Protein AF-0000000066944979 (afdb_homodimer)

Secondary structure (DSSP, 8-state):
-PPEEEEEEEEE-S---SS--GGGEEEEEEEEE----TTS--EEEEEEEEE--THHHHHTS--SS--SSPPP-TTSB-EEEEEEEEEEE-STT--TT-EEEEEEESBSEEEES--TTTEEE-S-TTS-GGGGGTTTSHHHHHHHIIIIIII---TT-EEEETTTTBHHHHHHHHHHHHHT-EEEEEESSHHHHHHHHHTS--SEEEEGGG-S-HHHHHHHH-TT-EEEEEESS-HHHHHHHGGGEEEEEEEEE---GGGTT-SSPPPB--THHHHHTT-EEEE--GGGGGGGHHHHHHHHHHHHHHTS----EEEEESGGGHHHHHHHHHTT---BEEEEE----/---EEEEEEEEE-S---SS--GGGEEEEEEEEE----TTS--EEEEEEEEE--THHHHHTS--SS--SSPPP-TTSB-EEEEEEEEEEE-STT--TT-EEEEEEESBSEEEES--TTTEEE-S-TTS-GGGGGTTTSHHHHHHHIIIIIII---TT-EEEETTTTBHHHHHHHHHHHHHT-EEEEEESSHHHHHHHHHTS--SEEEEGGG-S-HHHHHHHH-TT-EEEEEESS-HHHHHHHGGGEEEEEEEEE---GGGTT-SSPPPB--THHHHHTT-EEEE--GGGGGGGHHHHHHHHHHHHHHTS----EEEEESGGGHHHHHHHHHHT---BEEEEE----

Nearest PDB structures (foldseek):
  4nh4-assembly1_A  TM=9.876E-01  e=2.433E-60  Zingiber officinale
  6ytz-assembly1_A-2  TM=9.749E-01  e=3.637E-59  Malus domestica
  4hfn-assembly1_A  TM=9.877E-01  e=4.071E-57  Nicotiana tabacum
  2j3j-assembly1_B  TM=9.737E-01  e=8.026E-55  Arabidopsis thaliana
  2j3k-assembly1_A  TM=9.836E-01  e=5.430E-53  Arabidopsis thaliana

Sequence (690 aa):
MAAVVTNRRVILKRYVTGLPSEDDMEVVTAKTTLAVPAGSEAVMVKNLYVSCDPYMRGRMTRHEVPSYVPDYVPGEVITNCGVMKVVSSGHPDFKDGDLVWGVTGWEEYTLVNNPKPYLHKINYPEFPLSYYTGVLGIAGLTAYGGFFEVSKPKKGDYVFVSAASGAVGQIVGQLAKITGCYVVGSAGSDEKVKLLKTKFGFHDAFNYKKELDLEGALKRCFPDGIDIYFDNVGGAMLDAVLPNMRIGGKITICGMISQYNLERPDGVRNLFYLFAKSLRMEGFLVSNYIAIYHRYEKEMAGYLREGKVVYVEDIVEGLEAAPAALIGLFTGRNVGKQLVTIAREMAAVVTNRRVILKRYVTGLPSEDDMEVVTAKTTLAVPAGSEAVMVKNLYVSCDPYMRGRMTRHEVPSYVPDYVPGEVITNCGVMKVVSSGHPDFKDGDLVWGVTGWEEYTLVNNPKPYLHKINYPEFPLSYYTGVLGIAGLTAYGGFFEVSKPKKGDYVFVSAASGAVGQIVGQLAKITGCYVVGSAGSDEKVKLLKTKFGFHDAFNYKKELDLEGALKRCFPDGIDIYFDNVGGAMLDAVLPNMRIGGKITICGMISQYNLERPDGVRNLFYLFAKSLRMEGFLVSNYIAIYHRYEKEMAGYLREGKVVYVEDIVEGLEAAPAALIGLFTGRNVGKQLVTIARE

Radius of gyration: 30.01 Å; Cα contacts (8 Å, |Δi|>4): 1702; chains: 2; bounding box: 52×110×59 Å

pLDDT: mean 97.02, std 3.78, range [51.16, 99.0]

Organism: Oryza sativa subsp. japonica (NCBI:txid39947)

Foldseek 3Di:
DQDKDKKKFKFQAAADAFADDLVRIDIDIDIDGQEDDAQQQKWKWFFFKFFFDLCLLVLSHDDPDADPDHHGDHPDFRKDKGWTATCYGNRPVDDHGFIKIFMATLMRMGIGNNCPPGIGTDDCVVDPSRCCSACLHLLVLLLVCLQCVQQVDAAAFEEEEECLQARNNLNNQLVCVVRNYQYEYEAQDPVSQCCCCPPSNHPGYYHPNPDPQLLVVLCVSQVPAGQEYEDAADAPNVLSRLVRHAQAHEYEDEYHLVQSSHNDGHDRDNCVSCVVRVYYYDYDHSVVRPVCSVVSSVVSVVCVVVVSHDFDEDEAEASSCVSVQNSCVSVRNDGYTGMYGHHDD/DQDKDKKKFKFQAAADAFADDLVRIDIDIDIDGQEDDAQQQKWKWFFFKFFFDLCLLVLSHDDPDADPDHHGDHPDFRKDKGWTATCYGNRPVDDHGFIKIFMATLMRMGIGRNCPPGIGTDDCVVDPSRCCSACLHLLVLLLVCLQCVQQVDAAAFEEEEECLQARNNLNNQLVCVVRNYQYEYEAQDPVSQVCCCPPSNHPGYYHPNPDPQLLVVLCVSQVPAGQEYEDAADAPNVLSRLVRHAQAHEYEDEYHLNQSSHNDGHDRDNCVSCVVRVYYYDYDHSVVRPVCSVVSSVVSVVCVVVVSGDFDEDEAEASSCVSVQNSCVSVRNDGYTGMYGHDDD

InterPro domains:
  IPR011032 GroES-like superfamily [SSF50129] (4-173)
  IPR013149 Alcohol dehydrogenase-like, C-terminal [PF00107] (167-295)
  IPR020843 Enoylreductase domain [SM00829] (21-340)
  IPR036291 NAD(P)-binding domain superfamily [SSF51735] (132-308)
  IPR041694 Oxidoreductase, N-terminal domain [PF16884] (8-114)
  IPR045010 Medium-chain dehydrogenase/reductase [PTHR43205] (5-344)

Structure (mmCIF, N/CA/C/O backbone):
data_AF-0000000066944979-model_v1
#
loop_
_entity.id
_entity.type
_entity.pdbx_description
1 polymer 'NADP-dependent oxidoreductase P1, putative, expressed'
#
loop_
_atom_site.group_PDB
_atom_site.id
_atom_site.type_symbol
_atom_site.label_atom_id
_atom_site.label_alt_id
_atom_site.label_comp_id
_atom_site.label_asym_id
_atom_site.label_entity_id
_atom_site.label_seq_id
_atom_site.pdbx_PDB_ins_code
_atom_site.Cartn_x
_atom_site.Cartn_y
_atom_site.Cartn_z
_atom_site.occupancy
_atom_site.B_iso_or_equiv
_atom_site.auth_seq_id
_atom_site.auth_comp_id
_atom_site.auth_asym_id
_atom_site.auth_atom_id
_atom_site.pdbx_PDB_model_num
ATOM 1 N N . MET A 1 1 ? 9.695 57.156 9.227 1 51.16 1 MET A N 1
ATOM 2 C CA . MET A 1 1 ? 10.531 55.969 9.445 1 51.16 1 MET A CA 1
ATOM 3 C C . MET A 1 1 ? 9.68 54.75 9.766 1 51.16 1 MET A C 1
ATOM 5 O O . MET A 1 1 ? 8.664 54.844 10.453 1 51.16 1 MET A O 1
ATOM 9 N N . ALA A 1 2 ? 9.859 53.625 8.977 1 71.62 2 ALA A N 1
ATOM 10 C CA . ALA A 1 2 ? 8.953 52.5 9.219 1 71.62 2 ALA A CA 1
ATOM 11 C C . ALA A 1 2 ? 9.016 52.062 10.672 1 71.62 2 ALA A C 1
ATOM 13 O O . ALA A 1 2 ? 10.094 52.031 11.273 1 71.62 2 ALA A O 1
ATOM 14 N N . ALA A 1 3 ? 7.922 51.938 11.445 1 86.06 3 ALA A N 1
ATOM 15 C CA . ALA A 1 3 ? 7.801 51.562 12.859 1 86.06 3 ALA A CA 1
ATOM 16 C C . ALA A 1 3 ? 8.492 50.219 13.141 1 86.06 3 ALA A C 1
ATOM 18 O O . ALA A 1 3 ? 8.25 49.25 12.461 1 86.06 3 ALA A O 1
ATOM 19 N N . VAL A 1 4 ? 9.547 50.25 14.016 1 92.31 4 VAL A N 1
ATOM 20 C CA . VAL A 1 4 ? 10.195 49.062 14.523 1 92.31 4 VAL A CA 1
ATOM 21 C C . VAL A 1 4 ? 9.5 48.594 15.805 1 92.31 4 VAL A C 1
ATOM 23 O O . VAL A 1 4 ? 9.32 49.375 16.734 1 92.31 4 VAL A O 1
ATOM 26 N N . VAL A 1 5 ? 9.047 47.344 15.789 1 95.56 5 VAL A N 1
ATOM 27 C CA . VAL A 1 5 ? 8.32 46.844 16.938 1 95.56 5 VAL A CA 1
ATOM 28 C C . VAL A 1 5 ? 8.992 45.562 17.469 1 95.56 5 VAL A C 1
ATOM 30 O O . VAL A 1 5 ? 9.812 44.969 16.781 1 95.56 5 VAL A O 1
ATOM 33 N N . THR A 1 6 ? 8.602 45.312 18.703 1 96.44 6 THR A N 1
ATOM 34 C CA . THR A 1 6 ? 8.992 44 19.266 1 96.44 6 THR A CA 1
ATOM 35 C C . THR A 1 6 ? 8.234 42.875 18.578 1 96.44 6 THR A C 1
ATOM 37 O O . THR A 1 6 ? 7.039 43 18.297 1 96.44 6 THR A O 1
ATOM 40 N N . ASN A 1 7 ? 8.891 41.75 18.359 1 97.88 7 ASN A N 1
ATOM 41 C CA . ASN A 1 7 ? 8.312 40.594 17.703 1 97.88 7 ASN A CA 1
ATOM 42 C C . ASN A 1 7 ? 8.68 39.312 18.422 1 97.88 7 ASN A C 1
ATOM 44 O O . ASN A 1 7 ? 9.766 38.75 18.219 1 97.88 7 ASN A O 1
ATOM 48 N N . ARG A 1 8 ? 7.805 38.781 19.297 1 97.94 8 ARG A N 1
ATOM 49 C CA . ARG A 1 8 ? 8.031 37.5 19.953 1 97.94 8 ARG A CA 1
ATOM 50 C C . ARG A 1 8 ? 7.875 36.344 18.969 1 97.94 8 ARG A C 1
ATOM 52 O O . ARG A 1 8 ? 6.984 36.344 18.109 1 97.94 8 ARG A O 1
ATOM 59 N N . ARG A 1 9 ? 8.75 35.438 19.062 1 98.38 9 ARG A N 1
ATOM 60 C CA . ARG A 1 9 ? 8.703 34.312 18.125 1 98.38 9 ARG A CA 1
ATOM 61 C C . ARG A 1 9 ? 9.125 33 18.812 1 98.38 9 ARG A C 1
ATOM 63 O O . ARG A 1 9 ? 9.852 33.031 19.812 1 98.38 9 ARG A O 1
ATOM 70 N N . VAL A 1 10 ? 8.664 31.891 18.328 1 98.75 10 VAL A N 1
ATOM 71 C CA . VAL A 1 10 ? 9.055 30.578 18.797 1 98.75 10 VAL A CA 1
ATOM 72 C C . VAL A 1 10 ? 10.117 29.984 17.875 1 98.75 10 VAL A C 1
ATOM 74 O O . VAL A 1 10 ? 9.898 29.875 16.656 1 98.75 10 VAL A O 1
ATOM 77 N N . ILE A 1 11 ? 11.219 29.594 18.359 1 98.69 11 ILE A N 1
ATOM 78 C CA . ILE A 1 11 ? 12.281 29.016 17.547 1 98.69 11 ILE A CA 1
ATOM 79 C C . ILE A 1 11 ? 12.539 27.578 17.984 1 98.69 11 ILE A C 1
ATOM 81 O O . ILE A 1 11 ? 12.219 27.203 19.109 1 98.69 11 ILE A O 1
ATOM 85 N N . LEU A 1 12 ? 13.047 26.766 17.141 1 98.69 12 LEU A N 1
ATOM 86 C CA . LEU A 1 12 ? 13.562 25.453 17.516 1 98.69 12 LEU A CA 1
ATOM 87 C C . LEU A 1 12 ? 14.945 25.578 18.156 1 98.69 12 LEU A C 1
ATOM 89 O O . LEU A 1 12 ? 15.844 26.188 17.578 1 98.69 12 LEU A O 1
ATOM 93 N N . LYS A 1 13 ? 15.133 25 19.266 1 98.19 13 LYS A N 1
ATOM 94 C CA . LYS A 1 13 ? 16.422 25.094 19.953 1 98.19 13 LYS A CA 1
ATOM 95 C C . LYS A 1 13 ? 17.391 24.031 19.469 1 98.19 13 LYS A C 1
ATOM 97 O O . LYS A 1 13 ? 18.594 24.281 19.359 1 98.19 13 LYS A O 1
ATOM 102 N N . ARG A 1 14 ? 16.906 22.875 19.234 1 98.19 14 ARG A N 1
ATOM 103 C CA . ARG A 1 14 ? 17.734 21.734 18.828 1 98.19 14 ARG A CA 1
ATOM 104 C C . ARG A 1 14 ? 16.891 20.672 18.125 1 98.19 14 ARG A C 1
ATOM 106 O O . ARG A 1 14 ? 15.68 20.594 18.328 1 98.19 14 ARG A O 1
ATOM 113 N N . TYR A 1 15 ? 17.578 19.922 17.375 1 97.88 15 TYR A N 1
ATOM 114 C CA . TYR A 1 15 ? 16.906 18.812 16.703 1 97.88 15 TYR A CA 1
ATOM 115 C C . TYR A 1 15 ? 16.438 17.766 17.719 1 97.88 15 TYR A C 1
ATOM 117 O O . TYR A 1 15 ? 17.047 17.609 18.781 1 97.88 15 TYR A O 1
ATOM 125 N N . VAL A 1 16 ? 15.367 17.141 17.359 1 96.81 16 VAL A N 1
ATOM 126 C CA . VAL A 1 16 ? 14.688 16.234 18.266 1 96.81 16 VAL A CA 1
ATOM 127 C C . VAL A 1 16 ? 14.797 14.805 17.75 1 96.81 16 VAL A C 1
ATOM 129 O O . VAL A 1 16 ? 14.656 14.555 16.547 1 96.81 16 VAL A O 1
ATOM 132 N N . THR A 1 17 ? 15.109 13.891 18.656 1 93 17 THR A N 1
ATOM 133 C CA . THR A 1 17 ? 14.961 12.453 18.438 1 93 17 THR A CA 1
ATOM 134 C C . THR A 1 17 ? 13.898 11.875 19.359 1 93 17 THR A C 1
ATOM 136 O O . THR A 1 17 ? 13.898 12.148 20.562 1 93 17 THR A O 1
ATOM 139 N N . GLY A 1 18 ? 12.922 11.164 18.828 1 93.56 18 GLY A N 1
ATOM 140 C CA . GLY A 1 18 ? 11.844 10.641 19.641 1 93.56 18 GLY A CA 1
ATOM 141 C C . GLY A 1 18 ? 10.781 11.672 19.953 1 93.56 18 GLY A C 1
ATOM 142 O O . GLY A 1 18 ? 10.43 12.492 19.094 1 93.56 18 GLY A O 1
ATOM 143 N N . LEU A 1 19 ? 10.219 11.594 21.125 1 94.69 19 LEU A N 1
ATOM 144 C CA . LEU A 1 19 ? 9.156 12.5 21.562 1 94.69 19 LEU A CA 1
ATOM 145 C C . LEU A 1 19 ? 9.727 13.867 21.922 1 94.69 19 LEU A C 1
ATOM 147 O O . LEU A 1 19 ? 10.617 13.977 22.766 1 94.69 19 LEU A O 1
ATOM 151 N N . PRO A 1 20 ? 9.242 14.898 21.297 1 96.75 20 PRO A N 1
ATOM 152 C CA . PRO A 1 20 ? 9.719 16.234 21.625 1 96.75 20 PRO A CA 1
ATOM 153 C C . PRO A 1 20 ? 9.211 16.734 22.984 1 96.75 20 PRO A C 1
ATOM 155 O O . PRO A 1 20 ? 8.227 16.219 23.5 1 96.75 20 PRO A O 1
ATOM 158 N N . SER A 1 21 ? 9.945 17.672 23.547 1 97.06 21 SER A N 1
ATOM 159 C CA . SER A 1 21 ? 9.523 18.391 24.75 1 97.06 21 SER A CA 1
ATOM 160 C C . SER A 1 21 ? 9.438 19.891 24.5 1 97.06 21 SER A C 1
ATOM 162 O O . SER A 1 21 ? 9.93 20.375 23.484 1 97.06 21 SER A O 1
ATOM 164 N N . GLU A 1 22 ? 8.789 20.547 25.375 1 96.94 22 GLU A N 1
ATOM 165 C CA . GLU A 1 22 ? 8.688 22 25.25 1 96.94 22 GLU A CA 1
ATOM 166 C C . GLU A 1 22 ? 10.062 22.641 25.234 1 96.94 22 GLU A C 1
ATOM 168 O O . GLU A 1 22 ? 10.258 23.672 24.578 1 96.94 22 GLU A O 1
ATOM 173 N N . ASP A 1 23 ? 11.016 21.969 25.922 1 97.31 23 ASP A N 1
ATOM 174 C CA . ASP A 1 23 ? 12.359 22.516 26.047 1 97.31 23 ASP A CA 1
ATOM 175 C C . ASP A 1 23 ? 13.125 22.453 24.734 1 97.31 23 ASP A C 1
ATOM 177 O O . ASP A 1 23 ? 14.195 23.047 24.594 1 97.31 23 ASP A O 1
ATOM 181 N N . ASP A 1 24 ? 12.609 21.781 23.781 1 98.38 24 ASP A N 1
ATOM 182 C CA . ASP A 1 24 ? 13.219 21.719 22.453 1 98.38 24 ASP A CA 1
ATOM 183 C C . ASP A 1 24 ? 12.922 23 21.672 1 98.38 24 ASP A C 1
ATOM 185 O O . ASP A 1 24 ? 13.531 23.234 20.625 1 98.38 24 ASP A O 1
ATOM 189 N N . MET A 1 25 ? 12.039 23.844 22.172 1 98.56 25 MET A N 1
ATOM 190 C CA . MET A 1 25 ? 11.664 25.125 21.594 1 98.56 25 MET A CA 1
ATOM 191 C C . MET A 1 25 ? 11.836 26.25 22.609 1 98.56 25 MET A C 1
ATOM 193 O O . MET A 1 25 ? 12.078 26 23.781 1 98.56 25 MET A O 1
ATOM 197 N N . GLU A 1 26 ? 11.758 27.422 22.156 1 97.44 26 GLU A N 1
ATOM 198 C CA . GLU A 1 26 ? 11.867 28.578 23.047 1 97.44 26 GLU A CA 1
ATOM 199 C C . GLU A 1 26 ? 11.219 29.812 22.422 1 97.44 26 GLU A C 1
ATOM 201 O O . GLU A 1 26 ? 11.25 30 21.203 1 97.44 26 GLU A O 1
ATOM 206 N N . VAL A 1 27 ? 10.602 30.609 23.281 1 97.56 27 VAL A N 1
ATOM 207 C CA . VAL A 1 27 ? 10.094 31.906 22.875 1 97.56 27 VAL A CA 1
ATOM 208 C C . VAL A 1 27 ? 11.18 32.969 23.047 1 97.56 27 VAL A C 1
ATOM 210 O O . VAL A 1 27 ? 11.734 33.125 24.141 1 97.56 27 VAL A O 1
ATOM 213 N N . VAL A 1 28 ? 11.445 33.625 21.984 1 98.06 28 VAL A N 1
ATOM 214 C CA . VAL A 1 28 ? 12.453 34.688 22.047 1 98.06 28 VAL A CA 1
ATOM 215 C C . VAL A 1 28 ? 11.859 36 21.531 1 98.06 28 VAL A C 1
ATOM 217 O O . VAL A 1 28 ? 10.805 36 20.891 1 98.06 28 VAL A O 1
ATOM 220 N N . THR A 1 29 ? 12.523 37.062 21.859 1 97.06 29 THR A N 1
ATOM 221 C CA . THR A 1 29 ? 12.086 38.375 21.406 1 97.06 29 THR A CA 1
ATOM 222 C C . THR A 1 29 ? 13.062 38.938 20.375 1 97.06 29 THR A C 1
ATOM 224 O O . THR A 1 29 ? 14.273 38.906 20.594 1 97.06 29 THR A O 1
ATOM 227 N N . ALA A 1 30 ? 12.492 39.312 19.312 1 95 30 ALA A N 1
ATOM 228 C CA . ALA A 1 30 ? 13.234 40.031 18.281 1 95 30 ALA A CA 1
ATOM 229 C C . ALA A 1 30 ? 12.562 41.344 17.953 1 95 30 ALA A C 1
ATOM 231 O O . ALA A 1 30 ? 11.688 41.812 18.688 1 95 30 AL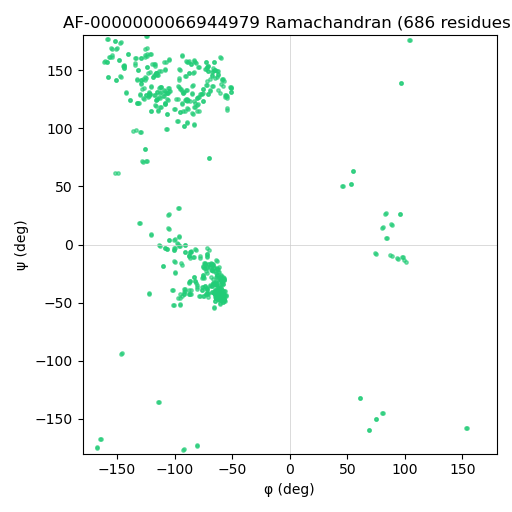A A O 1
ATOM 232 N N . LYS A 1 31 ? 13.203 42.062 17.016 1 96.25 31 LYS A N 1
ATOM 233 C CA . LYS A 1 31 ? 12.594 43.281 16.484 1 96.25 31 LYS A CA 1
ATOM 234 C C . LYS A 1 31 ? 12.281 43.125 15 1 96.25 31 LYS A C 1
ATOM 236 O O . LYS A 1 31 ? 12.93 42.344 14.297 1 96.25 31 LYS A O 1
ATOM 241 N N . THR A 1 32 ? 11.234 43.781 14.617 1 96 32 THR A N 1
ATOM 242 C CA . THR A 1 32 ? 10.922 43.781 13.195 1 96 32 THR A CA 1
ATOM 243 C C . THR A 1 32 ? 10.344 45.125 12.766 1 96 32 THR A C 1
ATOM 245 O O . THR A 1 32 ? 9.852 45.906 13.594 1 96 32 THR A O 1
ATOM 248 N N . THR A 1 33 ? 10.562 45.406 11.453 1 95.69 33 THR A N 1
ATOM 249 C CA . THR A 1 33 ? 9.953 46.594 10.836 1 95.69 33 THR A CA 1
ATOM 250 C C . THR A 1 33 ? 8.625 46.219 10.188 1 95.69 33 THR A C 1
ATOM 252 O O . THR A 1 33 ? 8.539 45.25 9.414 1 95.69 33 THR A O 1
ATOM 255 N N . LEU A 1 34 ? 7.602 46.969 10.43 1 96.25 34 LEU A N 1
ATOM 256 C CA . LEU A 1 34 ? 6.258 46.625 9.977 1 96.25 34 LEU A CA 1
ATOM 257 C C . LEU A 1 34 ? 6.047 47.031 8.523 1 96.25 34 LEU A C 1
ATOM 259 O O . LEU A 1 34 ? 5.336 46.375 7.777 1 96.25 34 LEU A O 1
ATOM 263 N N . ALA A 1 35 ? 6.668 48.062 8.102 1 95.19 35 ALA A N 1
ATOM 264 C CA . ALA A 1 35 ? 6.461 48.562 6.742 1 95.19 35 ALA A CA 1
ATOM 265 C C . ALA A 1 35 ? 7.359 47.812 5.746 1 95.19 35 ALA A C 1
ATOM 267 O O . ALA A 1 35 ? 8.523 47.531 6.047 1 95.19 35 ALA A O 1
ATOM 268 N N . VAL A 1 36 ? 6.77 47.469 4.621 1 95.31 36 VAL A N 1
ATOM 269 C CA . VAL A 1 36 ? 7.559 46.938 3.52 1 95.31 36 VAL A CA 1
ATOM 270 C C . VAL A 1 36 ? 7.656 47.969 2.396 1 95.31 36 VAL A C 1
ATOM 272 O O . VAL A 1 36 ? 6.762 48.781 2.23 1 95.31 36 VAL A O 1
ATOM 275 N N . PRO A 1 37 ? 8.766 47.906 1.636 1 92.19 37 PRO A N 1
ATOM 276 C CA . PRO A 1 37 ? 8.891 48.875 0.544 1 92.19 37 PRO A CA 1
ATOM 277 C C . PRO A 1 37 ? 7.824 48.688 -0.532 1 92.19 37 PRO A C 1
ATOM 279 O O . PRO A 1 37 ? 7.469 47.562 -0.87 1 92.19 37 PRO A O 1
ATOM 282 N N . ALA A 1 38 ? 7.43 49.812 -1.016 1 88.88 38 ALA A N 1
ATOM 283 C CA . ALA A 1 38 ? 6.492 49.781 -2.135 1 88.88 38 ALA A CA 1
ATOM 284 C C . ALA A 1 38 ? 7.109 49.062 -3.334 1 88.88 38 ALA A C 1
ATOM 286 O O . ALA A 1 38 ? 8.281 49.25 -3.656 1 88.88 38 ALA A O 1
ATOM 287 N N . GLY A 1 39 ? 6.43 48.156 -3.898 1 88.44 39 GLY A N 1
ATOM 288 C CA . GLY A 1 39 ? 6.895 47.469 -5.094 1 88.44 39 GLY A CA 1
ATOM 289 C C . GLY A 1 39 ? 7.719 46.25 -4.785 1 88.44 39 GLY A C 1
ATOM 290 O O . GLY A 1 39 ? 8.07 45.469 -5.691 1 88.44 39 GLY A O 1
ATOM 291 N N . SER A 1 40 ? 8.195 45.875 -3.559 1 90.5 40 SER A N 1
ATOM 292 C CA . SER A 1 40 ? 9.047 44.781 -3.176 1 90.5 40 SER A CA 1
ATOM 293 C C . SER A 1 40 ? 8.32 43.438 -3.332 1 90.5 40 SER A C 1
ATOM 295 O O . SER A 1 40 ? 8.945 42.375 -3.287 1 90.5 40 SER A O 1
ATOM 297 N N . GLU A 1 41 ? 7.051 43.219 -3.414 1 93.69 41 GLU A N 1
ATOM 298 C CA . GLU A 1 41 ? 6.172 42.062 -3.436 1 93.69 41 GLU A CA 1
ATOM 299 C C . GLU A 1 41 ? 6.027 41.438 -2.043 1 93.69 41 GLU A C 1
ATOM 301 O O . GLU A 1 41 ? 5.293 40.469 -1.856 1 93.69 41 GLU A O 1
ATOM 306 N N . ALA A 1 42 ? 6.824 41.938 -1.132 1 96.38 42 ALA A N 1
ATOM 307 C CA . ALA A 1 42 ? 6.785 41.406 0.233 1 96.38 42 ALA A CA 1
ATOM 308 C C . ALA A 1 42 ? 5.5 41.844 0.942 1 96.38 42 ALA A C 1
ATOM 310 O O . ALA A 1 42 ? 4.891 42.844 0.593 1 96.38 42 ALA A O 1
ATOM 311 N N . VAL A 1 43 ? 5.113 41.031 1.859 1 98 43 VAL A N 1
ATOM 312 C CA . VAL A 1 43 ? 3.922 41.312 2.656 1 98 43 VAL A CA 1
ATOM 313 C C . VAL A 1 43 ? 4.23 41.094 4.137 1 98 43 VAL A C 1
ATOM 315 O O . VAL A 1 43 ? 4.691 40.031 4.531 1 98 43 VAL A O 1
ATOM 318 N N . MET A 1 44 ? 4.031 42.156 4.906 1 97.94 44 MET A N 1
ATOM 319 C CA . MET A 1 44 ? 4.109 42.031 6.359 1 97.94 44 MET A CA 1
ATOM 320 C C . MET A 1 44 ? 2.746 41.688 6.949 1 97.94 44 MET A C 1
ATOM 322 O O . MET A 1 44 ? 1.764 42.375 6.695 1 97.94 44 MET A O 1
ATOM 326 N N . VAL A 1 45 ? 2.734 40.625 7.699 1 98.19 45 VAL A N 1
ATOM 327 C CA . VAL A 1 45 ? 1.449 40.188 8.242 1 98.19 45 VAL A CA 1
ATOM 328 C C . VAL A 1 45 ? 1.533 40.125 9.766 1 98.19 45 VAL A C 1
ATOM 330 O O . VAL A 1 45 ? 2.598 39.844 10.328 1 98.19 45 VAL A O 1
ATOM 333 N N . LYS A 1 46 ? 0.419 40.406 10.422 1 98.25 46 LYS A N 1
ATOM 334 C CA . LYS A 1 46 ? 0.191 40.125 11.836 1 98.25 46 LYS A CA 1
ATOM 335 C C . LYS A 1 46 ? -0.489 38.781 12.023 1 98.25 46 LYS A C 1
ATOM 337 O O . LYS A 1 46 ? -1.59 38.562 11.516 1 98.25 46 LYS A O 1
ATOM 342 N N . ASN A 1 47 ? 0.171 37.906 12.758 1 98.56 47 ASN A N 1
ATOM 343 C CA . ASN A 1 47 ? -0.398 36.562 12.953 1 98.56 47 ASN A CA 1
ATOM 344 C C . ASN A 1 47 ? -1.551 36.594 13.953 1 98.56 47 ASN A C 1
ATOM 346 O O . ASN A 1 47 ? -1.427 37.156 15.031 1 98.56 47 ASN A O 1
ATOM 350 N N . LEU A 1 48 ? -2.65 36 13.562 1 98.69 48 LEU A N 1
ATOM 351 C CA . LEU A 1 48 ? -3.812 35.875 14.438 1 98.69 48 LEU A CA 1
ATOM 352 C C . LEU A 1 48 ? -3.902 34.5 15.039 1 98.69 48 LEU A C 1
ATOM 354 O O . LEU A 1 48 ? -4.031 34.344 16.266 1 98.69 48 LEU A O 1
ATOM 358 N N . TYR A 1 49 ? -3.848 33.438 14.227 1 98.62 49 TYR A N 1
ATOM 359 C CA . TYR A 1 49 ? -3.852 32.031 14.609 1 98.62 49 TYR A CA 1
ATOM 360 C C . TYR A 1 49 ? -2.711 31.297 13.938 1 98.62 49 TYR A C 1
ATOM 362 O O . TYR A 1 49 ? -2.406 31.531 12.766 1 98.62 49 TYR A O 1
ATOM 370 N N . VAL A 1 50 ? -2.1 30.391 14.664 1 98.5 50 VAL A N 1
ATOM 371 C CA . VAL A 1 50 ? -1.138 29.469 14.047 1 98.5 50 VAL A CA 1
ATOM 372 C C . VAL A 1 50 ? -1.535 28.031 14.336 1 98.5 50 VAL A C 1
ATOM 374 O O . VAL A 1 50 ? -2.037 27.719 15.414 1 98.5 50 VAL A O 1
ATOM 377 N N . SER A 1 51 ? -1.32 27.234 13.398 1 98.31 51 SER A N 1
ATOM 378 C CA . SER A 1 51 ? -1.757 25.844 13.43 1 98.31 51 SER A CA 1
ATOM 379 C C . SER A 1 51 ? -0.713 24.953 14.102 1 98.31 51 SER A C 1
ATOM 381 O O . SER A 1 51 ? 0.483 25.25 14.047 1 98.31 51 SER A O 1
ATOM 383 N N . CYS A 1 52 ? -1.143 23.938 14.766 1 98.19 52 CYS A N 1
ATOM 384 C CA . CYS A 1 52 ? -0.33 22.797 15.195 1 98.19 52 CYS A CA 1
ATOM 385 C C . CYS A 1 52 ? -0.661 21.562 14.391 1 98.19 52 CYS A C 1
ATOM 387 O O . CYS A 1 52 ? -1.803 21.094 14.398 1 98.19 52 CYS A O 1
ATOM 389 N N . ASP A 1 53 ? 0.304 21.031 13.734 1 97.94 53 ASP A N 1
ATOM 390 C CA . ASP A 1 53 ? 0.073 19.875 12.867 1 97.94 53 ASP A CA 1
ATOM 391 C C . ASP A 1 53 ? 1.101 18.781 13.125 1 97.94 53 ASP A C 1
ATOM 393 O O . ASP A 1 53 ? 2.27 19.062 13.391 1 97.94 53 ASP A O 1
ATOM 397 N N . PRO A 1 54 ? 0.714 17.516 12.906 1 97.31 54 PRO A N 1
ATOM 398 C CA . PRO A 1 54 ? 1.585 16.391 13.219 1 97.31 54 PRO A CA 1
ATOM 399 C C . PRO A 1 54 ? 2.869 16.375 12.398 1 97.31 54 PRO A C 1
ATOM 401 O O . PRO A 1 54 ? 3.93 15.992 12.898 1 97.31 54 PRO A O 1
ATOM 404 N N . TYR A 1 55 ? 2.857 16.812 11.18 1 96.69 55 TYR A N 1
ATOM 405 C CA . TYR A 1 55 ? 4.027 16.719 10.312 1 96.69 55 TYR A CA 1
ATOM 406 C C . TYR A 1 55 ? 5.148 17.625 10.812 1 96.69 55 TYR A C 1
ATOM 408 O O . TYR A 1 55 ? 6.305 17.469 10.414 1 96.69 55 TYR A O 1
ATOM 416 N N . MET A 1 56 ? 4.832 18.594 11.672 1 97.88 56 MET A N 1
ATOM 417 C CA . MET A 1 56 ? 5.848 19.469 12.258 1 97.88 56 MET A CA 1
ATOM 418 C C . MET A 1 56 ? 6.879 18.656 13.039 1 97.88 56 MET A C 1
ATOM 420 O O . MET A 1 56 ? 8.047 19.047 13.125 1 97.88 56 MET A O 1
ATOM 424 N N . ARG A 1 57 ? 6.457 17.531 13.586 1 97.56 57 ARG A N 1
ATOM 425 C CA . ARG A 1 57 ? 7.395 16.688 14.328 1 97.56 57 ARG A CA 1
ATOM 426 C C . ARG A 1 57 ? 8.547 16.234 13.43 1 97.56 57 ARG A C 1
ATOM 428 O O . ARG A 1 57 ? 9.711 16.281 13.836 1 97.56 57 ARG A O 1
ATOM 435 N N . GLY A 1 58 ? 8.18 15.766 12.242 1 96.5 58 GLY A N 1
ATOM 436 C CA . GLY A 1 58 ? 9.211 15.344 11.312 1 96.5 58 GLY A CA 1
ATOM 437 C C . GLY A 1 58 ? 10.188 16.453 10.961 1 96.5 58 GLY A C 1
ATOM 438 O O . GLY A 1 58 ? 11.375 16.203 10.758 1 96.5 58 GLY A O 1
ATOM 439 N N . ARG A 1 59 ? 9.727 17.656 10.938 1 97.75 59 ARG A N 1
ATOM 440 C CA . ARG A 1 59 ? 10.555 18.812 10.57 1 97.75 59 ARG A CA 1
ATOM 441 C C . ARG A 1 59 ? 11.539 19.156 11.68 1 97.75 59 ARG A C 1
ATOM 443 O O . ARG A 1 59 ? 12.477 19.922 11.469 1 97.75 59 ARG A O 1
ATOM 450 N N . MET A 1 60 ? 11.32 18.641 12.852 1 98 60 MET A N 1
ATOM 451 C CA . MET A 1 60 ? 12.195 18.906 13.992 1 98 60 MET A CA 1
ATOM 452 C C . MET A 1 60 ? 13.406 17.984 13.992 1 98 60 MET A C 1
ATOM 454 O O . MET A 1 60 ? 14.32 18.156 14.797 1 98 60 MET A O 1
ATOM 458 N N . THR A 1 61 ? 13.375 17.016 13.156 1 96.38 61 THR A N 1
ATOM 459 C CA . THR A 1 61 ? 14.461 16.031 13.055 1 96.38 61 THR A CA 1
ATOM 460 C C . THR A 1 61 ? 15.43 16.422 11.938 1 96.38 61 THR A C 1
ATOM 462 O O . THR A 1 61 ? 15.008 16.891 10.883 1 96.38 61 THR A O 1
ATOM 465 N N . ARG A 1 62 ? 16.719 16.188 12.156 1 95.38 62 ARG A N 1
ATOM 466 C CA . ARG A 1 62 ? 17.703 16.391 11.094 1 95.38 62 ARG A CA 1
ATOM 467 C C . ARG A 1 62 ? 17.719 15.188 10.148 1 95.38 62 ARG A C 1
ATOM 469 O O . ARG A 1 62 ? 18.094 14.078 10.555 1 95.38 62 ARG A O 1
ATOM 476 N N . H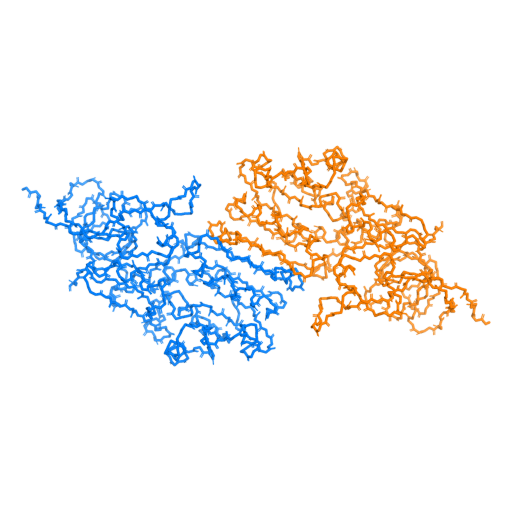IS A 1 63 ? 17.438 15.406 8.938 1 93.62 63 HIS A N 1
ATOM 477 C CA . HIS A 1 63 ? 17.438 14.328 7.957 1 93.62 63 HIS A CA 1
ATOM 478 C C . HIS A 1 63 ? 18.672 14.398 7.066 1 93.62 63 HIS A C 1
ATOM 480 O O . HIS A 1 63 ? 19.016 15.469 6.562 1 93.62 63 HIS A O 1
ATOM 486 N N . GLU A 1 64 ? 19.297 13.273 6.852 1 90.56 64 GLU A N 1
ATOM 487 C CA . GLU A 1 64 ? 20.422 13.203 5.91 1 90.56 64 GLU A CA 1
ATOM 488 C C . GLU A 1 64 ? 19.922 13.344 4.469 1 90.56 64 GLU A C 1
ATOM 490 O O . GLU A 1 64 ? 20.562 14.023 3.658 1 90.56 64 GLU A O 1
ATOM 495 N N . VAL A 1 65 ? 18.859 12.656 4.281 1 87.94 65 VAL A N 1
ATOM 496 C CA . VAL A 1 65 ? 18.188 12.766 2.992 1 87.94 65 VAL A CA 1
ATOM 497 C C . VAL A 1 65 ? 16.922 13.625 3.139 1 87.94 65 VAL A C 1
ATOM 499 O O . VAL A 1 65 ? 16.125 13.406 4.043 1 87.94 65 VAL A O 1
ATOM 502 N N . PRO A 1 66 ? 16.812 14.523 2.26 1 89.19 66 PRO A N 1
ATOM 503 C CA . PRO A 1 66 ? 15.664 15.43 2.383 1 89.19 66 PRO A CA 1
ATOM 504 C C . PRO A 1 66 ? 14.328 14.703 2.389 1 89.19 66 PRO A C 1
ATOM 506 O O . PRO A 1 66 ? 14.148 13.719 1.656 1 89.19 66 PRO A O 1
ATOM 509 N N . SER A 1 67 ? 13.453 15.164 3.188 1 91.38 67 SER A N 1
ATOM 510 C CA . SER A 1 67 ? 12.07 14.695 3.225 1 91.38 67 SER A CA 1
ATOM 511 C C . SER A 1 67 ? 11.18 15.531 2.309 1 91.38 67 SER A C 1
ATOM 513 O O . SER A 1 67 ? 11.672 16.344 1.52 1 91.38 67 SER A O 1
ATOM 515 N N . TYR A 1 68 ? 9.852 15.227 2.334 1 93.12 68 TYR A N 1
ATOM 516 C CA . TYR A 1 68 ? 8.898 15.891 1.452 1 93.12 68 TYR A CA 1
ATOM 517 C C . TYR A 1 68 ? 8.695 17.344 1.871 1 93.12 68 TYR A C 1
ATOM 519 O O . TYR A 1 68 ? 8.164 18.156 1.101 1 93.12 68 TYR A O 1
ATOM 527 N N . VAL A 1 69 ? 9.094 17.688 3.111 1 94.69 69 VAL A N 1
ATOM 528 C CA . VAL A 1 69 ? 9.117 19.047 3.643 1 94.69 69 VAL A CA 1
ATOM 529 C C . VAL A 1 69 ? 10.453 19.312 4.328 1 94.69 69 VAL A C 1
ATOM 531 O O . VAL A 1 69 ? 10.992 18.438 5.016 1 94.69 69 VAL A O 1
ATOM 534 N N . PRO A 1 70 ? 10.984 20.5 4.184 1 96 70 PRO A N 1
ATOM 535 C CA . PRO A 1 70 ? 12.297 20.781 4.762 1 96 70 PRO A CA 1
ATOM 536 C C . PRO A 1 70 ? 12.297 20.734 6.289 1 96 70 PRO A C 1
ATOM 538 O O . PRO A 1 70 ? 11.297 21.094 6.918 1 96 70 PRO A O 1
ATOM 541 N N . ASP A 1 71 ? 13.422 20.375 6.836 1 97.81 71 ASP A N 1
ATOM 542 C CA . ASP A 1 71 ? 13.625 20.406 8.281 1 97.81 71 ASP A CA 1
ATOM 543 C C . ASP A 1 71 ? 13.562 21.828 8.82 1 97.81 71 ASP A C 1
ATOM 545 O O . ASP A 1 71 ? 13.859 22.781 8.094 1 97.81 71 ASP A O 1
ATOM 549 N N . TYR A 1 72 ? 13.133 21.922 10.031 1 98.19 72 TYR A N 1
ATOM 550 C CA . TYR A 1 72 ? 13.383 23.172 10.727 1 98.19 72 TYR A CA 1
ATOM 551 C C . TYR A 1 72 ? 14.875 23.391 10.953 1 98.19 72 TYR A C 1
ATOM 553 O O .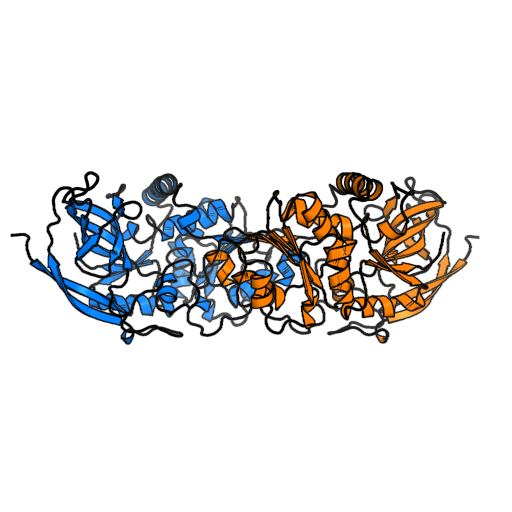 TYR A 1 72 ? 15.656 22.438 10.938 1 98.19 72 TYR A O 1
ATOM 561 N N . VAL A 1 73 ? 15.289 24.656 11.133 1 97.94 73 VAL A N 1
ATOM 562 C CA . VAL A 1 73 ? 16.672 25.016 11.438 1 97.94 73 VAL A CA 1
ATOM 563 C C . VAL A 1 73 ? 16.75 25.562 12.859 1 97.94 73 VAL A C 1
ATOM 565 O O . VAL A 1 73 ? 16.125 26.578 13.18 1 97.94 73 VAL A O 1
ATOM 568 N N . PRO A 1 74 ? 17.516 24.875 13.734 1 98.25 74 PRO A N 1
ATOM 569 C CA . PRO A 1 74 ? 17.672 25.438 15.078 1 98.25 74 PRO A CA 1
ATOM 570 C C . PRO A 1 74 ? 18.094 26.906 15.062 1 98.25 74 PRO A C 1
ATOM 572 O O . PRO A 1 74 ? 18.969 27.297 14.281 1 98.25 74 PRO A O 1
ATOM 575 N N . GLY A 1 75 ? 17.406 27.672 15.922 1 98 75 GLY A N 1
ATOM 576 C CA . GLY A 1 75 ? 17.672 29.094 15.977 1 98 75 GLY A CA 1
ATOM 577 C C . GLY A 1 75 ? 16.75 29.906 15.086 1 98 75 GLY A C 1
ATOM 578 O O . GLY A 1 75 ? 16.672 31.125 15.211 1 98 75 GLY A O 1
ATOM 579 N N . GLU A 1 76 ? 16.031 29.266 14.25 1 97.88 76 GLU A N 1
ATOM 580 C CA . GLU A 1 76 ? 15.102 29.953 13.359 1 97.88 76 GLU A CA 1
ATOM 581 C C . GLU A 1 76 ? 13.664 29.766 13.82 1 97.88 76 GLU A C 1
ATOM 583 O O . GLU A 1 76 ? 13.352 28.828 14.562 1 97.88 76 GLU A O 1
ATOM 588 N N . VAL A 1 77 ? 12.805 30.656 13.383 1 98.38 77 VAL A N 1
ATOM 589 C CA . VAL A 1 77 ? 11.391 30.625 13.75 1 98.38 77 VAL A CA 1
ATOM 590 C C . VAL A 1 77 ? 10.727 29.391 13.156 1 98.38 77 VAL A C 1
ATOM 592 O O . VAL A 1 77 ? 10.992 29.031 12.008 1 98.38 77 VAL A O 1
ATOM 595 N N . ILE A 1 78 ? 9.93 28.766 13.953 1 98.44 78 ILE A N 1
ATOM 596 C CA . ILE A 1 78 ? 9.125 27.641 13.484 1 98.44 78 ILE A CA 1
ATOM 597 C C . ILE A 1 78 ? 8.039 28.141 12.531 1 98.44 78 ILE A C 1
ATOM 599 O O . ILE A 1 78 ? 7.391 29.156 12.805 1 98.44 78 ILE A O 1
ATOM 603 N N . THR A 1 79 ? 7.914 27.469 11.422 1 97.88 79 THR A N 1
ATOM 604 C CA . THR A 1 79 ? 6.938 27.906 10.43 1 97.88 79 THR A CA 1
ATOM 605 C C . THR A 1 79 ? 5.844 26.859 10.25 1 97.88 79 THR A C 1
ATOM 607 O O . THR A 1 79 ? 6.102 25.656 10.391 1 97.88 79 THR A O 1
ATOM 610 N N . ASN A 1 80 ? 4.688 27.25 10.008 1 97.56 80 ASN A N 1
ATOM 611 C CA . ASN A 1 80 ? 3.521 26.438 9.68 1 97.56 80 ASN A CA 1
ATOM 612 C C . ASN A 1 80 ? 2.4 27.281 9.078 1 97.56 80 ASN A C 1
ATOM 614 O O . ASN A 1 80 ? 2.629 28.422 8.664 1 97.56 80 ASN A O 1
ATOM 618 N N . CYS A 1 81 ? 1.203 26.734 8.969 1 97.62 81 CYS A N 1
ATOM 619 C CA . CYS A 1 81 ? 0.064 27.469 8.438 1 97.62 81 CYS A CA 1
ATOM 620 C C . CYS A 1 81 ? -0.59 28.312 9.523 1 97.62 81 CYS A C 1
ATOM 622 O O . CYS A 1 81 ? -0.539 27.969 10.703 1 97.62 81 CYS A O 1
ATOM 624 N N . GLY A 1 82 ? -1.112 29.438 9.094 1 98.31 82 GLY A N 1
ATOM 625 C CA . GLY A 1 82 ? -1.832 30.312 10.008 1 98.31 82 GLY A CA 1
ATOM 626 C C . GLY A 1 82 ? -2.791 31.25 9.297 1 98.31 82 GLY A C 1
ATOM 627 O O . GLY A 1 82 ? -2.988 31.141 8.086 1 98.31 82 GLY A O 1
ATOM 628 N N . VAL A 1 83 ? -3.492 32 10.109 1 98.62 83 VAL A N 1
ATOM 629 C CA . VAL A 1 83 ? -4.363 33.094 9.664 1 98.62 83 VAL A CA 1
ATOM 630 C C . VAL A 1 83 ? -3.783 34.438 10.102 1 98.62 83 VAL A C 1
ATOM 632 O O . VAL A 1 83 ? -3.35 34.594 11.25 1 98.62 83 VAL A O 1
ATOM 635 N N . MET A 1 84 ? -3.811 35.375 9.164 1 98.56 84 MET A N 1
ATOM 636 C CA . MET A 1 84 ? -3.094 36.625 9.406 1 98.56 84 MET A CA 1
ATOM 637 C C . MET A 1 84 ? -3.889 37.812 8.883 1 98.56 84 MET A C 1
ATOM 639 O O . MET A 1 84 ? -4.832 37.656 8.109 1 98.56 84 MET A O 1
ATOM 643 N N . LYS A 1 85 ? -3.471 38.938 9.359 1 98.44 85 LYS A N 1
ATOM 644 C CA . LYS A 1 85 ? -3.906 40.219 8.82 1 98.44 85 LYS A CA 1
ATOM 645 C C . LYS A 1 85 ? -2.74 40.969 8.195 1 98.44 85 LYS A C 1
ATOM 647 O O . LYS A 1 85 ? -1.688 41.125 8.82 1 98.44 85 LYS A O 1
ATOM 652 N N . VAL A 1 86 ? -2.934 41.438 7.012 1 98.06 86 VAL A N 1
ATOM 653 C CA . VAL A 1 86 ? -1.883 42.188 6.336 1 98.06 86 VAL A CA 1
ATOM 654 C C . VAL A 1 86 ? -1.702 43.562 7.008 1 98.06 86 VAL A C 1
ATOM 656 O O . VAL A 1 86 ? -2.672 44.281 7.199 1 98.06 86 VAL A O 1
ATOM 659 N N . VAL A 1 87 ? -0.49 43.844 7.316 1 97.38 87 VAL A N 1
ATOM 660 C CA . VAL A 1 87 ? -0.16 45.125 7.965 1 97.38 87 VAL A CA 1
ATOM 661 C C . VAL A 1 87 ? 0.421 46.094 6.941 1 97.38 87 VAL A C 1
ATOM 663 O O . VAL A 1 87 ? 0.192 47.312 7.02 1 97.38 87 VAL A O 1
ATOM 666 N N . SER A 1 88 ? 1.212 45.562 6.094 1 97.25 88 SER A N 1
ATOM 667 C CA . SER A 1 88 ? 1.853 46.312 5.008 1 97.25 88 SER A CA 1
ATOM 668 C C . SER A 1 88 ? 2.127 45.406 3.811 1 97.25 88 SER A C 1
ATOM 670 O O . SER A 1 88 ? 2.523 44.25 3.977 1 97.25 88 SER A O 1
ATOM 672 N N . SER A 1 89 ? 1.925 46 2.594 1 96.94 89 SER A N 1
ATOM 673 C CA . SER A 1 89 ? 2.113 45.125 1.424 1 96.94 89 SER A CA 1
ATOM 674 C C . SER A 1 89 ? 2.773 45.906 0.282 1 96.94 89 SER A C 1
ATOM 676 O O . SER A 1 89 ? 2.418 47.062 0.012 1 96.94 89 SER A O 1
ATOM 678 N N . GLY A 1 90 ? 3.773 45.281 -0.224 1 95.44 90 GLY A N 1
ATOM 679 C CA . GLY A 1 90 ? 4.312 45.719 -1.494 1 95.44 90 GLY A CA 1
ATOM 680 C C . GLY A 1 90 ? 3.799 44.938 -2.684 1 95.44 90 GLY A C 1
ATOM 681 O O . GLY A 1 90 ? 4.184 45.219 -3.824 1 95.44 90 GLY A O 1
ATOM 682 N N . HIS A 1 91 ? 2.975 44.031 -2.438 1 95.62 91 HIS A N 1
ATOM 683 C CA . HIS A 1 91 ? 2.422 43.156 -3.465 1 95.62 91 HIS A CA 1
ATOM 684 C C . HIS A 1 91 ? 1.061 43.656 -3.939 1 95.62 91 HIS A C 1
ATOM 686 O O . HIS A 1 91 ? 0.194 43.969 -3.123 1 95.62 91 HIS A O 1
ATOM 692 N N . PRO A 1 92 ? 0.812 43.656 -5.238 1 94.56 92 PRO A N 1
ATOM 693 C CA . PRO A 1 92 ? -0.424 44.219 -5.77 1 94.56 92 PRO A CA 1
ATOM 694 C C . PRO A 1 92 ? -1.667 43.438 -5.371 1 94.56 92 PRO A C 1
ATOM 696 O O . PRO A 1 92 ? -2.766 44 -5.309 1 94.56 92 PRO A O 1
ATOM 699 N N . ASP A 1 93 ? -1.529 42.188 -5.035 1 95.5 93 ASP A N 1
ATOM 700 C CA . ASP A 1 93 ? -2.689 41.344 -4.781 1 95.5 93 ASP A CA 1
ATOM 701 C C . ASP A 1 93 ? -3.145 41.438 -3.328 1 95.5 93 ASP A C 1
ATOM 703 O O . ASP A 1 93 ? -4.207 40.938 -2.965 1 95.5 93 ASP A O 1
ATOM 707 N N . PHE A 1 94 ? -2.346 42.094 -2.51 1 97.19 94 PHE A N 1
ATOM 708 C CA . PHE A 1 94 ? -2.652 42.188 -1.088 1 97.19 94 PHE A CA 1
ATOM 709 C C . PHE A 1 94 ? -2.635 43.656 -0.637 1 97.19 94 PHE A C 1
ATOM 711 O O . PHE A 1 94 ? -1.795 44.438 -1.085 1 97.19 94 PHE A O 1
ATOM 718 N N . LYS A 1 95 ? -3.549 44 0.258 1 95.94 95 LYS A N 1
ATOM 719 C CA . LYS A 1 95 ? -3.621 45.344 0.796 1 95.94 95 LYS A CA 1
ATOM 720 C C . LYS A 1 95 ? -3.67 45.312 2.322 1 95.94 95 LYS A C 1
ATOM 722 O O . LYS A 1 95 ? -4.039 44.312 2.926 1 95.94 95 LYS A O 1
ATOM 727 N N . ASP A 1 96 ? -3.33 46.438 2.828 1 96.31 96 ASP A N 1
ATOM 728 C CA . ASP A 1 96 ? -3.412 46.594 4.277 1 96.31 96 ASP A CA 1
ATOM 729 C C . ASP A 1 96 ? -4.812 46.25 4.785 1 96.31 96 ASP A C 1
ATOM 731 O O . ASP A 1 96 ? -5.809 46.719 4.219 1 96.31 96 ASP A O 1
ATOM 735 N N . GLY A 1 97 ? -4.844 45.375 5.758 1 97.06 97 GLY A N 1
ATOM 736 C CA . GLY A 1 97 ? -6.125 45.031 6.363 1 97.06 97 GLY A CA 1
ATOM 737 C C . GLY A 1 97 ? -6.707 43.75 5.836 1 97.06 97 GLY A C 1
ATOM 738 O O . GLY A 1 97 ? -7.621 43.188 6.441 1 97.06 97 GLY A O 1
ATOM 739 N N . ASP A 1 98 ? -6.156 43.25 4.734 1 97.75 98 ASP A N 1
ATOM 740 C CA . ASP A 1 98 ? -6.637 41.969 4.195 1 97.75 98 ASP A CA 1
ATOM 741 C C . ASP A 1 98 ? -6.461 40.844 5.211 1 97.75 98 ASP A C 1
ATOM 743 O O . ASP A 1 98 ? -5.438 40.781 5.895 1 97.75 98 ASP A O 1
ATOM 747 N N . LEU A 1 99 ? -7.484 39.969 5.332 1 98.12 99 LEU A N 1
ATOM 748 C CA . LEU A 1 99 ? -7.355 38.719 6.059 1 98.12 99 LEU A CA 1
ATOM 749 C C . LEU A 1 99 ? -6.895 37.594 5.133 1 98.12 99 LEU A C 1
ATOM 751 O O . LEU A 1 99 ? -7.496 37.375 4.078 1 98.12 99 LEU A O 1
ATOM 755 N N . VAL A 1 100 ? -5.789 36.969 5.516 1 98.31 100 VAL A N 1
ATOM 756 C CA . VAL A 1 100 ? -5.176 35.938 4.652 1 98.31 100 VAL A CA 1
ATOM 757 C C . VAL A 1 100 ? -4.824 34.719 5.477 1 98.31 100 VAL A C 1
ATOM 759 O O . VAL A 1 100 ? -4.805 34.75 6.707 1 98.31 100 VAL A O 1
ATOM 762 N N . TRP A 1 101 ? -4.645 33.625 4.848 1 98.31 101 TRP A N 1
ATOM 763 C CA . TRP A 1 101 ? -4.125 32.406 5.473 1 98.31 101 TRP A CA 1
ATOM 764 C C . TRP A 1 101 ? -3.051 31.766 4.605 1 98.31 101 TRP A C 1
ATOM 766 O O . TRP A 1 101 ? -2.994 32 3.398 1 98.31 101 TRP A O 1
ATOM 776 N N . GLY A 1 102 ? -2.193 31.047 5.137 1 97.56 102 GLY A N 1
ATOM 777 C CA . GLY A 1 102 ? -1.08 30.391 4.469 1 97.56 102 GLY A CA 1
ATOM 778 C C . GLY A 1 102 ? 0.093 30.125 5.391 1 97.56 102 GLY A C 1
ATOM 779 O O . GLY A 1 102 ? -0.084 29.984 6.605 1 97.56 102 GLY A O 1
ATOM 780 N N . VAL A 1 103 ? 1.246 29.969 4.809 1 97.12 103 VAL A 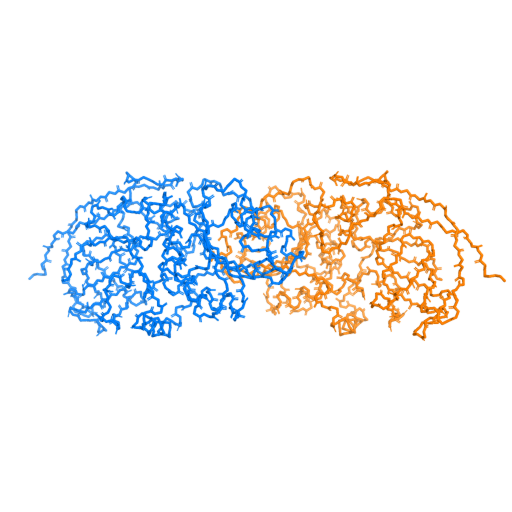N 1
ATOM 781 C CA . VAL A 1 103 ? 2.443 29.656 5.582 1 97.12 103 VAL A CA 1
ATOM 782 C C . VAL A 1 103 ? 2.924 30.906 6.316 1 97.12 103 VAL A C 1
ATOM 784 O O . VAL A 1 103 ? 2.979 32 5.734 1 97.12 103 VAL A O 1
ATOM 787 N N . THR A 1 104 ? 3.234 30.812 7.52 1 97.75 104 THR A N 1
ATOM 788 C CA . THR A 1 104 ? 3.711 31.906 8.359 1 97.75 104 THR A CA 1
ATOM 789 C C . THR A 1 104 ? 4.613 31.375 9.477 1 97.75 104 THR A C 1
ATOM 791 O O . THR A 1 104 ? 4.824 30.156 9.586 1 97.75 104 THR A O 1
ATOM 794 N N . GLY A 1 105 ? 5.18 32.25 10.234 1 98.19 105 GLY A N 1
ATOM 795 C CA . GLY A 1 105 ? 5.98 31.875 11.391 1 98.19 105 GLY A CA 1
ATOM 796 C C . GLY A 1 105 ? 5.199 31.891 12.688 1 98.19 105 GLY A C 1
ATOM 797 O O . GLY A 1 105 ? 4.207 32.594 12.812 1 98.19 105 GLY A O 1
ATOM 798 N N . TRP A 1 106 ? 5.625 31.047 13.562 1 98.62 106 TRP A N 1
ATOM 799 C CA . TRP A 1 106 ? 5.145 31.156 14.938 1 98.62 106 TRP A CA 1
ATOM 800 C C . TRP A 1 106 ? 5.727 32.406 15.625 1 98.62 106 TRP A C 1
ATOM 802 O O . TRP A 1 106 ? 6.578 32.281 16.516 1 98.62 106 TRP A O 1
ATOM 812 N N . GLU A 1 107 ? 5.23 33.531 15.273 1 98.69 107 GLU A N 1
ATOM 813 C CA . GLU A 1 107 ? 5.648 34.844 15.75 1 98.69 107 GLU A CA 1
ATOM 814 C C . GLU A 1 107 ? 4.512 35.844 15.633 1 98.69 107 GLU A C 1
ATOM 816 O O . GLU A 1 107 ? 3.469 35.562 15.047 1 98.69 107 GLU A O 1
ATOM 821 N N . GLU A 1 108 ? 4.66 36.969 16.219 1 98.31 108 GLU A N 1
ATOM 822 C CA . GLU A 1 108 ? 3.596 37.969 16.203 1 98.31 108 GLU A CA 1
ATOM 823 C C . GLU A 1 108 ? 3.434 38.594 14.82 1 98.31 108 GLU A C 1
ATOM 825 O O . GLU A 1 108 ? 2.312 38.844 14.375 1 98.31 108 GLU A O 1
ATOM 830 N N . TYR A 1 109 ? 4.582 38.875 14.195 1 98.12 109 TYR A N 1
ATOM 831 C CA . TYR A 1 109 ? 4.613 39.438 12.844 1 98.12 109 TYR A CA 1
ATOM 832 C C . TYR A 1 109 ? 5.523 38.625 11.938 1 98.12 109 TYR A C 1
ATOM 834 O O . TYR A 1 109 ? 6.613 38.219 12.352 1 98.12 109 TYR A O 1
ATOM 842 N N . THR A 1 110 ? 5.094 38.312 10.758 1 98.25 110 THR A N 1
ATOM 843 C CA . THR A 1 110 ? 5.883 37.531 9.797 1 98.25 110 THR A CA 1
ATOM 844 C C . THR A 1 110 ? 6.051 38.312 8.492 1 98.25 110 THR A C 1
ATOM 846 O O . THR A 1 110 ? 5.078 38.844 7.953 1 98.25 110 THR A O 1
ATOM 849 N N . LEU A 1 111 ? 7.246 38.469 8.062 1 97.44 111 LEU A N 1
ATOM 850 C CA . LEU A 1 111 ? 7.527 39 6.73 1 97.44 111 LEU A CA 1
ATOM 851 C C . LEU A 1 111 ? 7.477 37.906 5.68 1 97.44 111 LEU A C 1
ATOM 853 O O . LEU A 1 111 ? 8.297 37 5.707 1 97.44 111 LEU A O 1
ATOM 857 N N . VAL A 1 112 ? 6.488 37.969 4.797 1 97.31 112 VAL A N 1
ATOM 858 C CA . VAL A 1 112 ? 6.352 37 3.709 1 97.31 112 VAL A CA 1
ATOM 859 C C . VAL A 1 112 ? 6.965 37.594 2.434 1 97.31 112 VAL A C 1
ATOM 861 O O . VAL A 1 112 ? 6.355 38.438 1.77 1 97.31 112 VAL A O 1
ATOM 864 N N . ASN A 1 113 ? 8.094 37.094 2.072 1 94.38 113 ASN A N 1
ATOM 865 C CA . ASN A 1 113 ? 8.82 37.625 0.934 1 94.38 113 ASN A CA 1
ATOM 866 C C . ASN A 1 113 ? 8.211 37.188 -0.392 1 94.38 113 ASN A C 1
ATOM 868 O O . ASN A 1 113 ? 8.188 37.969 -1.357 1 94.38 113 ASN A O 1
ATOM 872 N N . ASN A 1 114 ? 7.793 36 -0.433 1 91.44 114 ASN A N 1
ATOM 873 C CA . ASN A 1 114 ? 7.188 35.406 -1.627 1 91.44 114 ASN A CA 1
ATOM 874 C C . ASN A 1 114 ? 5.812 34.812 -1.327 1 91.44 114 ASN A C 1
ATOM 876 O O . ASN A 1 114 ? 5.664 33.594 -1.216 1 91.44 114 ASN A O 1
ATOM 880 N N . PRO A 1 115 ? 4.844 35.688 -1.331 1 91.94 115 PRO A N 1
ATOM 881 C CA . PRO A 1 115 ? 3.518 35.281 -0.87 1 91.94 115 PRO A CA 1
ATOM 882 C C . PRO A 1 115 ? 2.893 34.219 -1.76 1 91.94 115 PRO A C 1
ATOM 884 O O . PRO A 1 115 ? 2.191 33.312 -1.265 1 91.94 115 PRO A O 1
ATOM 887 N N . LYS A 1 116 ? 3.191 34.281 -3.09 1 87 116 LYS A N 1
ATOM 888 C CA . LYS A 1 116 ? 2.615 33.281 -3.992 1 87 116 LYS A CA 1
ATOM 889 C C . LYS A 1 116 ? 3.555 32.094 -4.172 1 87 116 LYS A C 1
ATOM 891 O O . LYS A 1 116 ? 4.762 32.25 -4.359 1 87 116 LYS A O 1
ATOM 896 N N . PRO A 1 117 ? 2.955 30.875 -3.998 1 88.25 117 PRO A N 1
ATOM 897 C CA . PRO A 1 117 ? 1.546 30.484 -3.938 1 88.25 117 PRO A CA 1
ATOM 898 C C . PRO A 1 117 ? 1.083 30.156 -2.518 1 88.25 117 PRO A C 1
ATOM 900 O O . PRO A 1 117 ? 0.072 29.484 -2.334 1 88.25 117 PRO A O 1
ATOM 903 N N . TYR A 1 118 ? 1.675 30.672 -1.515 1 89.69 118 TYR A N 1
ATOM 904 C CA . TYR A 1 118 ? 1.489 30.125 -0.173 1 89.69 118 TYR A CA 1
ATOM 905 C C . TYR A 1 118 ? 0.609 31.047 0.668 1 89.69 118 TYR A C 1
ATOM 907 O O . TYR A 1 118 ? 0.288 30.719 1.815 1 89.69 118 TYR A O 1
ATOM 915 N N . LEU A 1 119 ? 0.229 32.156 0.147 1 96 119 LEU A N 1
ATOM 916 C CA . LEU A 1 119 ? -0.638 33.094 0.843 1 96 119 LEU A CA 1
ATOM 917 C C . LEU A 1 119 ? -1.951 33.281 0.091 1 96 119 LEU A C 1
ATOM 919 O O . LEU A 1 119 ? -1.95 33.562 -1.11 1 96 119 LEU A O 1
ATOM 923 N N . HIS A 1 120 ? -3.033 33.125 0.831 1 96.94 120 HIS A N 1
ATOM 924 C CA . HIS A 1 120 ? -4.355 33.156 0.216 1 96.94 120 HIS A CA 1
ATOM 925 C C . HIS A 1 120 ? -5.285 34.125 0.952 1 96.94 120 HIS A C 1
ATOM 927 O O . HIS A 1 120 ? -5.27 34.188 2.184 1 96.94 120 HIS A O 1
ATOM 933 N N . LYS A 1 121 ? -6.066 34.875 0.214 1 97.19 121 LYS A N 1
ATOM 934 C CA . LYS A 1 121 ? -7.102 35.688 0.837 1 97.19 121 LYS A CA 1
ATOM 935 C C . LYS A 1 121 ? -8.234 34.812 1.382 1 97.19 121 LYS A C 1
ATOM 937 O O . LYS A 1 121 ? -8.523 33.75 0.841 1 97.19 121 LYS A O 1
ATOM 942 N N . ILE A 1 122 ? -8.844 35.219 2.379 1 97.81 122 ILE A N 1
ATOM 943 C CA . ILE A 1 122 ? -9.984 34.531 2.973 1 97.81 122 ILE A CA 1
ATOM 944 C C . ILE A 1 122 ? -11.25 34.844 2.182 1 97.81 122 ILE A C 1
ATOM 946 O O . ILE A 1 122 ? -11.641 36.031 2.057 1 97.81 122 ILE A O 1
ATOM 950 N N . ASN A 1 123 ? -11.984 33.812 1.733 1 97.12 123 ASN A N 1
ATOM 951 C CA . ASN A 1 123 ? -13.133 33.969 0.854 1 97.12 123 ASN A CA 1
ATOM 952 C C . ASN A 1 123 ? -14.445 33.906 1.633 1 97.12 123 ASN A C 1
ATOM 954 O O . ASN A 1 123 ? -15.469 34.406 1.178 1 97.12 123 ASN A O 1
ATOM 958 N N . TYR A 1 124 ? -14.461 33.281 2.773 1 97.44 124 TYR A N 1
ATOM 959 C CA . TYR A 1 124 ? -15.68 33.094 3.557 1 97.44 124 TYR A CA 1
ATOM 960 C C . TYR A 1 124 ? -15.508 33.656 4.969 1 97.44 124 TYR A C 1
ATOM 962 O O . TYR A 1 124 ? -15.5 32.906 5.941 1 97.44 124 TYR A O 1
ATOM 970 N N . PRO A 1 125 ? -15.477 34.969 5.07 1 95.19 125 PRO A N 1
ATOM 971 C CA . PRO A 1 125 ? -15.234 35.594 6.363 1 95.19 125 PRO A CA 1
ATOM 972 C C . PRO A 1 125 ? -16.406 35.469 7.324 1 95.19 125 PRO A C 1
ATOM 974 O O . PRO A 1 125 ? -16.312 35.875 8.484 1 95.19 125 PRO A O 1
ATOM 977 N N . GLU A 1 126 ? -17.5 34.875 6.859 1 96 126 GLU A N 1
ATOM 978 C CA . GLU A 1 126 ? -18.656 34.656 7.738 1 96 126 GLU A CA 1
ATOM 979 C C . GLU A 1 126 ? -18.375 33.531 8.75 1 96 126 GLU A C 1
ATOM 981 O O . GLU A 1 126 ? -19.062 33.438 9.766 1 96 126 GLU A O 1
ATOM 986 N N . PHE A 1 127 ? -17.453 32.656 8.43 1 97.88 127 PHE A N 1
ATOM 987 C CA . PHE A 1 127 ? -17.047 31.609 9.367 1 97.88 127 PHE A CA 1
ATOM 988 C C . PHE A 1 127 ? -15.922 32.094 10.273 1 97.88 127 PHE A C 1
ATOM 990 O O . PHE A 1 127 ? -15.211 33.031 9.93 1 97.88 127 PHE A O 1
ATOM 997 N N . PRO A 1 128 ? -15.789 31.453 11.43 1 97.69 128 PRO A N 1
ATOM 998 C CA . PRO A 1 128 ? -14.633 31.812 12.25 1 97.69 128 PRO A CA 1
ATOM 999 C C . PRO A 1 128 ? -13.32 31.766 11.469 1 97.69 128 PRO A C 1
ATOM 1001 O O . PRO A 1 128 ? -13.055 30.797 10.75 1 97.69 128 PRO A O 1
ATOM 1004 N N . LEU A 1 129 ? -12.461 32.781 11.625 1 98.06 129 LEU A N 1
ATOM 1005 C CA . LEU A 1 129 ? -11.203 32.875 10.883 1 98.06 129 LEU A CA 1
ATOM 1006 C C . LEU A 1 129 ? -10.312 31.672 11.164 1 98.06 129 LEU A C 1
ATOM 1008 O O . LEU A 1 129 ? -9.562 31.234 10.297 1 98.06 129 LEU A O 1
ATOM 1012 N N . SER A 1 130 ? -10.43 31.109 12.398 1 98.06 130 SER A N 1
ATOM 1013 C CA . SER A 1 130 ? -9.594 29.984 12.805 1 98.06 130 SER A CA 1
ATOM 1014 C C . SER A 1 130 ? -9.852 28.75 11.945 1 98.06 130 SER A C 1
ATOM 1016 O O . SER A 1 130 ? -9.008 27.859 11.852 1 98.06 130 SER A O 1
ATOM 1018 N N . TYR A 1 131 ? -11.016 28.688 11.266 1 98.69 131 TYR A N 1
ATOM 1019 C CA . TYR A 1 131 ? -11.367 27.547 10.422 1 98.69 131 TYR A CA 1
ATOM 1020 C C . TYR A 1 131 ? -10.375 27.391 9.273 1 98.69 131 TYR A C 1
ATOM 1022 O O . TYR A 1 131 ? -10.211 26.297 8.727 1 98.69 131 TYR A O 1
ATOM 1030 N N . TYR A 1 132 ? -9.656 28.484 8.953 1 98.5 132 TYR A N 1
ATOM 1031 C CA . TYR A 1 132 ? -8.695 28.453 7.852 1 98.5 132 TYR A CA 1
ATOM 1032 C C . TYR A 1 132 ? -7.375 27.828 8.297 1 98.5 132 TYR A C 1
ATOM 1034 O O . TYR A 1 132 ? -6.504 27.562 7.469 1 98.5 132 TYR A O 1
ATOM 1042 N N . THR A 1 133 ? -7.234 27.5 9.602 1 98 133 THR A N 1
ATOM 1043 C CA . THR A 1 133 ? -6.121 26.688 10.07 1 98 133 THR A CA 1
ATOM 1044 C C . THR A 1 133 ? -6.457 25.203 9.953 1 98 133 THR A C 1
ATOM 1046 O O . THR A 1 133 ? -5.594 24.344 10.156 1 98 133 THR A O 1
ATOM 1049 N N . GLY A 1 134 ? -7.73 24.922 9.586 1 97.88 134 GLY A N 1
ATOM 1050 C CA . GLY A 1 134 ? -8.18 23.547 9.602 1 97.88 134 GLY A CA 1
ATOM 1051 C C . GLY A 1 134 ? -9.18 23.234 8.508 1 97.88 134 GLY A C 1
ATOM 1052 O O . GLY A 1 134 ? -8.797 23 7.359 1 97.88 134 GLY A O 1
ATOM 1053 N N . VAL A 1 135 ? -10.516 23.312 8.781 1 98.75 135 VAL A N 1
ATOM 1054 C CA . VAL A 1 135 ? -11.602 22.766 7.98 1 98.75 135 VAL A CA 1
ATOM 1055 C C . VAL A 1 135 ? -11.695 23.5 6.648 1 98.75 135 VAL A C 1
ATOM 1057 O O . VAL A 1 135 ? -12.07 22.922 5.633 1 98.75 135 VAL A O 1
ATOM 1060 N N . LEU A 1 136 ? -11.312 24.75 6.625 1 98.75 136 LEU A N 1
ATOM 1061 C CA . LEU A 1 136 ? -11.336 25.5 5.375 1 98.75 136 LEU A CA 1
ATOM 1062 C C . LEU A 1 136 ? -9.922 25.672 4.82 1 98.75 136 LEU A C 1
ATOM 1064 O O . LEU A 1 136 ? -9.734 26.297 3.773 1 98.75 136 LEU A O 1
ATOM 1068 N N . GLY A 1 137 ? -8.898 25.062 5.5 1 97.75 137 GLY A N 1
ATOM 1069 C CA . GLY A 1 137 ? -7.504 25.141 5.105 1 97.75 137 GLY A CA 1
ATOM 1070 C C . GLY A 1 137 ? -6.93 23.812 4.664 1 97.75 137 GLY A C 1
ATOM 1071 O O . GLY A 1 137 ? -7.562 23.078 3.898 1 97.75 137 GLY A O 1
ATOM 1072 N N . ILE A 1 138 ? -5.758 23.5 5.105 1 96.94 138 ILE A N 1
ATOM 1073 C CA . ILE A 1 138 ? -4.973 22.375 4.633 1 96.94 138 ILE A CA 1
ATOM 1074 C C . ILE A 1 138 ? -5.574 21.078 5.156 1 96.94 138 ILE A C 1
ATOM 1076 O O . ILE A 1 138 ? -5.691 20.094 4.418 1 96.94 138 ILE A O 1
ATOM 1080 N N . ALA A 1 139 ? -5.969 21.047 6.398 1 98.06 139 ALA A N 1
ATOM 1081 C CA . ALA A 1 139 ? -6.531 19.828 6.98 1 98.06 139 ALA A CA 1
ATOM 1082 C C . ALA A 1 139 ? -7.801 19.406 6.246 1 98.06 139 ALA A C 1
ATOM 1084 O O . ALA A 1 139 ? -8.008 18.219 5.988 1 98.06 139 ALA A O 1
ATOM 1085 N N . GLY A 1 140 ? -8.633 20.438 5.945 1 98.69 140 GLY A N 1
ATOM 1086 C CA . GLY A 1 140 ? -9.844 20.141 5.191 1 98.69 140 GLY A CA 1
ATOM 1087 C C . GLY A 1 140 ? -9.562 19.609 3.795 1 98.69 140 GLY A C 1
ATOM 1088 O O . GLY A 1 140 ? -10.164 18.625 3.361 1 98.69 140 GLY A O 1
ATOM 1089 N N . LEU A 1 141 ? -8.656 20.266 3.117 1 98.69 141 LEU A N 1
ATOM 1090 C CA . LEU A 1 141 ? -8.289 19.828 1.773 1 98.69 141 LEU A CA 1
ATOM 1091 C C . LEU A 1 141 ? -7.695 18.422 1.802 1 98.69 141 LEU A C 1
ATOM 1093 O O . LEU A 1 141 ? -7.945 17.625 0.903 1 98.69 141 LEU A O 1
ATOM 1097 N N . THR A 1 142 ? -6.914 18.141 2.818 1 98.81 142 THR A N 1
ATOM 1098 C CA . THR A 1 142 ? -6.34 16.812 3.006 1 98.81 142 THR A CA 1
ATOM 1099 C C . THR A 1 142 ? -7.441 15.766 3.133 1 98.81 142 THR A C 1
ATOM 1101 O O . THR A 1 142 ? -7.402 14.734 2.461 1 98.81 142 THR A O 1
ATOM 1104 N N . ALA A 1 143 ? -8.414 16.031 3.949 1 98.94 143 ALA A N 1
ATOM 1105 C CA . ALA A 1 143 ? -9.531 15.109 4.145 1 98.94 143 ALA A CA 1
ATOM 1106 C C . ALA A 1 143 ? -10.312 14.906 2.848 1 98.94 143 ALA A C 1
ATOM 1108 O O . ALA A 1 143 ? -10.594 13.773 2.455 1 98.94 143 ALA A O 1
ATOM 1109 N N . TYR A 1 144 ? -10.586 16.016 2.205 1 98.81 144 TYR A N 1
ATOM 1110 C CA . TYR A 1 144 ? -11.398 16.016 0.993 1 98.81 144 TYR A CA 1
ATOM 1111 C C . TYR A 1 144 ? -10.68 15.281 -0.139 1 98.81 144 TYR A C 1
ATOM 1113 O O . TYR A 1 144 ? -11.234 14.375 -0.754 1 98.81 144 TYR A O 1
ATOM 1121 N N . GLY A 1 145 ? -9.477 15.711 -0.418 1 98.75 145 GLY A N 1
ATOM 1122 C CA . GLY A 1 145 ? -8.695 15.062 -1.454 1 98.75 145 GLY A CA 1
ATOM 1123 C C . GLY A 1 145 ? -8.445 13.594 -1.182 1 98.75 145 GLY A C 1
ATOM 1124 O O . GLY A 1 145 ? -8.625 12.75 -2.066 1 98.75 145 GLY A O 1
ATOM 1125 N N . GLY A 1 146 ? -8.055 13.25 0.038 1 98.88 146 GLY A N 1
ATOM 1126 C CA . GLY A 1 146 ? -7.82 11.859 0.394 1 98.88 146 GLY A CA 1
ATOM 1127 C C . GLY A 1 146 ? -9.062 10.992 0.269 1 98.88 146 GLY A C 1
ATOM 1128 O O . GLY A 1 146 ? -9 9.883 -0.255 1 98.88 146 GLY A O 1
ATOM 1129 N N . PHE A 1 147 ? -10.188 11.531 0.719 1 98.88 147 PHE A N 1
ATOM 1130 C CA . PHE A 1 147 ? -11.391 10.719 0.797 1 98.88 147 PHE A CA 1
ATOM 1131 C C . PHE A 1 147 ? -12.039 10.57 -0.576 1 98.88 147 PHE A C 1
ATOM 1133 O O . PHE A 1 147 ? -12.422 9.469 -0.973 1 98.88 147 PHE A O 1
ATOM 1140 N N . PHE A 1 148 ? -12.141 11.633 -1.322 1 98.75 148 PHE A N 1
ATOM 1141 C CA . PHE A 1 148 ? -12.891 11.562 -2.568 1 98.75 148 PHE A CA 1
ATOM 1142 C C . PHE A 1 148 ? -11.984 11.195 -3.732 1 98.75 148 PHE A C 1
ATOM 1144 O O . PHE A 1 148 ? -12.383 10.438 -4.621 1 98.75 148 PHE A O 1
ATOM 1151 N N . GLU A 1 149 ? -10.781 11.742 -3.748 1 98.5 149 GLU A N 1
ATOM 1152 C CA . GLU A 1 149 ? -9.938 11.539 -4.922 1 98.5 149 GLU A CA 1
ATOM 1153 C C . GLU A 1 149 ? -9.117 10.258 -4.797 1 98.5 149 GLU A C 1
ATOM 1155 O O . GLU A 1 149 ? -8.852 9.586 -5.797 1 98.5 149 GLU A O 1
ATOM 1160 N N . VAL A 1 150 ? -8.711 9.867 -3.594 1 98.75 150 VAL A N 1
ATOM 1161 C CA . VAL A 1 150 ? -7.875 8.688 -3.4 1 98.75 150 VAL A CA 1
ATOM 1162 C C . VAL A 1 150 ? -8.742 7.48 -3.062 1 98.75 150 VAL A C 1
ATOM 1164 O O . VAL A 1 150 ? -8.68 6.453 -3.74 1 98.75 150 VAL A O 1
ATOM 1167 N N . SER A 1 151 ? -9.617 7.645 -2.059 1 98.69 151 SER A N 1
ATOM 1168 C CA . SER A 1 151 ? -10.43 6.516 -1.607 1 98.69 151 SER A CA 1
ATOM 1169 C C . SER A 1 151 ? -11.562 6.219 -2.582 1 98.69 151 SER A C 1
ATOM 1171 O O . SER A 1 151 ? -12.008 5.078 -2.695 1 98.69 151 SER A O 1
ATOM 1173 N N . LYS A 1 152 ? -12.18 7.273 -3.209 1 98.62 152 LYS A N 1
ATOM 1174 C CA . LYS A 1 152 ? -13.289 7.168 -4.152 1 98.62 152 LYS A CA 1
ATOM 1175 C C . LYS A 1 152 ? -14.453 6.391 -3.551 1 98.62 152 LYS A C 1
ATOM 1177 O O . LYS A 1 152 ? -14.883 5.375 -4.102 1 98.62 152 LYS A O 1
ATOM 1182 N N . PRO A 1 153 ? -15.047 6.906 -2.492 1 98.81 153 PRO A N 1
ATOM 1183 C CA . PRO A 1 153 ? -16.094 6.199 -1.764 1 98.81 153 PRO A CA 1
ATOM 1184 C C . PRO A 1 153 ? -17.406 6.109 -2.553 1 98.81 153 PRO A C 1
ATOM 1186 O O . PRO A 1 153 ? -17.656 6.938 -3.436 1 98.81 153 PRO A O 1
ATOM 1189 N N . LYS A 1 154 ? -18.156 5.105 -2.262 1 98.62 154 LYS A N 1
ATOM 1190 C CA . LYS A 1 154 ? -19.531 4.93 -2.746 1 98.62 154 LYS A CA 1
ATOM 1191 C C . LYS A 1 154 ? -20.5 4.762 -1.585 1 98.62 154 LYS A C 1
ATOM 1193 O O . LYS A 1 154 ? -20.109 4.344 -0.493 1 98.62 154 LYS A O 1
ATOM 1198 N N . LYS A 1 155 ? -21.75 5.168 -1.872 1 98.75 155 LYS A N 1
ATOM 1199 C CA . LYS A 1 155 ? -22.797 4.906 -0.891 1 98.75 155 LYS A CA 1
ATOM 1200 C C . LYS A 1 155 ? -22.797 3.439 -0.465 1 98.75 155 LYS A C 1
ATOM 1202 O O . LYS A 1 155 ? -22.688 2.543 -1.304 1 98.75 155 LYS A O 1
ATOM 1207 N N . GLY A 1 156 ? -22.828 3.209 0.834 1 98.69 156 GLY A N 1
ATOM 1208 C CA . GLY A 1 156 ? -22.906 1.849 1.341 1 98.69 156 GLY A CA 1
ATOM 1209 C C . GLY A 1 156 ? -21.562 1.289 1.75 1 98.69 156 GLY A C 1
ATOM 1210 O O . GLY A 1 156 ? -21.484 0.246 2.402 1 98.69 156 GLY A O 1
ATOM 1211 N N . ASP A 1 157 ? -20.453 1.948 1.421 1 98.88 157 ASP A N 1
ATOM 1212 C CA . ASP A 1 157 ? -19.141 1.488 1.826 1 98.88 157 ASP A CA 1
ATOM 1213 C C . ASP A 1 157 ? -19 1.479 3.348 1 98.88 157 ASP A C 1
ATOM 1215 O O . ASP A 1 157 ? -19.578 2.324 4.031 1 98.88 157 ASP A O 1
ATOM 1219 N N . TYR A 1 158 ? -18.25 0.556 3.871 1 98.94 158 TYR A N 1
ATOM 1220 C CA . TYR A 1 158 ? -17.828 0.525 5.266 1 98.94 158 TYR A CA 1
ATOM 1221 C C . TYR A 1 158 ? -16.484 1.212 5.441 1 98.94 158 TYR A C 1
ATOM 1223 O O . TYR A 1 158 ? -15.461 0.723 4.953 1 98.94 158 TYR A O 1
ATOM 1231 N N . VAL A 1 159 ? -16.5 2.338 6.18 1 98.94 159 VAL A N 1
ATOM 1232 C CA . VAL A 1 159 ? -15.328 3.205 6.254 1 98.94 159 VAL A CA 1
ATOM 1233 C C . VAL A 1 159 ? -14.789 3.225 7.684 1 98.94 159 VAL A C 1
ATOM 1235 O O . VAL A 1 159 ? -15.539 3.445 8.633 1 98.94 159 VAL A O 1
ATOM 1238 N N . PHE A 1 160 ? -13.531 2.924 7.898 1 99 160 PHE A N 1
ATOM 1239 C CA . PHE A 1 160 ? -12.844 3.078 9.172 1 99 160 PHE A CA 1
ATOM 1240 C C . PHE A 1 160 ? -11.883 4.266 9.133 1 99 160 PHE A C 1
ATOM 1242 O O . PHE A 1 160 ? -11.109 4.406 8.188 1 99 160 PHE A O 1
ATOM 1249 N N . VAL A 1 161 ? -11.938 5.121 10.094 1 99 161 VAL A N 1
ATOM 1250 C CA . VAL A 1 161 ? -11.07 6.285 10.203 1 99 161 VAL A CA 1
ATOM 1251 C C . VAL A 1 161 ? -10.273 6.215 11.508 1 99 161 VAL A C 1
ATOM 1253 O O . VAL A 1 161 ? -10.852 6.242 12.602 1 99 161 VAL A O 1
ATOM 1256 N N . SER A 1 162 ? -8.984 6.086 11.438 1 98.88 162 SER A N 1
ATOM 1257 C CA . SER A 1 162 ? -8.156 6.176 12.633 1 98.88 162 SER A CA 1
ATOM 1258 C C . SER A 1 162 ? -7.84 7.625 12.984 1 98.88 162 SER A C 1
ATOM 1260 O O . SER A 1 162 ? -7.922 8.508 12.125 1 98.88 162 SER A O 1
ATOM 1262 N N . ALA A 1 163 ? -7.465 7.852 14.312 1 98.38 163 ALA A N 1
ATOM 1263 C CA . ALA A 1 163 ? -7.312 9.219 14.797 1 98.38 163 ALA A CA 1
ATOM 1264 C C . ALA A 1 163 ? -8.484 10.094 14.352 1 98.38 163 ALA A C 1
ATOM 1266 O O . ALA A 1 163 ? -8.281 11.195 13.828 1 98.38 163 ALA A O 1
ATOM 1267 N N . ALA A 1 164 ? -9.703 9.586 14.609 1 98.75 164 ALA A N 1
ATOM 1268 C CA . ALA A 1 164 ? -10.922 10.133 14.016 1 98.75 164 ALA A CA 1
ATOM 1269 C C . ALA A 1 164 ? -11.297 11.461 14.664 1 98.75 164 ALA A C 1
ATOM 1271 O O . ALA A 1 164 ? -12.062 12.242 14.094 1 98.75 164 ALA A O 1
ATOM 1272 N N . SER A 1 165 ? -10.797 11.695 15.836 1 98.31 165 SER A N 1
ATOM 1273 C CA . SER A 1 165 ? -11.164 12.914 16.547 1 98.31 165 SER A CA 1
ATOM 1274 C C . SER A 1 165 ? -10.195 14.047 16.234 1 98.31 165 SER A C 1
ATOM 1276 O O . SER A 1 165 ? -10.336 15.156 16.766 1 98.31 165 SER A O 1
ATOM 1278 N N . GLY A 1 166 ? -9.203 13.781 15.406 1 97.88 166 GLY A N 1
ATOM 1279 C CA . GLY A 1 166 ? -8.219 14.797 15.055 1 97.88 166 GLY A CA 1
ATOM 1280 C C . GLY A 1 166 ? -8.711 15.742 13.977 1 97.88 166 GLY A C 1
ATOM 1281 O O . GLY A 1 166 ? -9.875 15.695 13.578 1 97.88 166 GLY A O 1
ATOM 1282 N N . ALA A 1 167 ? -7.777 16.594 13.508 1 98.06 167 ALA A N 1
ATOM 1283 C CA . ALA A 1 167 ? -8.102 17.672 12.562 1 98.06 167 ALA A CA 1
ATOM 1284 C C . ALA A 1 167 ? -8.617 17.094 11.25 1 98.06 167 ALA A C 1
ATOM 1286 O O . ALA A 1 167 ? -9.641 17.547 10.727 1 98.06 167 ALA A O 1
ATOM 1287 N N . VAL A 1 168 ? -7.984 16.078 10.719 1 98.75 168 VAL A N 1
ATOM 1288 C CA . VAL A 1 168 ? -8.344 15.5 9.43 1 98.75 168 VAL A CA 1
ATOM 1289 C C . VAL A 1 168 ? -9.438 14.453 9.625 1 98.75 168 VAL A C 1
ATOM 1291 O O . VAL A 1 168 ? -10.43 14.445 8.891 1 98.75 168 VAL A O 1
ATOM 1294 N N . GLY A 1 169 ? -9.336 13.625 10.648 1 98.81 169 GLY A N 1
ATOM 1295 C CA . GLY A 1 169 ? -10.234 12.5 10.867 1 98.81 169 GLY A CA 1
ATOM 1296 C C . GLY A 1 169 ? -11.68 12.914 11.07 1 98.81 169 GLY A C 1
ATOM 1297 O O . GLY A 1 169 ? -12.594 12.281 10.539 1 98.81 169 GLY A O 1
ATOM 1298 N N . GLN A 1 170 ? -11.867 13.992 11.828 1 98.81 170 GLN A N 1
ATOM 1299 C CA . GLN A 1 170 ? -13.234 14.406 12.109 1 98.81 170 GLN A CA 1
ATOM 1300 C C . GLN A 1 170 ? -13.961 14.82 10.828 1 98.81 170 GLN A C 1
ATOM 1302 O O . GLN A 1 170 ? -15.164 14.586 10.68 1 98.81 170 GLN A O 1
ATOM 1307 N N . ILE A 1 171 ? -13.18 15.383 9.898 1 98.88 171 ILE A N 1
ATOM 1308 C CA . ILE A 1 171 ? -13.766 15.812 8.625 1 98.88 171 ILE A CA 1
ATOM 1309 C C . ILE A 1 171 ? -14.055 14.602 7.754 1 98.88 171 ILE A C 1
ATOM 1311 O O . ILE A 1 171 ? -15.141 14.477 7.188 1 98.88 171 ILE A O 1
ATOM 1315 N N . VAL A 1 172 ? -13.133 13.625 7.656 1 98.94 172 VAL A N 1
ATOM 1316 C CA . VAL A 1 172 ? -13.273 12.422 6.832 1 98.94 172 VAL A CA 1
ATOM 1317 C C . VAL A 1 172 ? -14.531 11.664 7.238 1 98.94 172 VAL A C 1
ATOM 1319 O O . VAL A 1 172 ? -15.32 11.242 6.387 1 98.94 172 VAL A O 1
ATOM 1322 N N . GLY A 1 173 ? -14.734 11.477 8.547 1 98.88 173 GLY A N 1
ATOM 1323 C CA . GLY A 1 173 ? -15.906 10.758 9.016 1 98.88 173 GLY A CA 1
ATOM 1324 C C . GLY A 1 173 ? -17.203 11.414 8.609 1 98.88 173 GLY A C 1
ATOM 1325 O O . GLY A 1 173 ? -18.156 10.734 8.203 1 98.88 173 GLY A O 1
ATOM 1326 N N . GLN A 1 174 ? -17.234 12.695 8.703 1 98.88 174 GLN A N 1
ATOM 1327 C CA . GLN A 1 174 ? -18.453 13.422 8.367 1 98.88 174 GLN A CA 1
ATOM 1328 C C . GLN A 1 174 ? -18.703 13.414 6.863 1 98.88 174 GLN A C 1
ATOM 1330 O O . GLN A 1 174 ? -19.844 13.328 6.418 1 98.88 174 GLN A O 1
ATOM 1335 N N . LEU A 1 175 ? -17.625 13.516 6.047 1 98.88 175 LEU A N 1
ATOM 1336 C CA . LEU A 1 175 ? -17.781 13.367 4.605 1 98.88 175 LEU A CA 1
ATOM 1337 C C . LEU A 1 175 ? -18.297 11.977 4.25 1 98.88 175 LEU A C 1
ATOM 1339 O O . LEU A 1 175 ? -19.109 11.828 3.336 1 98.88 175 LEU A O 1
ATOM 1343 N N . ALA A 1 176 ? -17.781 10.953 4.949 1 98.94 176 ALA A N 1
ATOM 1344 C CA . ALA A 1 176 ? -18.266 9.594 4.738 1 98.94 176 ALA A CA 1
ATOM 1345 C C . ALA A 1 176 ? -19.75 9.484 5.035 1 98.94 176 ALA A C 1
ATOM 1347 O O . ALA A 1 176 ? -20.5 8.859 4.277 1 98.94 176 ALA A O 1
ATOM 1348 N N . LYS A 1 177 ? -20.188 10.133 6.109 1 98.62 177 LYS A N 1
ATOM 1349 C CA . LYS A 1 177 ? -21.609 10.148 6.469 1 98.62 177 LYS A CA 1
ATOM 1350 C C . LYS A 1 177 ? -22.438 10.797 5.375 1 98.62 177 LYS A C 1
ATOM 1352 O O . LYS A 1 177 ? -23.484 10.266 4.973 1 98.62 177 LYS A O 1
ATOM 1357 N N . ILE A 1 178 ? -21.984 11.93 4.93 1 98.31 178 ILE A N 1
ATOM 1358 C CA . ILE A 1 178 ? -22.688 12.672 3.893 1 98.31 178 ILE A CA 1
ATOM 1359 C C . ILE A 1 178 ? -22.797 11.82 2.633 1 98.31 178 ILE A C 1
ATOM 1361 O O . ILE A 1 178 ? -23.812 11.867 1.936 1 98.31 178 ILE A O 1
ATOM 1365 N N . THR A 1 179 ? -21.797 10.992 2.361 1 98.5 179 THR A N 1
ATOM 1366 C CA . THR A 1 179 ? -21.75 10.141 1.177 1 98.5 179 THR A CA 1
ATOM 1367 C C . THR A 1 179 ? -22.688 8.945 1.33 1 98.5 179 THR A C 1
ATOM 1369 O O . THR A 1 179 ? -23.062 8.305 0.341 1 98.5 179 THR A O 1
ATOM 1372 N N . GLY A 1 180 ? -23.094 8.609 2.51 1 98.69 180 GLY A N 1
ATOM 1373 C CA . GLY A 1 180 ? -23.969 7.484 2.76 1 98.69 180 GLY A CA 1
ATOM 1374 C C . GLY A 1 180 ? -23.234 6.223 3.152 1 98.69 180 GLY A C 1
ATOM 1375 O O . GLY A 1 180 ? -23.734 5.113 2.971 1 98.69 180 GLY A O 1
ATOM 1376 N N . CYS A 1 181 ? -22.062 6.355 3.727 1 98.81 181 CYS A N 1
ATOM 1377 C CA . CYS A 1 181 ? -21.266 5.227 4.176 1 98.81 181 CYS A CA 1
ATOM 1378 C C . CYS A 1 181 ? -21.594 4.855 5.617 1 98.81 181 CYS A C 1
ATOM 1380 O O . CYS A 1 181 ? -22.172 5.656 6.348 1 98.81 181 CYS A O 1
ATOM 1382 N N . TYR A 1 182 ? -21.297 3.609 5.992 1 98.81 182 TYR A N 1
ATOM 1383 C CA . TYR A 1 182 ? -21.172 3.227 7.395 1 98.81 182 TYR A CA 1
ATOM 1384 C C . TYR A 1 182 ? -19.781 3.572 7.93 1 98.81 182 TYR A C 1
ATOM 1386 O O . TYR A 1 182 ? -18.766 3.061 7.434 1 98.81 182 TYR A O 1
ATOM 1394 N N . VAL A 1 183 ? -19.734 4.434 8.914 1 98.88 183 VAL A N 1
ATOM 1395 C CA . VAL A 1 183 ? -18.438 4.965 9.312 1 98.88 183 VAL A CA 1
ATOM 1396 C C . VAL A 1 183 ? -18.172 4.652 10.781 1 98.88 183 VAL A C 1
ATOM 1398 O O . VAL A 1 183 ? -19.047 4.871 11.633 1 98.88 183 VAL A O 1
ATOM 1401 N N . VAL A 1 184 ? -17 4.082 11.117 1 98.94 184 VAL A N 1
ATOM 1402 C CA . VAL A 1 184 ? -16.484 3.818 12.461 1 98.94 184 VAL A CA 1
ATOM 1403 C C . VAL A 1 184 ? -15.164 4.551 12.672 1 98.94 184 VAL A C 1
ATOM 1405 O O . VAL A 1 184 ? -14.336 4.617 11.758 1 98.94 184 VAL A O 1
ATOM 1408 N N . GLY A 1 185 ? -15.008 5.184 13.812 1 98.94 185 GLY A N 1
ATOM 1409 C CA . GLY A 1 185 ? -13.766 5.863 14.141 1 98.94 185 GLY A CA 1
ATOM 1410 C C . GLY A 1 185 ? -13.078 5.301 15.367 1 98.94 185 GLY A C 1
ATOM 1411 O O . GLY A 1 185 ? -13.703 4.617 16.172 1 98.94 185 GLY A O 1
ATOM 1412 N N . SER A 1 186 ? -11.789 5.477 15.461 1 98.88 186 SER A N 1
ATOM 1413 C CA . SER A 1 186 ? -11.07 5.219 16.703 1 98.88 186 SER A CA 1
ATOM 1414 C C . SER A 1 186 ? -10.43 6.496 17.234 1 98.88 186 SER A C 1
ATOM 1416 O O . SER A 1 186 ? -10.055 7.383 16.469 1 98.88 186 SER A O 1
ATOM 1418 N N . ALA A 1 187 ? -10.391 6.602 18.531 1 98.38 187 ALA A N 1
ATOM 1419 C CA . ALA A 1 187 ? -9.766 7.715 19.234 1 98.38 187 ALA A CA 1
ATOM 1420 C C . ALA A 1 187 ? -9.148 7.25 20.547 1 98.38 187 ALA A C 1
ATOM 1422 O O . ALA A 1 187 ? -9.305 6.09 20.938 1 98.38 187 ALA A O 1
ATOM 1423 N N . GLY A 1 188 ? -8.445 8.133 21.25 1 97.44 188 GLY A N 1
ATOM 1424 C CA . GLY A 1 188 ? -7.594 7.723 22.359 1 97.44 188 GLY A CA 1
ATOM 1425 C C . GLY A 1 188 ? -8.227 7.953 23.719 1 97.44 188 GLY A C 1
ATOM 1426 O O . GLY A 1 188 ? -7.574 7.789 24.75 1 97.44 188 GLY A O 1
ATOM 1427 N N . SER A 1 189 ? -9.484 8.406 23.781 1 97.81 189 SER A N 1
ATOM 1428 C CA . SER A 1 189 ? -10.188 8.578 25.047 1 97.81 189 SER A CA 1
ATOM 1429 C C . SER A 1 189 ? -11.688 8.328 24.891 1 97.81 189 SER A C 1
ATOM 1431 O O . SER A 1 189 ? -12.219 8.414 23.781 1 97.81 189 SER A O 1
ATOM 1433 N N . ASP A 1 190 ? -12.359 8.023 26 1 98.19 190 ASP A N 1
ATOM 1434 C CA . ASP A 1 190 ? -13.797 7.777 25.969 1 98.19 190 ASP A CA 1
ATOM 1435 C C . ASP A 1 190 ? -14.562 9.039 25.594 1 98.19 190 ASP A C 1
ATOM 1437 O O . ASP A 1 190 ? -15.594 8.977 24.906 1 98.19 190 ASP A O 1
ATOM 1441 N N . GLU A 1 191 ? -14.031 10.133 26.031 1 97.88 191 GLU A N 1
ATOM 1442 C CA . GLU A 1 191 ? -14.656 11.414 25.703 1 97.88 191 GLU A CA 1
ATOM 1443 C C . GLU A 1 191 ? -14.625 11.664 24.188 1 97.88 191 GLU A C 1
ATOM 1445 O O . GLU A 1 191 ? -15.625 12.102 23.609 1 97.88 191 GLU A O 1
ATOM 1450 N N . LYS A 1 192 ? -13.57 11.383 23.609 1 98.25 192 LYS A N 1
ATOM 1451 C CA . LYS A 1 192 ? -13.438 11.547 22.172 1 98.25 192 LYS A CA 1
ATOM 1452 C C . LYS A 1 192 ? -14.328 10.562 21.422 1 98.25 192 LYS A C 1
ATOM 1454 O O . LYS A 1 192 ? -14.93 10.906 20.406 1 98.25 192 LYS A O 1
ATOM 1459 N N . VAL A 1 193 ? -14.367 9.352 21.906 1 98.62 193 VAL A N 1
ATOM 1460 C CA . VAL A 1 193 ? -15.227 8.336 21.297 1 98.62 193 VAL A CA 1
ATOM 1461 C C . VAL A 1 193 ? -16.688 8.789 21.344 1 98.62 193 VAL A C 1
ATOM 1463 O O . VAL A 1 193 ? -17.406 8.664 20.359 1 98.62 193 VAL A O 1
ATOM 1466 N N . LYS A 1 194 ? -17.062 9.312 22.484 1 98.38 194 LYS A N 1
ATOM 1467 C CA . LYS A 1 194 ? -18.422 9.852 22.625 1 98.38 194 LYS A CA 1
ATOM 1468 C C . LYS A 1 194 ? -18.656 10.984 21.625 1 98.38 194 LYS A C 1
ATOM 1470 O O . LYS A 1 194 ? -19.719 11.047 20.984 1 98.38 194 LYS A O 1
ATOM 1475 N N . LEU A 1 195 ? -17.688 11.852 21.484 1 98.12 195 LEU A N 1
ATOM 1476 C CA . LEU A 1 195 ? -17.766 12.977 20.547 1 98.12 195 LEU A CA 1
ATOM 1477 C C . LEU A 1 195 ? -17.969 12.484 19.125 1 98.12 195 LEU A C 1
ATOM 1479 O O . LEU A 1 195 ? -18.766 13.047 18.375 1 98.12 195 LEU A O 1
ATOM 1483 N N . LEU A 1 196 ? -17.25 11.438 18.719 1 98.69 196 LEU A N 1
ATOM 1484 C CA . LEU A 1 196 ? -17.359 10.875 17.375 1 98.69 196 LEU A CA 1
ATOM 1485 C C . LEU A 1 196 ? -18.797 10.453 17.078 1 98.69 196 LEU A C 1
ATOM 1487 O O . LEU A 1 196 ? -19.328 10.758 16.016 1 98.69 196 LEU A O 1
ATOM 1491 N N . LYS A 1 197 ? -19.422 9.844 18.031 1 98.44 197 LYS A N 1
ATOM 1492 C CA . LYS A 1 197 ? -20.75 9.281 17.828 1 98.44 197 LYS A CA 1
ATOM 1493 C C . LYS A 1 197 ? -21.828 10.352 17.922 1 98.44 197 LYS A C 1
ATOM 1495 O O . LYS A 1 197 ? -22.75 10.391 17.125 1 98.44 197 LYS A O 1
ATOM 1500 N N . THR A 1 198 ? -21.672 11.281 18.828 1 97.94 198 THR A N 1
ATOM 1501 C CA . THR A 1 198 ? -22.75 12.203 19.156 1 97.94 198 THR A CA 1
ATOM 1502 C C . THR A 1 198 ? -22.656 13.469 18.297 1 97.94 198 THR A C 1
ATOM 1504 O O . THR A 1 198 ? -23.656 13.969 17.797 1 97.94 198 THR A O 1
ATOM 1507 N N . LYS A 1 199 ? -21.469 13.961 18.141 1 97.56 199 LYS A N 1
ATOM 1508 C CA . LYS A 1 199 ? -21.297 15.25 17.484 1 97.56 199 LYS A CA 1
ATOM 1509 C C . LYS A 1 199 ? -21 15.078 15.992 1 97.56 199 LYS A C 1
ATOM 1511 O O . LYS A 1 199 ? -21.562 15.789 15.156 1 97.56 199 LYS A O 1
ATOM 1516 N N . PHE A 1 200 ? -20.141 14.125 15.672 1 98.06 200 PHE A N 1
ATOM 1517 C CA . PHE A 1 200 ? -19.703 13.992 14.289 1 98.06 200 PHE A CA 1
ATOM 1518 C C . PHE A 1 200 ? -20.562 12.977 13.547 1 98.06 200 PHE A C 1
ATOM 1520 O O . PHE A 1 200 ? -20.516 12.891 12.32 1 98.06 200 PHE A O 1
ATOM 1527 N N . GLY A 1 201 ? -21.328 12.125 14.273 1 97.69 201 GLY A N 1
ATOM 1528 C CA . GLY A 1 201 ? -22.328 11.266 13.648 1 97.69 201 GLY A CA 1
ATOM 1529 C C . GLY A 1 201 ? -21.766 9.922 13.211 1 97.69 201 GLY A C 1
ATOM 1530 O O . GLY A 1 201 ? -22.375 9.219 12.406 1 97.69 201 GLY A O 1
ATOM 1531 N N . PHE A 1 202 ? -20.641 9.531 13.695 1 98.75 202 PHE A N 1
ATOM 1532 C CA . PHE A 1 202 ? -20.125 8.203 13.406 1 98.75 202 PHE A CA 1
ATOM 1533 C C . PHE A 1 202 ? -21.109 7.129 13.859 1 98.75 202 PHE A C 1
ATOM 1535 O O . PHE A 1 202 ? -21.75 7.277 14.898 1 98.75 202 PHE A O 1
ATOM 1542 N N . HIS A 1 203 ? -21.219 6.062 13.086 1 98.75 203 HIS A N 1
ATOM 1543 C CA . HIS A 1 203 ? -22.109 4.973 13.445 1 98.75 203 HIS A CA 1
ATOM 1544 C C . HIS A 1 203 ? -21.594 4.215 14.664 1 98.75 203 HIS A C 1
ATOM 1546 O O . HIS A 1 203 ? -22.391 3.701 15.461 1 98.75 203 HIS A O 1
ATOM 1552 N N . ASP A 1 204 ? -20.266 4.125 14.711 1 98.69 204 ASP A N 1
ATOM 1553 C CA . ASP A 1 204 ? -19.594 3.486 15.836 1 98.69 204 ASP A CA 1
ATOM 1554 C C . ASP A 1 204 ? -18.172 4.023 16.016 1 98.69 204 ASP A C 1
ATOM 1556 O O . ASP A 1 204 ? -17.672 4.758 15.164 1 98.69 204 ASP A O 1
ATOM 1560 N N . ALA A 1 205 ? -17.656 3.799 17.172 1 98.81 205 ALA A N 1
ATOM 1561 C CA . ALA A 1 205 ? -16.281 4.211 17.484 1 98.81 205 ALA A CA 1
ATOM 1562 C C . ALA A 1 205 ? -15.75 3.441 18.688 1 98.81 205 ALA A C 1
ATOM 1564 O O . ALA A 1 205 ? -16.516 2.9 19.484 1 98.81 205 ALA A O 1
ATOM 1565 N N . PHE A 1 206 ? -14.445 3.365 18.812 1 98.81 206 PHE A N 1
ATOM 1566 C CA . PHE A 1 206 ? -13.883 2.691 19.969 1 98.81 206 PHE A CA 1
ATOM 1567 C C . PHE A 1 206 ? -12.602 3.377 20.422 1 98.81 206 PHE A C 1
ATOM 1569 O O . PHE A 1 206 ? -11.961 4.086 19.641 1 98.81 206 PHE A O 1
ATOM 1576 N N . ASN A 1 207 ? -12.297 3.229 21.719 1 98.69 207 ASN A N 1
ATOM 1577 C CA . ASN A 1 207 ? -11.062 3.705 22.312 1 98.69 207 ASN A CA 1
ATOM 1578 C C . ASN A 1 207 ? -9.922 2.715 22.109 1 98.69 207 ASN A C 1
ATOM 1580 O O . ASN A 1 207 ? -9.836 1.701 22.812 1 98.69 207 ASN A O 1
ATOM 1584 N N . TYR A 1 208 ? -9.039 3.023 21.172 1 98 208 TYR A N 1
ATOM 1585 C CA . TYR A 1 208 ? -8.023 2.055 20.781 1 98 208 TYR A CA 1
ATOM 1586 C C . TYR A 1 208 ? -7.082 1.753 21.938 1 98 208 TYR A C 1
ATOM 1588 O O . TYR A 1 208 ? -6.465 0.686 21.984 1 98 208 TYR A O 1
ATOM 1596 N N . LYS A 1 209 ? -6.945 2.684 22.922 1 97.19 209 LYS A N 1
ATOM 1597 C CA . LYS A 1 209 ? -6.047 2.494 24.062 1 97.19 209 LYS A CA 1
ATOM 1598 C C . LYS A 1 209 ? -6.598 1.444 25.031 1 97.19 209 LYS A C 1
ATOM 1600 O O . LYS A 1 209 ? -5.852 0.883 25.828 1 97.19 209 LYS A O 1
ATOM 1605 N N . LYS A 1 210 ? -7.848 1.207 24.922 1 97.62 210 LYS A N 1
ATOM 1606 C CA . LYS A 1 210 ? -8.484 0.27 25.844 1 97.62 210 LYS A CA 1
ATOM 1607 C C . LYS A 1 210 ? -8.68 -1.097 25.188 1 97.62 210 LYS A C 1
ATOM 1609 O O . LYS A 1 210 ? -9.156 -2.033 25.828 1 97.62 210 LYS A O 1
ATOM 1614 N N . GLU A 1 211 ? -8.352 -1.179 23.938 1 97.38 211 GLU A N 1
ATOM 1615 C CA . GLU A 1 211 ? -8.492 -2.445 23.219 1 97.38 211 GLU A CA 1
ATOM 1616 C C . GLU A 1 211 ? -7.227 -3.287 23.328 1 97.38 211 GLU A C 1
ATOM 1618 O O . GLU A 1 211 ? -6.16 -2.869 22.875 1 97.38 211 GLU A O 1
ATOM 1623 N N . LEU A 1 212 ? -7.246 -4.426 23.906 1 95.12 212 LEU A N 1
ATOM 1624 C CA . LEU A 1 212 ? -6.121 -5.348 24 1 95.12 212 LEU A CA 1
ATOM 1625 C C . LEU A 1 212 ? -5.887 -6.059 22.672 1 95.12 212 LEU A C 1
ATOM 1627 O O . LEU A 1 212 ? -4.773 -6.52 22.406 1 95.12 212 LEU A O 1
ATOM 1631 N N . ASP A 1 213 ? -6.934 -6.16 21.922 1 97.75 213 ASP A N 1
ATOM 1632 C CA . ASP A 1 213 ? -6.949 -6.812 20.609 1 97.75 213 ASP A CA 1
ATOM 1633 C C . ASP A 1 213 ? -7.59 -5.914 19.562 1 97.75 213 ASP A C 1
ATOM 1635 O O . ASP A 1 213 ? -8.812 -5.938 19.375 1 97.75 213 ASP A O 1
ATOM 1639 N N . LEU A 1 214 ? -6.75 -5.215 18.844 1 98.44 214 LEU A N 1
ATOM 1640 C CA . LEU A 1 214 ? -7.242 -4.281 17.828 1 98.44 214 LEU A CA 1
ATOM 1641 C C . LEU A 1 214 ? -7.98 -5.02 16.719 1 98.44 214 LEU A C 1
ATOM 1643 O O . LEU A 1 214 ? -9.008 -4.547 16.234 1 98.44 214 LEU A O 1
ATOM 1647 N N . GLU A 1 215 ? -7.43 -6.152 16.281 1 97.88 215 GLU A N 1
ATOM 1648 C CA . GLU A 1 215 ? -8.078 -6.934 15.227 1 97.88 215 GLU A CA 1
ATOM 1649 C C . GLU A 1 215 ? -9.492 -7.34 15.633 1 97.88 215 GLU A C 1
ATOM 1651 O O . GLU A 1 215 ? -10.43 -7.227 14.844 1 97.88 215 GLU A O 1
ATOM 1656 N N . GLY A 1 216 ? -9.641 -7.828 16.875 1 98.12 216 GLY A N 1
ATOM 1657 C CA . GLY A 1 216 ? -10.945 -8.195 17.391 1 98.12 216 GLY A CA 1
ATOM 1658 C C . GLY A 1 216 ? -11.906 -7.016 17.469 1 98.12 216 GLY A C 1
ATOM 1659 O O . GLY A 1 216 ? -13.094 -7.156 17.188 1 98.12 216 GLY A O 1
ATOM 1660 N N . ALA A 1 217 ? -11.414 -5.836 17.922 1 98.62 217 ALA A N 1
ATOM 1661 C CA . ALA A 1 217 ? -12.234 -4.629 17.984 1 98.62 217 ALA A CA 1
ATOM 1662 C C . ALA A 1 217 ? -12.773 -4.258 16.609 1 98.62 217 ALA A C 1
ATOM 1664 O O . ALA A 1 217 ? -13.961 -3.934 16.469 1 98.62 217 ALA A O 1
ATOM 1665 N N . LEU A 1 218 ? -11.914 -4.344 15.633 1 98.88 218 LEU A N 1
ATOM 1666 C CA . LEU A 1 218 ? -12.328 -4.027 14.273 1 98.88 218 LEU A CA 1
ATOM 1667 C C . LEU A 1 218 ? -13.359 -5.035 13.766 1 98.88 218 LEU A C 1
ATOM 1669 O O . LEU A 1 218 ? -14.328 -4.656 13.109 1 98.88 218 LEU A O 1
ATOM 1673 N N . LYS A 1 219 ? -13.156 -6.285 14.055 1 98.25 219 LYS A N 1
ATOM 1674 C CA . LYS A 1 219 ? -14.109 -7.32 13.648 1 98.25 219 LYS A CA 1
ATOM 1675 C C . LYS A 1 219 ? -15.477 -7.086 14.273 1 98.25 219 LYS A C 1
ATOM 1677 O O . LYS A 1 219 ? -16.5 -7.309 13.633 1 98.25 219 LYS A O 1
ATOM 1682 N N . ARG A 1 220 ? -15.492 -6.648 15.539 1 98.38 220 ARG A N 1
ATOM 1683 C CA . ARG A 1 220 ? -16.734 -6.348 16.234 1 98.38 220 ARG A CA 1
ATOM 1684 C C . ARG A 1 220 ? -17.469 -5.195 15.555 1 98.38 220 ARG A C 1
ATOM 1686 O O . ARG A 1 220 ? -18.688 -5.246 15.383 1 98.38 220 ARG A O 1
ATOM 1693 N N . CYS A 1 221 ? -16.734 -4.188 15.109 1 98.56 221 CYS A N 1
ATOM 1694 C CA . CYS A 1 221 ? -17.328 -2.99 14.531 1 98.56 221 CYS A CA 1
ATOM 1695 C C . CYS A 1 221 ? -17.656 -3.209 13.062 1 98.56 221 CYS A C 1
ATOM 1697 O O . CYS A 1 221 ? -18.531 -2.539 12.516 1 98.56 221 CYS A O 1
ATOM 1699 N N . PHE A 1 222 ? -16.875 -4.098 12.438 1 98.62 222 PHE A N 1
ATOM 1700 C CA . PHE A 1 222 ? -17.031 -4.41 11.023 1 98.62 222 PHE A CA 1
ATOM 1701 C C . PHE A 1 222 ? -17.156 -5.914 10.812 1 98.62 222 PHE A C 1
ATOM 1703 O O . PHE A 1 222 ? -16.281 -6.531 10.195 1 98.62 222 PHE A O 1
ATOM 1710 N N . PRO A 1 223 ? -18.234 -6.5 11.18 1 97.69 223 PRO A N 1
ATOM 1711 C CA . PRO A 1 223 ? -18.359 -7.953 11.047 1 97.69 223 PRO A CA 1
ATOM 1712 C C . PRO A 1 223 ? -18.219 -8.422 9.594 1 97.69 223 PRO A C 1
ATOM 1714 O O . PRO A 1 223 ? -17.797 -9.547 9.344 1 97.69 223 PRO A O 1
ATOM 1717 N N . ASP A 1 224 ? -18.562 -7.516 8.625 1 96.81 224 ASP A N 1
ATOM 1718 C CA . ASP A 1 224 ? -18.516 -7.906 7.223 1 96.81 224 ASP A CA 1
ATOM 1719 C C . ASP A 1 224 ? -17.234 -7.391 6.559 1 96.81 224 ASP A C 1
ATOM 1721 O O . ASP A 1 224 ? -17.047 -7.551 5.352 1 96.81 224 ASP A O 1
ATOM 1725 N N . GLY A 1 225 ? -16.406 -6.645 7.285 1 98.62 225 GLY A N 1
ATOM 1726 C CA . GLY A 1 225 ? -15.141 -6.156 6.773 1 98.62 225 GLY A CA 1
ATOM 1727 C C . GLY A 1 225 ? -15.172 -4.684 6.406 1 98.62 225 GLY A C 1
ATOM 1728 O O . GLY A 1 225 ? -16.203 -4.027 6.539 1 98.62 225 GLY A O 1
ATOM 1729 N N . ILE A 1 226 ? -14.055 -4.172 6.016 1 98.94 226 ILE A N 1
ATOM 1730 C CA . ILE A 1 226 ? -13.844 -2.754 5.754 1 98.94 226 ILE A CA 1
ATOM 1731 C C . ILE A 1 226 ? -13.602 -2.533 4.262 1 98.94 226 ILE A C 1
ATOM 1733 O O . ILE A 1 226 ? -12.766 -3.205 3.658 1 98.94 226 ILE A O 1
ATOM 1737 N N . ASP A 1 227 ? -14.305 -1.589 3.643 1 98.94 227 ASP A N 1
ATOM 1738 C CA . ASP A 1 227 ? -14.086 -1.229 2.246 1 98.94 227 ASP A CA 1
ATOM 1739 C C . ASP A 1 227 ? -13 -0.167 2.117 1 98.94 227 ASP A C 1
ATOM 1741 O O . ASP A 1 227 ? -12.172 -0.223 1.201 1 98.94 227 ASP A O 1
ATOM 1745 N N . ILE A 1 228 ? -13.047 0.824 3.02 1 99 228 ILE A N 1
ATOM 1746 C CA . ILE A 1 228 ? -12.102 1.936 2.975 1 99 228 ILE A CA 1
ATOM 1747 C C . ILE A 1 228 ? -11.508 2.164 4.359 1 99 228 ILE A C 1
ATOM 1749 O O . ILE A 1 228 ? -12.234 2.305 5.344 1 99 228 ILE A O 1
ATOM 1753 N N . TYR A 1 229 ? -10.297 2.104 4.508 1 99 229 TYR A N 1
ATOM 1754 C CA . TYR A 1 229 ? -9.578 2.553 5.699 1 99 229 TYR A CA 1
ATOM 1755 C C . TYR A 1 229 ? -8.828 3.852 5.426 1 99 229 TYR A C 1
ATOM 1757 O O . TYR A 1 229 ? -7.941 3.896 4.57 1 99 229 TYR A O 1
ATOM 1765 N N . PHE A 1 230 ? -9.219 4.93 6.023 1 99 230 PHE A N 1
ATOM 1766 C CA . PHE A 1 230 ? -8.492 6.191 6 1 99 230 PHE A CA 1
ATOM 1767 C C . PHE A 1 230 ? -7.496 6.262 7.152 1 99 230 PHE A C 1
ATOM 1769 O O . PHE A 1 230 ? -7.875 6.555 8.289 1 99 230 PHE A O 1
ATOM 1776 N N . ASP A 1 231 ? -6.277 6.102 6.867 1 98.94 231 ASP A N 1
ATOM 1777 C CA . ASP A 1 231 ? -5.258 5.824 7.875 1 98.94 231 ASP A CA 1
ATOM 1778 C C . ASP A 1 231 ? -4.488 7.094 8.234 1 98.94 231 ASP A C 1
ATOM 1780 O O . ASP A 1 231 ? -3.768 7.645 7.402 1 98.94 231 ASP A O 1
ATOM 1784 N N . ASN A 1 232 ? -4.605 7.488 9.422 1 98.69 232 ASN A N 1
ATOM 1785 C CA . ASN A 1 232 ? -3.84 8.602 9.969 1 98.69 232 ASN A CA 1
ATOM 1786 C C . ASN A 1 232 ? -2.771 8.125 10.945 1 98.69 232 ASN A C 1
ATOM 1788 O O . ASN A 1 232 ? -1.968 8.922 11.43 1 98.69 232 ASN A O 1
ATOM 1792 N N . VAL A 1 233 ? -2.707 6.816 11.219 1 98.31 233 VAL A N 1
ATOM 1793 C CA . VAL A 1 233 ? -2.004 6.375 12.414 1 98.31 233 VAL A CA 1
ATOM 1794 C C . VAL A 1 233 ? -0.89 5.402 12.031 1 98.31 233 VAL A C 1
ATOM 1796 O O . VAL A 1 233 ? 0.221 5.48 12.562 1 98.31 233 VAL A O 1
ATOM 1799 N N . GLY A 1 234 ? -1.128 4.516 11.148 1 98.31 234 GLY A N 1
ATOM 1800 C CA . GLY A 1 234 ? -0.162 3.498 10.766 1 98.31 234 GLY A CA 1
ATOM 1801 C C . GLY A 1 234 ? 0.102 2.484 11.859 1 98.31 234 GLY A C 1
ATOM 1802 O O . GLY A 1 234 ? -0.789 2.176 12.656 1 98.31 234 GLY A O 1
ATOM 1803 N N . GLY A 1 235 ? 1.235 1.778 11.781 1 97.94 235 GLY A N 1
ATOM 1804 C CA . GLY A 1 235 ? 1.738 0.884 12.812 1 97.94 235 GLY A CA 1
ATOM 1805 C C . GLY A 1 235 ? 0.792 -0.26 13.117 1 97.94 235 GLY A C 1
ATOM 1806 O O . GLY A 1 235 ? 0.296 -0.927 12.211 1 97.94 235 GLY A O 1
ATOM 1807 N N . ALA A 1 236 ? 0.568 -0.452 14.43 1 98 236 ALA A N 1
ATOM 1808 C CA . ALA A 1 236 ? -0.209 -1.581 14.93 1 98 236 ALA A CA 1
ATOM 1809 C C . ALA A 1 236 ? -1.643 -1.538 14.406 1 98 236 ALA A C 1
ATOM 1811 O O . ALA A 1 236 ? -2.24 -2.58 14.133 1 98 236 ALA A O 1
ATOM 1812 N N . MET A 1 237 ? -2.17 -0.344 14.305 1 98.75 237 MET A N 1
ATOM 1813 C CA . MET A 1 237 ? -3.537 -0.222 13.805 1 98.75 237 MET A CA 1
ATOM 1814 C C . MET A 1 237 ? -3.633 -0.68 12.359 1 98.75 237 MET A C 1
ATOM 1816 O O . MET A 1 237 ? -4.523 -1.456 12 1 98.75 237 MET A O 1
ATOM 1820 N N . LEU A 1 238 ? -2.721 -0.191 11.523 1 98.81 238 LEU A N 1
ATOM 1821 C CA . LEU A 1 238 ? -2.697 -0.639 10.133 1 98.81 238 LEU A CA 1
ATOM 1822 C C . LEU A 1 238 ? -2.547 -2.154 10.055 1 98.81 238 LEU A C 1
ATOM 1824 O O . LEU A 1 238 ? -3.238 -2.811 9.266 1 98.81 238 LEU A O 1
ATOM 1828 N N . ASP A 1 239 ? -1.671 -2.678 10.852 1 98.56 239 ASP A N 1
ATOM 1829 C CA . ASP A 1 239 ? -1.434 -4.117 10.883 1 98.56 239 ASP A CA 1
ATOM 1830 C C . ASP A 1 239 ? -2.717 -4.879 11.211 1 98.56 239 ASP A C 1
ATOM 1832 O O . ASP A 1 239 ? -2.99 -5.926 10.617 1 98.56 239 ASP A O 1
ATOM 1836 N N . ALA A 1 240 ? -3.486 -4.367 12.109 1 98.69 240 ALA A N 1
ATOM 1837 C CA . ALA A 1 240 ? -4.723 -5.004 12.555 1 98.69 240 ALA A CA 1
ATOM 1838 C C . ALA A 1 240 ? -5.828 -4.84 11.516 1 98.69 240 ALA A C 1
ATOM 1840 O O . ALA A 1 240 ? -6.723 -5.684 11.406 1 98.69 240 ALA A O 1
ATOM 1841 N N . VAL A 1 241 ? -5.793 -3.787 10.734 1 98.88 241 VAL A N 1
ATOM 1842 C CA . VAL A 1 241 ? -6.848 -3.482 9.773 1 98.88 241 VAL A CA 1
ATOM 1843 C C . VAL A 1 241 ? -6.758 -4.441 8.586 1 98.88 241 VAL A C 1
ATOM 1845 O O . VAL A 1 241 ? -7.781 -4.871 8.047 1 98.88 241 VAL A O 1
ATOM 1848 N N . LEU A 1 242 ? -5.609 -4.82 8.18 1 98.75 242 LEU A N 1
ATOM 1849 C CA . LEU A 1 242 ? -5.355 -5.543 6.938 1 98.75 242 LEU A CA 1
ATOM 1850 C C . LEU A 1 242 ? -6.152 -6.84 6.891 1 98.75 242 LEU A C 1
ATOM 1852 O O . LEU A 1 242 ? -6.875 -7.094 5.926 1 98.75 242 LEU A O 1
ATOM 1856 N N . PRO A 1 243 ? -6.148 -7.668 7.957 1 98.12 243 PRO A N 1
ATOM 1857 C CA . PRO A 1 243 ? -6.953 -8.891 7.895 1 98.12 243 PRO A CA 1
ATOM 1858 C C . PRO A 1 243 ? -8.453 -8.609 7.902 1 98.12 243 PRO A C 1
ATOM 1860 O O . PRO A 1 243 ? -9.25 -9.484 7.547 1 98.12 243 PRO A O 1
ATOM 1863 N N . ASN A 1 244 ? -8.875 -7.402 8.281 1 98.75 244 ASN A N 1
ATOM 1864 C CA . ASN A 1 244 ? -10.289 -7.066 8.406 1 98.75 244 ASN A CA 1
ATOM 1865 C C . ASN A 1 244 ? -10.82 -6.383 7.145 1 98.75 244 ASN A C 1
ATOM 1867 O O . ASN A 1 244 ? -11.992 -6.035 7.07 1 98.75 244 ASN A O 1
ATOM 1871 N N . MET A 1 245 ? -9.961 -6.164 6.164 1 98.88 245 MET A N 1
ATOM 1872 C CA . MET A 1 245 ? -10.391 -5.52 4.926 1 98.88 245 MET A CA 1
ATOM 1873 C C . MET A 1 245 ? -11.234 -6.469 4.082 1 98.88 245 MET A C 1
ATOM 1875 O O . MET A 1 245 ? -11.031 -7.684 4.117 1 98.88 245 MET A O 1
ATOM 1879 N N . ARG A 1 246 ? -12.109 -5.91 3.334 1 98.62 246 ARG A N 1
ATOM 1880 C CA . ARG A 1 246 ? -12.836 -6.656 2.311 1 98.62 246 ARG A CA 1
ATOM 1881 C C . ARG A 1 246 ? -12 -6.789 1.04 1 98.62 246 ARG A C 1
ATOM 1883 O O . ARG A 1 246 ? -11.086 -6 0.806 1 98.62 246 ARG A O 1
ATOM 1890 N N . ILE A 1 247 ? -12.32 -7.824 0.253 1 98.44 247 ILE A N 1
ATOM 1891 C CA . ILE A 1 247 ? -11.648 -8.008 -1.031 1 98.44 247 ILE A CA 1
ATOM 1892 C C . ILE A 1 247 ? -11.805 -6.738 -1.873 1 98.44 247 ILE A C 1
ATOM 1894 O O . ILE A 1 247 ? -12.898 -6.191 -1.989 1 98.44 247 ILE A O 1
ATOM 1898 N N . GLY A 1 248 ? -10.734 -6.238 -2.348 1 98.5 248 GLY A N 1
ATOM 1899 C CA . GLY A 1 248 ? -10.766 -5.047 -3.182 1 98.5 248 GLY A CA 1
ATOM 1900 C C . GLY A 1 248 ? -10.773 -3.76 -2.379 1 98.5 248 GLY A C 1
ATOM 1901 O O . GLY A 1 248 ? -10.961 -2.676 -2.938 1 98.5 248 GLY A O 1
ATOM 1902 N N . GLY A 1 249 ? -10.633 -3.863 -1.054 1 98.81 249 GLY A N 1
ATOM 1903 C CA . GLY A 1 249 ? -10.656 -2.695 -0.186 1 98.81 249 GLY A CA 1
ATOM 1904 C C . GLY A 1 249 ? -9.562 -1.693 -0.498 1 98.81 249 GLY A C 1
ATOM 1905 O O . GLY A 1 249 ? -8.57 -2.031 -1.146 1 98.81 249 GLY A O 1
ATOM 1906 N N . LYS A 1 250 ? -9.75 -0.47 -0.042 1 98.94 250 LYS A N 1
ATOM 1907 C CA . LYS A 1 250 ? -8.82 0.631 -0.278 1 98.94 250 LYS A CA 1
ATOM 1908 C C . LYS A 1 250 ? -8.336 1.23 1.037 1 98.94 250 LYS A C 1
ATOM 1910 O O . LYS A 1 250 ? -9.125 1.474 1.948 1 98.94 250 LYS A O 1
ATOM 1915 N N . ILE A 1 251 ? -7.078 1.365 1.117 1 98.94 251 ILE A N 1
ATOM 1916 C CA . ILE A 1 251 ? -6.465 2.006 2.273 1 98.94 251 ILE A CA 1
ATOM 1917 C C . ILE A 1 251 ? -5.801 3.314 1.85 1 98.94 251 ILE A C 1
ATOM 1919 O O . ILE A 1 251 ? -4.871 3.312 1.038 1 98.94 251 ILE A O 1
ATOM 1923 N N . THR A 1 252 ? -6.27 4.391 2.318 1 98.94 252 THR A N 1
ATOM 1924 C CA . THR A 1 252 ? -5.723 5.719 2.051 1 98.94 252 THR A CA 1
ATOM 1925 C C . THR A 1 252 ? -4.762 6.141 3.16 1 98.94 252 THR A C 1
ATOM 1927 O O . THR A 1 252 ? -5.18 6.363 4.297 1 98.94 252 THR A O 1
ATOM 1930 N N . ILE A 1 253 ? -3.504 6.266 2.812 1 98.94 253 ILE A N 1
ATOM 1931 C CA . ILE A 1 253 ? -2.473 6.602 3.787 1 98.94 253 ILE A CA 1
ATOM 1932 C C . ILE A 1 253 ? -2.287 8.117 3.838 1 98.94 253 ILE A C 1
ATOM 1934 O O . ILE A 1 253 ? -1.604 8.695 2.99 1 98.94 253 ILE A O 1
ATOM 1938 N N . CYS A 1 254 ? -2.824 8.68 4.82 1 98.75 254 CYS A N 1
ATOM 1939 C CA . CYS A 1 254 ? -2.75 10.117 5.023 1 98.75 254 CYS A CA 1
ATOM 1940 C C . CYS A 1 254 ? -1.545 10.484 5.883 1 98.75 254 CYS A C 1
ATOM 1942 O O . CYS A 1 254 ? -0.931 11.539 5.68 1 98.75 254 CYS A O 1
ATOM 1944 N N . GLY A 1 255 ? -1.288 9.68 6.832 1 97.94 255 GLY A N 1
ATOM 1945 C CA . GLY A 1 255 ? -0.192 9.844 7.773 1 97.94 255 GLY A CA 1
ATOM 1946 C C . GLY A 1 255 ? 0.07 8.609 8.609 1 97.94 255 GLY A C 1
ATOM 1947 O O . GLY A 1 255 ? -0.551 7.562 8.391 1 97.94 255 GLY A O 1
ATOM 1948 N N . MET A 1 256 ? 1.017 8.75 9.562 1 97.88 256 MET A N 1
ATOM 1949 C CA . MET A 1 256 ? 1.41 7.676 10.469 1 97.88 256 MET A CA 1
ATOM 1950 C C . MET A 1 256 ? 1.865 8.242 11.812 1 97.88 256 MET A C 1
ATOM 1952 O O . MET A 1 256 ? 2.969 7.945 12.273 1 97.88 256 MET A O 1
ATOM 1956 N N . ILE A 1 257 ? 0.961 8.883 12.422 1 97.12 257 ILE A N 1
ATOM 1957 C CA . ILE A 1 257 ? 1.325 9.68 13.586 1 97.12 257 ILE A CA 1
ATOM 1958 C C . ILE A 1 257 ? 1.861 8.773 14.688 1 97.12 257 ILE A C 1
ATOM 1960 O O . ILE A 1 257 ? 2.67 9.203 15.516 1 97.12 257 ILE A O 1
ATOM 1964 N N . SER A 1 258 ? 1.493 7.508 14.75 1 97.12 258 SER A N 1
ATOM 1965 C CA . SER A 1 258 ? 1.967 6.59 15.781 1 97.12 258 SER A CA 1
ATOM 1966 C C . SER A 1 258 ? 3.461 6.32 15.641 1 97.12 258 SER A C 1
ATOM 1968 O O . SER A 1 258 ? 4.098 5.816 16.562 1 97.12 258 SER A O 1
ATOM 1970 N N . GLN A 1 259 ? 3.982 6.668 14.445 1 97.06 259 GLN A N 1
ATOM 1971 C CA . GLN A 1 259 ? 5.371 6.32 14.148 1 97.06 259 GLN A CA 1
ATOM 1972 C C . GLN A 1 259 ? 6.293 7.52 14.352 1 97.06 259 GLN A C 1
ATOM 1974 O O . GLN A 1 259 ? 7.512 7.367 14.43 1 97.06 259 GLN A O 1
ATOM 1979 N N . TYR A 1 260 ? 5.777 8.695 14.453 1 96.06 260 TYR A N 1
ATOM 1980 C CA . TYR A 1 260 ? 6.551 9.93 14.32 1 96.06 260 TYR A CA 1
ATOM 1981 C C . TYR A 1 260 ? 7.543 10.078 15.461 1 96.06 260 TYR A C 1
ATOM 1983 O O . TYR A 1 260 ? 8.625 10.641 15.289 1 96.06 260 TYR A O 1
ATOM 1991 N N . ASN A 1 261 ? 7.172 9.602 16.625 1 96.12 261 ASN A N 1
ATOM 1992 C CA . ASN A 1 261 ? 8 9.836 17.797 1 96.12 261 ASN A CA 1
ATOM 1993 C C . ASN A 1 261 ? 8.93 8.656 18.078 1 96.12 261 ASN A C 1
ATOM 1995 O O . ASN A 1 261 ? 9.617 8.625 19.094 1 96.12 261 ASN A O 1
ATOM 1999 N N . LEU A 1 262 ? 8.945 7.707 17.172 1 95.12 262 LEU A N 1
ATOM 2000 C CA . LEU A 1 262 ? 9.789 6.527 17.344 1 95.12 262 LEU A CA 1
ATOM 2001 C C . LEU A 1 262 ? 11.164 6.742 16.734 1 95.12 262 LEU A C 1
ATOM 2003 O O . LEU A 1 262 ? 11.289 7.363 15.672 1 95.12 262 LEU A O 1
ATOM 2007 N N . GLU A 1 263 ? 12.117 6.195 17.344 1 91.19 263 GLU A N 1
ATOM 2008 C CA . GLU A 1 263 ? 13.445 6.199 16.75 1 91.19 263 GLU A CA 1
ATOM 2009 C C . GLU A 1 263 ? 13.516 5.246 15.555 1 91.19 263 GLU A C 1
ATOM 2011 O O . GLU A 1 263 ? 14.141 5.559 14.539 1 91.19 263 GLU A O 1
ATOM 2016 N N . ARG A 1 264 ? 12.836 4.133 15.727 1 90.75 264 ARG A N 1
ATOM 2017 C CA . ARG A 1 264 ? 12.68 3.16 14.656 1 90.75 264 ARG A CA 1
ATOM 2018 C C . ARG A 1 264 ? 11.203 2.816 14.445 1 90.75 264 ARG A C 1
ATOM 2020 O O . ARG A 1 264 ? 10.523 2.377 15.375 1 90.75 264 ARG A O 1
ATOM 2027 N N . PRO A 1 265 ? 10.758 2.949 13.305 1 94.44 265 PRO A N 1
ATOM 2028 C CA . PRO A 1 265 ? 9.344 2.652 13.07 1 94.44 265 PRO A CA 1
ATOM 2029 C C . PRO A 1 265 ? 9 1.188 13.328 1 94.44 265 PRO A C 1
ATOM 2031 O O . PRO A 1 265 ? 9.844 0.308 13.141 1 94.44 265 PRO A O 1
ATOM 2034 N N . ASP A 1 266 ? 7.789 0.999 13.75 1 94.19 266 ASP A N 1
ATOM 2035 C CA . ASP A 1 266 ? 7.266 -0.359 13.859 1 94.19 266 ASP A CA 1
ATOM 2036 C C . ASP A 1 266 ? 7.094 -0.999 12.484 1 94.19 266 ASP A C 1
ATOM 2038 O O . ASP A 1 266 ? 6.801 -0.308 11.508 1 94.19 266 ASP A O 1
ATOM 2042 N N . GLY A 1 267 ? 7.316 -2.297 12.453 1 95.31 267 GLY A N 1
ATOM 2043 C CA . GLY A 1 267 ? 7.094 -3.004 11.203 1 95.31 267 GLY A CA 1
ATOM 2044 C C . GLY A 1 267 ? 5.676 -3.52 11.062 1 95.31 267 GLY A C 1
ATOM 2045 O O . GLY A 1 267 ? 5.086 -4.02 12.023 1 95.31 267 GLY A O 1
ATOM 2046 N N . VAL A 1 268 ? 5.059 -3.309 9.945 1 98.25 268 VAL A N 1
ATOM 2047 C CA . VAL A 1 268 ? 3.768 -3.904 9.617 1 98.25 268 VAL A CA 1
ATOM 2048 C C . VAL A 1 268 ? 3.975 -5.305 9.039 1 98.25 268 VAL A C 1
ATOM 2050 O O . VAL A 1 268 ? 4.715 -5.477 8.07 1 98.25 268 VAL A O 1
ATOM 2053 N N . ARG A 1 269 ? 3.254 -6.289 9.57 1 97.88 269 ARG A N 1
ATOM 2054 C CA . ARG A 1 269 ? 3.582 -7.684 9.289 1 97.88 269 ARG A CA 1
ATOM 2055 C C . ARG A 1 269 ? 2.523 -8.32 8.398 1 97.88 269 ARG A C 1
ATOM 2057 O O . ARG A 1 269 ? 2.779 -9.344 7.754 1 97.88 269 ARG A O 1
ATOM 2064 N N . ASN A 1 270 ? 1.366 -7.746 8.305 1 97.81 270 ASN A N 1
ATOM 2065 C CA . ASN A 1 270 ? 0.228 -8.391 7.656 1 97.81 270 ASN A CA 1
ATOM 2066 C C . ASN A 1 270 ? 0.074 -7.941 6.207 1 97.81 270 ASN A C 1
ATOM 2068 O O . ASN A 1 270 ? -1.029 -7.965 5.66 1 97.81 270 ASN A O 1
ATOM 2072 N N . LEU A 1 271 ? 1.198 -7.613 5.531 1 98.5 271 LEU A N 1
ATOM 2073 C CA . LEU A 1 271 ? 1.126 -7.094 4.172 1 98.5 271 LEU A CA 1
ATOM 2074 C C . LEU A 1 271 ? 0.735 -8.195 3.189 1 98.5 271 LEU A C 1
ATOM 2076 O O . LEU A 1 271 ? 0.381 -7.91 2.041 1 98.5 271 LEU A O 1
ATOM 2080 N N . PHE A 1 272 ? 0.681 -9.453 3.648 1 97.19 272 PHE A N 1
ATOM 2081 C CA . PHE A 1 272 ? 0.217 -10.594 2.869 1 97.19 272 PHE A CA 1
ATOM 2082 C C . PHE A 1 272 ? -1.198 -10.359 2.355 1 97.19 272 PHE A C 1
ATOM 2084 O O . PHE A 1 272 ? -1.543 -10.789 1.251 1 97.19 272 PHE A O 1
ATOM 2091 N N . TYR A 1 273 ? -1.972 -9.641 3.041 1 98.25 273 TYR A N 1
ATOM 2092 C CA . TYR A 1 273 ? -3.381 -9.453 2.709 1 98.25 273 TYR A CA 1
ATOM 2093 C C . TYR A 1 273 ? -3.541 -8.531 1.505 1 98.25 273 TYR A C 1
ATOM 2095 O O . TYR A 1 273 ? -4.617 -8.469 0.906 1 98.25 273 TYR A O 1
ATOM 2103 N N . LEU A 1 274 ? -2.461 -7.754 1.132 1 98.75 274 LEU A N 1
ATOM 2104 C CA . LEU A 1 274 ? -2.549 -6.906 -0.051 1 98.75 274 LEU A CA 1
ATOM 2105 C C . LEU A 1 274 ? -2.869 -7.73 -1.292 1 98.75 274 LEU A C 1
ATOM 2107 O O . LEU A 1 274 ? -3.807 -7.418 -2.027 1 98.75 274 LEU A O 1
ATOM 2111 N N . PHE A 1 275 ? -2.131 -8.797 -1.489 1 98.25 275 PHE A N 1
ATOM 2112 C CA . PHE A 1 275 ? -2.443 -9.57 -2.688 1 98.25 275 PHE A CA 1
ATOM 2113 C C . PHE A 1 275 ? -3.545 -10.586 -2.404 1 98.25 275 PHE A C 1
ATOM 2115 O O . PHE A 1 275 ? -4.402 -10.828 -3.254 1 98.25 275 PHE A O 1
ATOM 2122 N N . ALA A 1 276 ? -3.668 -11.141 -1.152 1 98.06 276 ALA A N 1
ATOM 2123 C CA . ALA A 1 276 ? -4.664 -12.156 -0.823 1 98.06 276 ALA A CA 1
ATOM 2124 C C . ALA A 1 276 ? -6.078 -11.609 -0.956 1 98.06 276 ALA A C 1
ATOM 2126 O O . ALA A 1 276 ? -7.016 -12.352 -1.263 1 98.06 276 ALA A O 1
ATOM 2127 N N . LYS A 1 277 ? -6.195 -10.281 -0.764 1 98.44 277 LYS A N 1
ATOM 2128 C CA . LYS A 1 277 ? -7.512 -9.656 -0.836 1 98.44 277 LYS A CA 1
ATOM 2129 C C . LYS A 1 277 ? -7.551 -8.586 -1.926 1 98.44 277 LYS A C 1
ATOM 2131 O O . LYS A 1 277 ? -8.492 -7.793 -1.991 1 98.44 277 LYS A O 1
ATOM 2136 N N . SER A 1 278 ? -6.508 -8.516 -2.715 1 98.75 278 SER A N 1
ATOM 2137 C CA . SER A 1 278 ? -6.426 -7.559 -3.812 1 98.75 278 SER A CA 1
ATOM 2138 C C . SER A 1 278 ? -6.68 -6.137 -3.324 1 98.75 278 SER A C 1
ATOM 2140 O O . SER A 1 278 ? -7.508 -5.422 -3.889 1 98.75 278 SER A O 1
ATOM 2142 N N . LEU A 1 279 ? -5.941 -5.73 -2.275 1 98.94 279 LEU A N 1
ATOM 2143 C CA . LEU A 1 279 ? -6.113 -4.41 -1.68 1 98.94 279 LEU A CA 1
ATOM 2144 C C . LEU A 1 279 ? -5.277 -3.367 -2.416 1 98.94 279 LEU A C 1
ATOM 2146 O O . LEU A 1 279 ? -4.285 -3.707 -3.064 1 98.94 279 LEU A O 1
ATOM 2150 N N . ARG A 1 280 ? -5.699 -2.135 -2.324 1 98.88 280 ARG A N 1
ATOM 2151 C CA . ARG A 1 280 ? -4.914 -0.987 -2.77 1 98.88 280 ARG A CA 1
ATOM 2152 C C . ARG A 1 280 ? -4.574 -0.071 -1.598 1 98.88 280 ARG A C 1
ATOM 2154 O O . ARG A 1 280 ? -5.461 0.346 -0.851 1 98.88 280 ARG A O 1
ATOM 2161 N N . MET A 1 281 ? -3.389 0.099 -1.377 1 98.94 281 MET A N 1
ATOM 2162 C CA . MET A 1 281 ? -2.861 1.056 -0.408 1 98.94 281 MET A CA 1
ATOM 2163 C C . MET A 1 281 ? -2.195 2.232 -1.112 1 98.94 281 MET A C 1
ATOM 2165 O O . MET A 1 281 ? -1.285 2.043 -1.921 1 98.94 281 MET A O 1
ATOM 2169 N N . GLU A 1 282 ? -2.664 3.447 -0.855 1 98.94 282 GLU A N 1
ATOM 2170 C CA . GLU A 1 282 ? -2.184 4.602 -1.606 1 98.94 282 GLU A CA 1
ATOM 2171 C C . GLU A 1 282 ? -1.968 5.805 -0.691 1 98.94 282 GLU A C 1
ATOM 2173 O O . GLU A 1 282 ? -2.855 6.172 0.082 1 98.94 282 GLU A O 1
ATOM 2178 N N . GLY A 1 283 ? -0.748 6.312 -0.736 1 98.88 283 GLY A N 1
ATOM 2179 C CA . GLY A 1 283 ? -0.436 7.531 -0.009 1 98.88 283 GLY A CA 1
ATOM 2180 C C . GLY A 1 283 ? -0.588 8.781 -0.851 1 98.88 283 GLY A C 1
ATOM 2181 O O . GLY A 1 283 ? -0.646 8.711 -2.08 1 98.88 283 GLY A O 1
ATOM 2182 N N . PHE A 1 284 ? -0.67 9.898 -0.178 1 98.81 284 PHE A N 1
ATOM 2183 C CA . PHE A 1 284 ? -0.804 11.172 -0.879 1 98.81 284 PHE A CA 1
ATOM 2184 C C . PHE A 1 284 ? -0.312 12.32 -0.01 1 98.81 284 PHE A C 1
ATOM 2186 O O . PHE A 1 284 ? -0.162 12.172 1.204 1 98.81 284 PHE A O 1
ATOM 2193 N N . LEU A 1 285 ? -0.038 13.391 -0.636 1 98.38 285 LEU A N 1
ATOM 2194 C CA . LEU A 1 285 ? 0.197 14.672 0.019 1 98.38 285 LEU A CA 1
ATOM 2195 C C . LEU A 1 285 ? -0.866 15.688 -0.382 1 98.38 285 LEU A C 1
ATOM 2197 O O . LEU A 1 285 ? -1.386 15.641 -1.499 1 98.38 285 LEU A O 1
ATOM 2201 N N . VAL A 1 286 ? -1.192 16.547 0.494 1 97.44 286 VAL A N 1
ATOM 2202 C CA . VAL A 1 286 ? -2.207 17.562 0.22 1 97.44 286 VAL A CA 1
ATOM 2203 C C . VAL A 1 286 ? -1.803 18.375 -1.002 1 97.44 286 VAL A C 1
ATOM 2205 O O . VAL A 1 286 ? -2.66 18.844 -1.755 1 97.44 286 VAL A O 1
ATOM 2208 N N . SER A 1 287 ? -0.512 18.5 -1.241 1 96.31 287 SER A N 1
ATOM 2209 C CA . SER A 1 287 ? -0.017 19.281 -2.369 1 96.31 287 SER A CA 1
ATOM 2210 C C . SER A 1 287 ? -0.496 18.703 -3.695 1 96.31 287 SER A C 1
ATOM 2212 O O . SER A 1 287 ? -0.575 19.406 -4.699 1 96.31 287 SER A O 1
ATOM 2214 N N . ASN A 1 288 ? -0.83 17.391 -3.703 1 97.56 288 ASN A N 1
ATOM 2215 C CA . ASN A 1 288 ? -1.355 16.75 -4.906 1 97.56 288 ASN A CA 1
ATOM 2216 C C . ASN A 1 288 ? -2.697 17.344 -5.316 1 97.56 288 ASN A C 1
ATOM 2218 O O . ASN A 1 288 ? -3.123 17.188 -6.465 1 97.56 288 ASN A O 1
ATOM 2222 N N . TYR A 1 289 ? -3.307 18.141 -4.379 1 97.5 289 TYR A N 1
ATOM 2223 C CA . TYR A 1 289 ? -4.699 18.484 -4.625 1 97.5 289 TYR A CA 1
ATOM 2224 C C . TYR A 1 289 ? -4.918 19.984 -4.469 1 97.5 289 TYR A C 1
ATOM 2226 O O . TYR A 1 289 ? -6.047 20.438 -4.281 1 97.5 289 TYR A O 1
ATOM 2234 N N . ILE A 1 290 ? -3.887 20.734 -4.527 1 95.88 290 ILE A N 1
ATOM 2235 C CA . ILE A 1 290 ? -3.971 22.188 -4.375 1 95.88 290 ILE A CA 1
ATOM 2236 C C . ILE A 1 290 ? -4.844 22.766 -5.48 1 95.88 290 ILE A C 1
ATOM 2238 O O . ILE A 1 290 ? -5.566 23.75 -5.258 1 95.88 290 ILE A O 1
ATOM 2242 N N . ALA A 1 291 ? -4.879 22.109 -6.645 1 96.56 291 ALA A N 1
ATOM 2243 C CA . ALA A 1 291 ? -5.594 22.609 -7.812 1 96.56 291 ALA A CA 1
ATOM 2244 C C . ALA A 1 291 ? -7.102 22.609 -7.578 1 96.56 291 ALA A C 1
ATOM 2246 O O . ALA A 1 291 ? -7.832 23.391 -8.195 1 96.56 291 ALA A O 1
ATOM 2247 N N . ILE A 1 292 ? -7.531 21.797 -6.637 1 97.69 292 ILE A N 1
ATOM 2248 C CA . ILE A 1 292 ? -8.977 21.688 -6.469 1 97.69 292 ILE A CA 1
ATOM 2249 C C . ILE A 1 292 ? -9.398 22.453 -5.207 1 97.69 292 ILE A C 1
ATOM 2251 O O . ILE A 1 292 ? -10.539 22.312 -4.75 1 97.69 292 ILE A O 1
ATOM 2255 N N . TYR A 1 293 ? -8.578 23.234 -4.664 1 97.62 293 TYR A N 1
ATOM 2256 C CA . TYR A 1 293 ? -8.828 23.906 -3.389 1 97.62 293 TYR A CA 1
ATOM 2257 C C . TYR A 1 293 ? -10.102 24.719 -3.447 1 97.62 293 TYR A C 1
ATOM 2259 O O . TYR A 1 293 ? -10.945 24.641 -2.549 1 97.62 293 TYR A O 1
ATOM 2267 N N . HIS A 1 294 ? -10.32 25.531 -4.461 1 97.25 294 HIS A N 1
ATOM 2268 C CA . HIS A 1 294 ? -11.461 26.438 -4.504 1 97.25 294 HIS A CA 1
ATOM 2269 C C . HIS A 1 294 ? -12.773 25.672 -4.621 1 97.25 294 HIS A C 1
ATOM 2271 O O . HIS A 1 294 ? -13.789 26.062 -4.039 1 97.25 294 HIS A O 1
ATOM 2277 N N . ARG A 1 295 ? -12.719 24.562 -5.371 1 97.88 295 ARG A N 1
ATOM 2278 C CA . ARG A 1 295 ? -13.883 23.688 -5.426 1 97.88 295 ARG A CA 1
ATOM 2279 C C . ARG A 1 295 ? -14.203 23.109 -4.055 1 97.88 295 ARG A C 1
ATOM 2281 O O . ARG A 1 295 ? -15.352 23.141 -3.609 1 97.88 295 ARG A O 1
ATOM 2288 N N . TYR A 1 296 ? -13.18 22.672 -3.471 1 98.38 296 TYR A N 1
ATOM 2289 C CA . TYR A 1 296 ? -13.312 22.125 -2.125 1 98.38 296 TYR A CA 1
ATOM 2290 C C . TYR A 1 296 ? -13.844 23.172 -1.159 1 98.38 296 TYR A C 1
ATOM 2292 O O . TYR A 1 296 ? -14.797 22.922 -0.418 1 98.38 296 TYR A O 1
ATOM 2300 N N . GLU A 1 297 ? -13.211 24.328 -1.152 1 98.5 297 GLU A N 1
ATOM 2301 C CA . GLU A 1 297 ? -13.57 25.406 -0.23 1 98.5 297 GLU A CA 1
ATOM 2302 C C . GLU A 1 297 ? -15.055 25.766 -0.359 1 98.5 297 GLU A C 1
ATOM 2304 O O . GLU A 1 297 ? -15.75 25.891 0.646 1 98.5 297 GLU A O 1
ATOM 2309 N N . LYS A 1 298 ? -15.523 25.859 -1.554 1 98.56 298 LYS A N 1
ATOM 2310 C CA . LYS A 1 298 ? -16.922 26.203 -1.812 1 98.56 298 LYS A CA 1
ATOM 2311 C C . LYS A 1 298 ? -17.859 25.125 -1.275 1 98.56 298 LYS A C 1
ATOM 2313 O O . LYS A 1 298 ? -18.844 25.422 -0.605 1 98.56 298 LYS A O 1
ATOM 2318 N N . GLU A 1 299 ? -17.531 23.906 -1.54 1 98.62 299 GLU A N 1
ATOM 2319 C CA . GLU A 1 299 ? -18.375 22.797 -1.091 1 98.62 299 GLU A CA 1
ATOM 2320 C C . GLU A 1 299 ? -18.406 22.719 0.432 1 98.62 299 GLU A C 1
ATOM 2322 O O . GLU A 1 299 ? -19.469 22.562 1.028 1 98.62 299 GLU A O 1
ATOM 2327 N N . MET A 1 300 ? -17.266 22.844 1.021 1 98.81 300 MET A N 1
ATOM 2328 C CA . MET A 1 300 ? -17.172 22.75 2.477 1 98.81 300 MET A CA 1
ATOM 2329 C C . MET A 1 300 ? -17.922 23.906 3.139 1 98.81 300 MET A C 1
ATOM 2331 O O . MET A 1 300 ? -18.594 23.719 4.152 1 98.81 300 MET A O 1
ATOM 2335 N N . ALA A 1 301 ? -17.766 25.094 2.561 1 98.69 301 ALA A N 1
ATOM 2336 C CA . ALA A 1 301 ? -18.5 26.234 3.074 1 98.69 301 ALA A CA 1
ATOM 2337 C C . ALA A 1 301 ? -20.016 25.953 3.059 1 98.69 301 ALA A C 1
ATOM 2339 O O . ALA A 1 301 ? -20.719 26.328 3.992 1 98.69 301 ALA A O 1
ATOM 2340 N N . GLY A 1 302 ? -20.453 25.312 1.983 1 98.69 302 GLY A N 1
ATOM 2341 C CA . GLY A 1 302 ? -21.859 24.906 1.912 1 98.69 302 GLY A CA 1
ATOM 2342 C C . GLY A 1 302 ? -22.25 23.938 3.018 1 98.69 302 GLY A C 1
ATOM 2343 O O . GLY A 1 302 ? -23.281 24.141 3.678 1 98.69 302 GLY A O 1
ATOM 2344 N N . TYR A 1 303 ? -21.438 22.922 3.26 1 98.69 303 TYR A N 1
ATOM 2345 C CA . TYR A 1 303 ? -21.703 21.953 4.312 1 98.69 303 TYR A CA 1
ATOM 2346 C C . TYR A 1 303 ? -21.75 22.625 5.68 1 98.69 303 TYR A C 1
ATOM 2348 O O . TYR A 1 303 ? -22.609 22.312 6.508 1 98.69 303 TYR A O 1
ATOM 2356 N N . LEU A 1 304 ? -20.844 23.531 5.898 1 98.62 304 LEU A N 1
ATOM 2357 C CA . LEU A 1 304 ? -20.781 24.25 7.172 1 98.62 304 LEU A CA 1
ATOM 2358 C C . LEU A 1 304 ? -22.016 25.109 7.375 1 98.62 304 LEU A C 1
ATOM 2360 O O . LEU A 1 304 ? -22.594 25.125 8.461 1 98.62 304 LEU A O 1
ATOM 2364 N N . ARG A 1 305 ? -22.438 25.781 6.348 1 97.81 305 ARG A N 1
ATOM 2365 C CA . ARG A 1 305 ? -23.609 26.641 6.418 1 97.81 305 ARG A CA 1
ATOM 2366 C C . ARG A 1 305 ? -24.875 25.844 6.723 1 97.81 305 ARG A C 1
ATOM 2368 O O . ARG A 1 305 ? -25.734 26.312 7.477 1 97.81 305 ARG A O 1
ATOM 2375 N N . GLU A 1 306 ? -24.953 24.656 6.195 1 97.81 306 GLU A N 1
ATOM 2376 C CA . GLU A 1 306 ? -26.125 23.812 6.332 1 97.81 306 GLU A CA 1
ATOM 2377 C C . GLU A 1 306 ? -26.062 22.984 7.613 1 97.81 306 GLU A C 1
ATOM 2379 O O . GLU A 1 306 ? -27.016 22.266 7.945 1 97.81 306 GLU A O 1
ATOM 2384 N N . GLY A 1 307 ? -24.922 22.984 8.234 1 96.94 307 GLY A N 1
ATOM 2385 C CA . GLY A 1 307 ? -24.75 22.219 9.461 1 96.94 307 GLY A CA 1
ATOM 2386 C C . GLY A 1 307 ? -24.484 20.75 9.211 1 96.94 307 GLY A C 1
ATOM 2387 O O . GLY A 1 307 ? -24.562 19.938 10.133 1 96.94 307 GLY A O 1
ATOM 2388 N N . LYS A 1 308 ? -24.156 20.438 8.031 1 97.94 308 LYS A N 1
ATOM 2389 C CA . LYS A 1 308 ? -23.844 19.062 7.676 1 97.94 308 LYS A CA 1
ATOM 2390 C C . LYS A 1 308 ? -22.469 18.656 8.195 1 97.94 308 LYS A C 1
ATOM 2392 O O . LYS A 1 308 ? -22.219 17.469 8.438 1 97.94 308 LYS A O 1
ATOM 2397 N N . VAL A 1 309 ? -21.641 19.641 8.305 1 98.5 309 VAL A N 1
ATOM 2398 C CA . VAL A 1 309 ? -20.328 19.453 8.914 1 98.5 309 VAL A CA 1
ATOM 2399 C C . VAL A 1 309 ? -20.172 20.391 10.109 1 98.5 309 VAL A C 1
ATOM 2401 O O . VAL A 1 309 ? -20.5 21.578 10.016 1 98.5 309 VAL A O 1
ATOM 2404 N N . VAL A 1 310 ? -19.781 19.797 11.148 1 98.25 310 VAL A N 1
ATOM 2405 C CA . VAL A 1 310 ? -19.391 20.578 12.32 1 98.25 310 VAL A CA 1
ATOM 2406 C C . VAL A 1 310 ? -17.906 20.406 12.578 1 98.25 310 VAL A C 1
ATOM 2408 O O . VAL A 1 310 ? -17.312 19.375 12.211 1 98.25 310 VAL A O 1
ATOM 2411 N N . TYR A 1 311 ? -17.297 21.375 13.109 1 98.06 311 TYR A N 1
ATOM 2412 C CA . TYR A 1 311 ? -15.852 21.344 13.289 1 98.06 311 TYR A CA 1
ATOM 2413 C C . TYR A 1 311 ? -15.469 21.719 14.711 1 98.06 311 TYR A C 1
ATOM 2415 O O . TYR A 1 311 ? -15.938 22.719 15.25 1 98.06 311 TYR A O 1
ATOM 2423 N N . VAL A 1 312 ? -14.656 20.906 15.32 1 98.25 312 VAL A N 1
ATOM 2424 C CA . VAL A 1 312 ? -14.203 21.125 16.688 1 98.25 312 VAL A CA 1
ATOM 2425 C C . VAL A 1 312 ? -12.734 21.531 16.688 1 98.25 312 VAL A C 1
ATOM 2427 O O . VAL A 1 312 ? -11.914 20.938 15.992 1 98.25 312 VAL A O 1
ATOM 2430 N N . GLU A 1 313 ? -12.438 22.562 17.375 1 98.38 313 GLU A N 1
ATOM 2431 C CA . GLU A 1 313 ? -11.086 23.078 17.531 1 98.38 313 GLU A CA 1
ATOM 2432 C C . GLU A 1 313 ? -10.656 23.062 18.984 1 98.38 313 GLU A C 1
ATOM 2434 O O . GLU A 1 313 ? -11.492 23.156 19.891 1 98.38 313 GLU A O 1
ATOM 2439 N N . ASP A 1 314 ? -9.453 22.797 19.219 1 98.06 314 ASP A N 1
ATOM 2440 C CA . ASP A 1 314 ? -8.797 22.938 20.516 1 98.06 314 ASP A CA 1
ATOM 2441 C C . ASP A 1 314 ? -7.852 24.141 20.516 1 98.06 314 ASP A C 1
ATOM 2443 O O . ASP A 1 314 ? -6.703 24.031 20.094 1 98.06 314 ASP A O 1
ATOM 2447 N N . ILE A 1 315 ? -8.289 25.312 21.078 1 97.75 315 ILE A N 1
ATOM 2448 C CA . ILE A 1 315 ? -7.598 26.594 20.938 1 97.75 315 ILE A CA 1
ATOM 2449 C C . ILE A 1 315 ? -6.898 26.953 22.234 1 97.75 315 ILE A C 1
ATOM 2451 O O . ILE A 1 315 ? -7.512 26.922 23.312 1 97.75 315 ILE A O 1
ATOM 2455 N N . VAL A 1 316 ? -5.68 27.172 22.156 1 97.31 316 VAL A N 1
ATOM 2456 C CA . VAL A 1 316 ? -4.953 27.734 23.297 1 97.31 316 VAL A CA 1
ATOM 2457 C C . VAL A 1 316 ? -4.582 29.188 23.016 1 97.31 316 VAL A C 1
ATOM 2459 O O . VAL A 1 316 ? -4.465 29.594 21.859 1 97.31 316 VAL A O 1
ATOM 2462 N N . GLU A 1 317 ? -4.348 29.969 24.078 1 97.38 317 GLU A N 1
ATOM 2463 C CA . GLU A 1 317 ? -4.102 31.406 23.938 1 97.38 317 GLU A CA 1
ATOM 2464 C C . GLU A 1 317 ? -2.643 31.75 24.219 1 97.38 317 GLU A C 1
ATOM 2466 O O . GLU A 1 317 ? -2.064 31.266 25.203 1 97.38 317 GLU A O 1
ATOM 2471 N N . GLY A 1 318 ? -2.109 32.562 23.266 1 97.31 318 GLY A N 1
ATOM 2472 C CA . GLY A 1 318 ? -0.792 33.125 23.5 1 97.31 318 GLY A CA 1
ATOM 2473 C C . GLY A 1 318 ? 0.324 32.344 22.844 1 97.31 318 GLY A C 1
ATOM 2474 O O . GLY A 1 318 ? 0.358 31.109 22.922 1 97.31 318 GLY A O 1
ATOM 2475 N N . LEU A 1 319 ? 1.217 33.062 22.312 1 97.19 319 LEU A N 1
ATOM 2476 C CA . LEU A 1 319 ? 2.355 32.469 21.609 1 97.19 319 LEU A CA 1
ATOM 2477 C C . LEU A 1 319 ? 3.18 31.594 22.531 1 97.19 319 LEU A C 1
ATOM 2479 O O . LEU A 1 319 ? 3.738 30.594 22.109 1 97.19 319 LEU A O 1
ATOM 2483 N N . GLU A 1 320 ? 3.211 31.953 23.828 1 96.88 320 GLU A N 1
ATOM 2484 C CA . GLU A 1 320 ? 3.992 31.234 24.828 1 96.88 320 GLU A CA 1
ATOM 2485 C C . GLU A 1 320 ? 3.453 29.812 25.031 1 96.88 320 GLU A C 1
ATOM 2487 O O . GLU A 1 320 ? 4.176 28.938 25.5 1 96.88 320 GLU A O 1
ATOM 2492 N N . ALA A 1 321 ? 2.238 29.609 24.641 1 97.06 321 ALA A N 1
ATOM 2493 C CA . ALA A 1 321 ? 1.589 28.312 24.859 1 97.06 321 ALA A CA 1
ATOM 2494 C C . ALA A 1 321 ? 1.81 27.391 23.672 1 97.06 321 ALA A C 1
ATOM 2496 O O . ALA A 1 321 ? 1.475 26.203 23.719 1 97.06 321 ALA A O 1
ATOM 2497 N N . ALA A 1 322 ? 2.4 27.875 22.594 1 97.88 322 ALA A N 1
ATOM 2498 C CA . ALA A 1 322 ? 2.482 27.156 21.328 1 97.88 322 ALA A CA 1
ATOM 2499 C C . ALA A 1 322 ? 3.305 25.875 21.484 1 97.88 322 ALA A C 1
ATOM 2501 O O . ALA A 1 322 ? 2.881 24.812 21.047 1 97.88 322 ALA A O 1
ATOM 2502 N N . PRO A 1 323 ? 4.488 25.906 22.172 1 98.12 323 PRO A N 1
ATOM 2503 C CA . PRO A 1 323 ? 5.258 24.672 22.328 1 98.12 323 PRO A CA 1
ATOM 2504 C C . PRO A 1 323 ? 4.477 23.578 23.047 1 98.12 323 PRO A C 1
ATOM 2506 O O . PRO A 1 323 ? 4.441 22.438 22.594 1 98.12 323 PRO A O 1
ATOM 2509 N N . ALA A 1 324 ? 3.812 23.984 24.125 1 97.69 324 ALA A N 1
ATOM 2510 C CA . ALA A 1 324 ? 3.037 23.016 24.891 1 97.69 324 ALA A CA 1
ATOM 2511 C C . ALA A 1 324 ? 1.876 22.453 24.078 1 97.69 324 ALA A C 1
ATOM 2513 O O . ALA A 1 324 ? 1.535 21.281 24.188 1 97.69 324 ALA A O 1
ATOM 2514 N N . ALA A 1 325 ? 1.257 23.328 23.312 1 97.69 325 ALA A N 1
ATOM 2515 C CA . ALA A 1 325 ? 0.151 22.922 22.453 1 97.69 325 ALA A CA 1
ATOM 2516 C C . ALA A 1 325 ? 0.608 21.875 21.438 1 97.69 325 ALA A C 1
ATOM 2518 O O . ALA A 1 325 ? -0.066 20.859 21.234 1 97.69 325 ALA A O 1
ATOM 2519 N N . LEU A 1 326 ? 1.748 22.109 20.844 1 97.94 326 LEU A N 1
ATOM 2520 C CA . LEU A 1 326 ? 2.279 21.172 19.859 1 97.94 326 LEU A CA 1
ATOM 2521 C C . LEU A 1 326 ? 2.607 19.828 20.516 1 97.94 326 LEU A C 1
ATOM 2523 O O . LEU A 1 326 ? 2.268 18.781 19.969 1 97.94 326 LEU A O 1
ATOM 2527 N N . ILE A 1 327 ? 3.23 19.859 21.688 1 97.12 327 ILE A N 1
ATOM 2528 C CA . ILE A 1 327 ? 3.594 18.641 22.406 1 97.12 327 ILE A CA 1
ATOM 2529 C C . ILE A 1 327 ? 2.332 17.859 22.766 1 97.12 327 ILE A C 1
ATOM 2531 O O . ILE A 1 327 ? 2.309 16.625 22.703 1 97.12 327 ILE A O 1
ATOM 2535 N N . GLY A 1 328 ? 1.309 18.609 23.188 1 95.06 328 GLY A N 1
ATOM 2536 C CA . GLY A 1 328 ? 0.039 17.984 23.531 1 95.06 328 GLY A CA 1
ATOM 2537 C C . GLY A 1 328 ? -0.568 17.188 22.391 1 95.06 328 GLY A C 1
ATOM 2538 O O . GLY A 1 328 ? -1.242 16.188 22.625 1 95.06 328 GLY A O 1
ATOM 2539 N N . LEU A 1 329 ? -0.362 17.641 21.203 1 95.06 329 LEU A N 1
ATOM 2540 C CA . LEU A 1 329 ? -0.834 16.938 20 1 95.06 329 LEU A CA 1
ATOM 2541 C C . LEU A 1 329 ? -0.23 15.539 19.922 1 95.06 329 LEU A C 1
ATOM 2543 O O . LEU A 1 329 ? -0.924 14.578 19.578 1 95.06 329 LEU A O 1
ATOM 2547 N N . PHE A 1 330 ? 1.059 15.305 20.312 1 95.06 330 PHE A N 1
ATOM 2548 C CA . PHE A 1 330 ? 1.796 14.055 20.156 1 95.06 330 PHE A CA 1
ATOM 2549 C C . PHE A 1 330 ? 1.521 13.109 21.312 1 95.06 330 PHE A C 1
ATOM 2551 O O . PHE A 1 330 ? 1.881 11.93 21.266 1 95.06 330 PHE A O 1
ATOM 2558 N N . THR A 1 331 ? 0.786 13.625 22.312 1 91.25 331 THR A N 1
ATOM 2559 C CA . THR A 1 331 ? 0.419 12.773 23.438 1 91.25 331 THR A CA 1
ATOM 2560 C C . THR A 1 331 ? -1.085 12.523 23.453 1 91.25 331 THR A C 1
ATOM 2562 O O . THR A 1 331 ? -1.594 11.844 24.359 1 91.25 331 THR A O 1
ATOM 2565 N N . GLY A 1 332 ? -1.775 13.078 22.547 1 90.38 332 GLY A N 1
ATOM 2566 C CA . GLY A 1 332 ? -3.195 12.812 22.375 1 90.38 332 GLY A CA 1
ATOM 2567 C C . GLY A 1 332 ? -4.066 13.641 23.297 1 90.38 332 GLY A C 1
ATOM 2568 O O . GLY A 1 332 ? -5.18 13.234 23.641 1 90.38 332 GLY A O 1
ATOM 2569 N N . ARG A 1 333 ? -3.635 14.734 23.688 1 90.75 333 ARG A N 1
ATOM 2570 C CA . ARG A 1 333 ? -4.367 15.562 24.641 1 90.75 333 ARG A CA 1
ATOM 2571 C C . ARG A 1 333 ? -5.453 16.375 23.938 1 90.75 333 ARG A C 1
ATOM 2573 O O . ARG A 1 333 ? -6.516 16.625 24.516 1 90.75 333 ARG A O 1
ATOM 2580 N N . ASN A 1 334 ? -5.219 16.766 22.75 1 92.94 334 ASN A N 1
ATOM 2581 C CA . ASN A 1 334 ? -6.121 17.688 22.062 1 92.94 334 ASN A CA 1
ATOM 2582 C C . ASN A 1 334 ? -7.344 16.969 21.516 1 92.94 334 ASN A C 1
ATOM 2584 O O . ASN A 1 334 ? -7.309 15.758 21.297 1 92.94 334 ASN A O 1
ATOM 2588 N N . VAL A 1 335 ? -8.375 17.672 21.406 1 94.44 335 VAL A N 1
ATOM 2589 C CA . VAL A 1 335 ? -9.578 17.234 20.703 1 94.44 335 VAL A CA 1
ATOM 2590 C C . VAL A 1 335 ? -9.828 18.141 19.484 1 94.44 335 VAL A C 1
ATOM 2592 O O . VAL A 1 335 ? -9.891 19.359 19.625 1 94.44 335 VAL A O 1
ATOM 2595 N N . GLY A 1 336 ? -9.93 17.531 18.344 1 97.12 336 GLY A N 1
ATOM 2596 C CA . GLY A 1 336 ? -10.094 18.312 17.125 1 97.12 336 GLY A CA 1
ATOM 2597 C C . GLY A 1 336 ? -8.82 18.984 16.672 1 97.12 336 GLY A C 1
ATOM 2598 O O . GLY A 1 336 ? -7.727 18.453 16.844 1 97.12 336 GLY A O 1
ATOM 2599 N N . LYS A 1 337 ? -8.953 20.109 16.016 1 98.38 337 LYS A N 1
ATOM 2600 C CA . LYS A 1 337 ? -7.836 20.875 15.461 1 98.38 337 LYS A CA 1
ATOM 2601 C C . LYS A 1 337 ? -7.145 21.688 16.547 1 98.38 337 LYS A C 1
ATOM 2603 O O . LYS A 1 337 ? -7.746 22.609 17.125 1 98.38 337 LYS A O 1
ATOM 2608 N N . GLN A 1 338 ? -5.91 21.375 16.828 1 98.38 338 GLN A N 1
ATOM 2609 C CA . GLN A 1 338 ? -5.109 22.172 17.766 1 98.38 338 GLN A CA 1
ATOM 2610 C C . GLN A 1 338 ? -4.555 23.422 17.094 1 98.38 338 GLN A C 1
ATOM 2612 O O . GLN A 1 338 ? -3.986 23.344 16 1 98.38 338 GLN A O 1
ATOM 2617 N N . LEU A 1 339 ? -4.777 24.547 17.672 1 98.31 339 LEU A N 1
ATOM 2618 C CA . LEU A 1 339 ? -4.219 25.797 17.188 1 98.31 339 LEU A CA 1
ATOM 2619 C C . LEU A 1 339 ? -3.986 26.781 18.328 1 98.31 339 LEU A C 1
ATOM 2621 O O . LEU A 1 339 ? -4.414 26.531 19.453 1 98.31 339 LEU A O 1
ATOM 2625 N N . VAL A 1 340 ? -3.275 27.844 18.016 1 98.44 340 VAL A N 1
ATOM 2626 C CA . VAL A 1 340 ? -2.891 28.844 19 1 98.44 340 VAL A CA 1
ATOM 2627 C C . VAL A 1 340 ? -3.359 30.234 18.547 1 98.44 340 VAL A C 1
ATOM 2629 O O . VAL A 1 340 ? -3.119 30.625 17.391 1 98.44 340 VAL A O 1
ATOM 2632 N N . THR A 1 341 ? -4.035 30.906 19.406 1 98.44 341 THR A N 1
ATOM 2633 C CA . THR A 1 341 ? -4.359 32.312 19.156 1 98.44 341 THR A CA 1
ATOM 2634 C C . THR A 1 341 ? -3.188 33.219 19.531 1 98.44 341 THR A C 1
ATOM 2636 O O . THR A 1 341 ? -2.717 33.188 20.672 1 98.44 341 THR A O 1
ATOM 2639 N N . ILE A 1 342 ? -2.746 33.938 18.625 1 97.94 342 ILE A N 1
ATOM 2640 C CA . ILE A 1 342 ? -1.651 34.875 18.859 1 97.94 342 ILE A CA 1
ATOM 2641 C C . ILE A 1 342 ? -2.213 36.281 19.156 1 97.94 342 ILE A C 1
ATOM 2643 O O . ILE A 1 342 ? -1.731 36.969 20.047 1 97.94 342 ILE A O 1
ATOM 2647 N N . ALA A 1 343 ? -3.154 36.625 18.312 1 95.56 343 ALA A N 1
ATOM 2648 C CA . ALA A 1 343 ? -3.846 37.906 18.453 1 95.56 343 ALA A CA 1
ATOM 2649 C C . ALA A 1 343 ? -5.301 37.812 18 1 95.56 343 ALA A C 1
ATOM 2651 O O . ALA A 1 343 ? -5.625 37 17.125 1 95.56 343 ALA A O 1
ATOM 2652 N N . ARG A 1 344 ? -6.117 38.531 18.656 1 87.62 344 ARG A N 1
ATOM 2653 C CA . ARG A 1 344 ? -7.52 38.562 18.266 1 87.62 344 ARG A CA 1
ATOM 2654 C C . ARG A 1 344 ? -7.801 39.75 17.359 1 87.62 344 ARG A C 1
ATOM 2656 O O . ARG A 1 344 ? -7.227 40.812 17.531 1 87.62 344 ARG A O 1
ATOM 2663 N N . GLU A 1 345 ? -8.484 39.562 16.297 1 78.06 345 GLU A N 1
ATOM 2664 C CA . GLU A 1 345 ? -8.891 40.625 15.414 1 78.06 345 GLU A CA 1
ATOM 2665 C C . GLU A 1 345 ? -9.898 41.562 16.094 1 78.06 345 GLU A C 1
ATOM 2667 O O . GLU A 1 345 ? -10.719 41.094 16.891 1 78.06 345 GLU A O 1
ATOM 2672 N N . MET B 1 1 ? -15.602 -54.031 -18.859 1 51.75 1 MET B N 1
ATOM 2673 C CA . MET B 1 1 ? -15.375 -53.5 -17.516 1 51.75 1 MET B CA 1
ATOM 2674 C C . MET B 1 1 ? -14.32 -52.406 -17.547 1 51.75 1 MET B C 1
ATOM 2676 O O . MET B 1 1 ? -13.344 -52.5 -18.281 1 51.75 1 MET B O 1
ATOM 2680 N N . ALA B 1 2 ? -14.734 -51.156 -17.016 1 70.31 2 ALA B N 1
ATOM 2681 C CA . ALA B 1 2 ? -13.758 -50.094 -17.172 1 70.31 2 ALA B CA 1
ATOM 2682 C C . ALA B 1 2 ? -12.414 -50.469 -16.547 1 70.31 2 ALA B C 1
ATOM 2684 O O . ALA B 1 2 ? -12.367 -51.094 -15.492 1 70.31 2 ALA B O 1
ATOM 2685 N N . ALA B 1 3 ? -11.273 -50.344 -17.266 1 87 3 ALA B N 1
ATOM 2686 C CA . ALA B 1 3 ? -9.914 -50.719 -16.875 1 87 3 ALA B CA 1
ATOM 2687 C C . ALA B 1 3 ? -9.516 -50.062 -15.562 1 87 3 ALA B C 1
ATOM 2689 O O . ALA B 1 3 ? -9.625 -48.844 -15.43 1 87 3 ALA B O 1
ATOM 2690 N N . VAL B 1 4 ? -9.273 -50.844 -14.469 1 92.19 4 VAL B N 1
ATOM 2691 C CA . VAL B 1 4 ? -8.703 -50.375 -13.211 1 92.19 4 VAL B CA 1
ATOM 2692 C C . VAL B 1 4 ? -7.184 -50.406 -13.281 1 92.19 4 VAL B C 1
ATOM 2694 O O . VAL B 1 4 ? -6.602 -51.438 -13.633 1 92.19 4 VAL B O 1
ATOM 2697 N N . VAL B 1 5 ? -6.555 -49.25 -13.031 1 95.5 5 VAL B N 1
ATOM 2698 C CA . VAL B 1 5 ? -5.102 -49.188 -13.133 1 95.5 5 VAL B CA 1
ATOM 2699 C C . VAL B 1 5 ? -4.512 -48.688 -11.82 1 95.5 5 VAL B C 1
ATOM 2701 O O . VAL B 1 5 ? -5.234 -48.125 -10.977 1 95.5 5 VAL B O 1
ATOM 2704 N N . THR B 1 6 ? -3.256 -48.938 -11.758 1 96.31 6 THR B N 1
ATOM 2705 C CA . THR B 1 6 ? -2.51 -48.312 -10.664 1 96.31 6 THR B CA 1
ATOM 2706 C C . THR B 1 6 ? -2.357 -46.812 -10.891 1 96.31 6 THR B C 1
ATOM 2708 O O . THR B 1 6 ? -2.133 -46.375 -12.016 1 96.31 6 THR B O 1
ATOM 2711 N N . ASN B 1 7 ? -2.477 -46 -9.836 1 97.75 7 ASN B N 1
ATOM 2712 C CA . ASN B 1 7 ? -2.367 -44.531 -9.883 1 97.75 7 ASN B CA 1
ATOM 2713 C C . ASN B 1 7 ? -1.467 -44.031 -8.766 1 97.75 7 ASN B C 1
ATOM 2715 O O . ASN B 1 7 ? -1.907 -43.875 -7.625 1 97.75 7 ASN B O 1
ATOM 2719 N N . ARG B 1 8 ? -0.203 -43.75 -9.07 1 97.56 8 ARG B N 1
ATOM 2720 C CA . ARG B 1 8 ? 0.7 -43.156 -8.094 1 97.56 8 ARG B CA 1
ATOM 2721 C C . ARG B 1 8 ? 0.345 -41.688 -7.855 1 97.56 8 ARG B C 1
ATOM 2723 O O . ARG B 1 8 ? 0.018 -40.969 -8.797 1 97.56 8 ARG B O 1
ATOM 2730 N N . ARG B 1 9 ? 0.369 -41.344 -6.633 1 98.44 9 ARG B N 1
ATOM 2731 C CA . ARG B 1 9 ? -0.013 -39.969 -6.312 1 98.44 9 ARG B CA 1
ATOM 2732 C C . ARG B 1 9 ? 0.825 -39.406 -5.16 1 98.44 9 ARG B C 1
ATOM 2734 O O . ARG B 1 9 ? 1.323 -40.188 -4.332 1 98.44 9 ARG B O 1
ATOM 2741 N N . VAL B 1 10 ? 1.03 -38.125 -5.09 1 98.75 10 VAL B N 1
ATOM 2742 C CA . VAL B 1 10 ? 1.712 -37.438 -3.994 1 98.75 10 VAL B CA 1
ATOM 2743 C C . VAL B 1 10 ? 0.684 -36.875 -3.021 1 98.75 10 VAL B C 1
ATOM 2745 O O . VAL B 1 10 ? -0.199 -36.125 -3.418 1 98.75 10 VAL B O 1
ATOM 2748 N N . ILE B 1 11 ? 0.762 -37.188 -1.796 1 98.69 11 ILE B N 1
ATOM 2749 C CA . ILE B 1 11 ? -0.171 -36.688 -0.792 1 98.69 11 ILE B CA 1
ATOM 2750 C C . ILE B 1 11 ? 0.582 -35.844 0.244 1 98.69 11 ILE B C 1
ATOM 2752 O O . ILE B 1 11 ? 1.794 -36 0.413 1 98.69 11 ILE B O 1
ATOM 2756 N N . LEU B 1 12 ? -0.059 -34.938 0.876 1 98.69 12 LEU B N 1
ATOM 2757 C CA . LEU B 1 12 ? 0.48 -34.281 2.049 1 98.69 12 LEU B CA 1
ATOM 2758 C C . LEU B 1 12 ? 0.384 -35.156 3.285 1 98.69 12 LEU B C 1
ATOM 2760 O O . LEU B 1 12 ? -0.692 -35.656 3.604 1 98.69 12 LEU B O 1
ATOM 2764 N N . LYS B 1 13 ? 1.424 -35.312 3.979 1 98.19 13 LYS B N 1
ATOM 2765 C CA . LYS B 1 13 ? 1.422 -36.188 5.148 1 98.19 13 LYS B CA 1
ATOM 2766 C C . LYS B 1 13 ? 0.969 -35.438 6.395 1 98.19 13 LYS B C 1
ATOM 2768 O O . LYS B 1 13 ? 0.285 -36 7.254 1 98.19 13 LYS B O 1
ATOM 2773 N N . ARG B 1 14 ? 1.379 -34.219 6.523 1 98.19 14 ARG B N 1
ATOM 2774 C CA . ARG B 1 14 ? 1.082 -33.406 7.699 1 98.19 14 ARG B CA 1
ATOM 2775 C C . ARG B 1 14 ? 1.205 -31.922 7.379 1 98.19 14 ARG B C 1
ATOM 2777 O O . ARG B 1 14 ? 1.918 -31.531 6.445 1 98.19 14 ARG B O 1
ATOM 2784 N N . TYR B 1 15 ? 0.545 -31.188 8.164 1 97.88 15 TYR B N 1
ATOM 2785 C CA . TYR B 1 15 ? 0.645 -29.75 8.008 1 97.88 15 TYR B CA 1
ATOM 2786 C C . TYR B 1 15 ? 2.043 -29.25 8.359 1 97.88 15 TYR B C 1
ATOM 2788 O O . TYR B 1 15 ? 2.734 -29.859 9.18 1 97.88 15 TYR B O 1
ATOM 2796 N N . VAL B 1 16 ? 2.418 -28.203 7.691 1 96.88 16 VAL B N 1
ATOM 2797 C CA . VAL B 1 16 ? 3.787 -27.703 7.781 1 96.88 16 VAL B CA 1
ATOM 2798 C C . VAL B 1 16 ? 3.795 -26.328 8.469 1 96.88 16 VAL B C 1
ATOM 2800 O O . VAL B 1 16 ? 2.936 -25.484 8.195 1 96.88 16 VAL B O 1
ATOM 2803 N N . THR B 1 17 ? 4.715 -26.156 9.391 1 92.81 17 THR B N 1
ATOM 2804 C CA . THR B 1 17 ? 5.086 -24.859 9.938 1 92.81 17 THR B CA 1
ATOM 2805 C C . THR B 1 17 ? 6.516 -24.484 9.539 1 92.81 17 THR B C 1
ATOM 2807 O O . THR B 1 17 ? 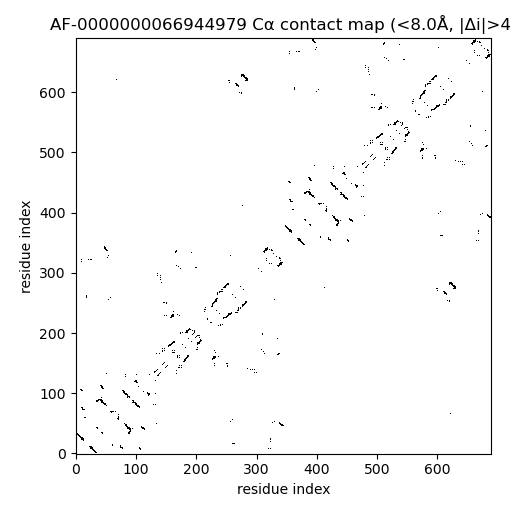7.43 -25.297 9.68 1 92.81 17 THR B O 1
ATOM 2810 N N . GLY B 1 18 ? 6.711 -23.328 8.945 1 93.5 18 GLY B N 1
ATOM 2811 C CA . GLY B 1 18 ? 8.039 -22.953 8.484 1 93.5 18 GLY B CA 1
ATOM 2812 C C . GLY B 1 18 ? 8.406 -23.562 7.148 1 93.5 18 GLY B C 1
ATOM 2813 O O . GLY B 1 18 ? 7.562 -23.672 6.254 1 93.5 18 GLY B O 1
ATOM 2814 N N . LEU B 1 19 ? 9.656 -23.891 6.977 1 94.75 19 LEU B N 1
ATOM 2815 C CA . LEU B 1 19 ? 10.164 -24.469 5.738 1 94.75 19 LEU B CA 1
ATOM 2816 C C . LEU B 1 19 ? 9.758 -25.938 5.605 1 94.75 19 LEU B C 1
ATOM 2818 O O . LEU B 1 19 ? 10.047 -26.734 6.488 1 94.75 19 LEU B O 1
ATOM 2822 N N . PRO B 1 20 ? 9.094 -26.281 4.547 1 96.88 20 PRO B N 1
ATOM 2823 C CA . PRO B 1 20 ? 8.703 -27.688 4.355 1 96.88 20 PRO B CA 1
ATOM 2824 C C . PRO B 1 20 ? 9.891 -28.578 3.984 1 96.88 20 PRO B C 1
ATOM 2826 O O . PRO B 1 20 ? 10.93 -28.078 3.537 1 96.88 20 PRO B O 1
ATOM 2829 N N . SER B 1 21 ? 9.727 -29.844 4.25 1 97.12 21 SER B N 1
ATOM 2830 C CA . SER B 1 21 ? 10.672 -30.875 3.809 1 97.12 21 SER B CA 1
ATOM 2831 C C . SER B 1 21 ? 9.984 -31.922 2.93 1 97.12 21 SER B C 1
ATOM 2833 O O . SER B 1 21 ? 8.758 -31.969 2.869 1 97.12 21 SER B O 1
ATOM 2835 N N . GLU B 1 22 ? 10.766 -32.656 2.248 1 97 22 GLU B N 1
ATOM 2836 C CA . GLU B 1 22 ? 10.211 -33.719 1.415 1 97 22 GLU B CA 1
ATOM 2837 C C . GLU B 1 22 ? 9.383 -34.688 2.242 1 97 22 GLU B C 1
ATOM 2839 O O . GLU B 1 22 ? 8.398 -35.25 1.749 1 97 22 GLU B O 1
ATOM 2844 N N . ASP B 1 23 ? 9.781 -34.812 3.531 1 97.38 23 ASP B N 1
ATOM 2845 C CA . ASP B 1 23 ? 9.141 -35.781 4.418 1 97.38 23 ASP B CA 1
ATOM 2846 C C . ASP B 1 23 ? 7.73 -35.344 4.793 1 97.38 23 ASP B C 1
ATOM 2848 O O . ASP B 1 23 ? 6.953 -36.094 5.359 1 97.38 23 ASP B O 1
ATOM 2852 N N . ASP B 1 24 ? 7.383 -34.156 4.484 1 98.38 24 ASP B N 1
ATOM 2853 C CA . ASP B 1 24 ? 6.035 -33.656 4.727 1 98.38 24 ASP B CA 1
ATOM 2854 C C . ASP B 1 24 ? 5.059 -34.188 3.668 1 98.38 24 ASP B C 1
ATOM 2856 O O . ASP B 1 24 ? 3.844 -34.031 3.818 1 98.38 24 ASP B O 1
ATOM 2860 N N . MET B 1 25 ? 5.57 -34.781 2.619 1 98.56 25 MET B N 1
ATOM 2861 C CA . MET B 1 25 ? 4.805 -35.406 1.53 1 98.56 25 MET B CA 1
ATOM 2862 C C . MET B 1 25 ? 5.195 -36.844 1.339 1 98.56 25 MET B C 1
ATOM 2864 O O . MET B 1 25 ? 6.164 -37.344 1.936 1 98.56 25 MET B O 1
ATOM 2868 N N . GLU B 1 26 ? 4.453 -37.531 0.581 1 97.44 26 GLU B N 1
ATOM 2869 C CA . GLU B 1 26 ? 4.75 -38.938 0.285 1 97.44 26 GLU B CA 1
ATOM 2870 C C . GLU B 1 26 ? 4.082 -39.375 -1.014 1 97.44 26 GLU B C 1
ATOM 2872 O O . GLU B 1 26 ? 2.986 -38.906 -1.343 1 97.44 26 GLU B O 1
ATOM 2877 N N . VAL B 1 27 ? 4.777 -40.219 -1.723 1 97.5 27 VAL B N 1
ATOM 2878 C CA . VAL B 1 27 ? 4.199 -40.875 -2.893 1 97.5 27 VAL B CA 1
ATOM 2879 C C . VAL B 1 27 ? 3.52 -42.156 -2.477 1 97.5 27 VAL B C 1
ATOM 2881 O O . VAL B 1 27 ? 4.141 -43.031 -1.848 1 97.5 27 VAL B O 1
ATOM 2884 N N . VAL B 1 28 ? 2.289 -42.25 -2.822 1 98.06 28 VAL B N 1
ATOM 2885 C CA . VAL B 1 28 ? 1.543 -43.469 -2.49 1 98.06 28 VAL B CA 1
ATOM 2886 C C . VAL B 1 28 ? 0.909 -44.062 -3.752 1 98.06 28 VAL B C 1
ATOM 2888 O O . VAL B 1 28 ? 0.806 -43.375 -4.773 1 98.06 28 VAL B O 1
ATOM 2891 N N . THR B 1 29 ? 0.561 -45.312 -3.658 1 97.06 29 THR B N 1
ATOM 2892 C CA . THR B 1 29 ? -0.086 -45.969 -4.785 1 97.06 29 THR B CA 1
ATOM 2893 C C . THR B 1 29 ? -1.552 -46.25 -4.477 1 97.06 29 THR B C 1
ATOM 2895 O O . THR B 1 29 ? -1.877 -46.75 -3.398 1 97.06 29 THR B O 1
ATOM 2898 N N . ALA B 1 30 ? -2.328 -45.812 -5.359 1 95.19 30 ALA B N 1
ATOM 2899 C CA . ALA B 1 30 ? -3.758 -46.125 -5.32 1 95.19 30 ALA B CA 1
ATOM 2900 C C . ALA B 1 30 ? -4.211 -46.781 -6.621 1 95.19 30 ALA B C 1
ATOM 2902 O O . ALA B 1 30 ? -3.387 -47.219 -7.426 1 95.19 30 ALA B O 1
ATOM 2903 N N . LYS B 1 31 ? -5.488 -47.094 -6.645 1 96.19 31 LYS B N 1
ATOM 2904 C CA . LYS B 1 31 ? -6.094 -47.594 -7.879 1 96.19 31 LYS B CA 1
ATOM 2905 C C . LYS B 1 31 ? -7.152 -46.625 -8.391 1 96.19 31 LYS B C 1
ATOM 2907 O O . LYS B 1 31 ? -7.75 -45.875 -7.613 1 96.19 31 LYS B O 1
ATOM 2912 N N . THR B 1 32 ? -7.242 -46.594 -9.68 1 96 32 THR B N 1
ATOM 2913 C CA . THR B 1 32 ? -8.297 -45.75 -10.258 1 96 32 THR B CA 1
ATOM 2914 C C . THR B 1 32 ? -8.875 -46.406 -11.508 1 96 32 THR B C 1
ATOM 2916 O O . THR B 1 32 ? -8.227 -47.25 -12.133 1 96 32 THR B O 1
ATOM 2919 N N . THR B 1 33 ? -10.148 -46.062 -11.75 1 95.62 33 THR B N 1
ATOM 2920 C CA . THR B 1 33 ? -10.812 -46.469 -12.977 1 95.62 33 THR B CA 1
ATOM 2921 C C . THR B 1 33 ? -10.664 -45.406 -14.062 1 95.62 33 THR B C 1
ATOM 2923 O O . THR B 1 33 ? -10.953 -44.219 -13.828 1 95.62 33 THR B O 1
ATOM 2926 N N . LEU B 1 34 ? -10.273 -45.781 -15.227 1 96.25 34 LEU B N 1
ATOM 2927 C CA . LEU B 1 34 ? -9.961 -44.812 -16.281 1 96.25 34 LEU B CA 1
ATOM 2928 C C . LEU B 1 34 ? -11.227 -44.344 -16.984 1 96.25 34 LEU B C 1
ATOM 2930 O O . LEU B 1 34 ? -11.32 -43.188 -17.406 1 96.25 34 LEU B O 1
ATOM 2934 N N . ALA B 1 35 ? -12.188 -45.156 -17.078 1 95.25 35 ALA B N 1
ATOM 2935 C CA . ALA B 1 35 ? -13.406 -44.812 -17.812 1 95.25 35 ALA B CA 1
ATOM 2936 C C . ALA B 1 35 ? -14.375 -44.031 -16.922 1 95.25 35 ALA B C 1
ATOM 2938 O O . ALA B 1 35 ? -14.523 -44.375 -15.734 1 95.25 35 ALA B O 1
ATOM 2939 N N . VAL B 1 36 ? -14.945 -43 -17.484 1 95.31 36 VAL B N 1
ATOM 2940 C CA . VAL B 1 36 ? -16.016 -42.281 -16.797 1 95.31 36 VAL B CA 1
ATOM 2941 C C . VAL B 1 36 ? -17.359 -42.562 -17.469 1 95.31 36 VAL B C 1
ATOM 2943 O O . VAL B 1 36 ? -17.406 -42.844 -18.672 1 95.31 36 VAL B O 1
ATOM 2946 N N . PRO B 1 37 ? -18.438 -42.531 -16.688 1 92.19 37 PRO B N 1
ATOM 2947 C CA . PRO B 1 37 ? -19.734 -42.781 -17.312 1 92.19 37 PRO B CA 1
ATOM 2948 C C . PRO B 1 37 ? -20.125 -41.75 -18.344 1 92.19 37 PRO B C 1
ATOM 2950 O O . PRO B 1 37 ? -19.859 -40.562 -18.156 1 92.19 37 PRO B O 1
ATOM 2953 N N . ALA B 1 38 ? -20.766 -42.281 -19.344 1 88.88 38 ALA B N 1
ATOM 2954 C CA . ALA B 1 38 ? -21.281 -41.344 -20.359 1 88.88 38 ALA B CA 1
ATOM 2955 C C . ALA B 1 38 ? -22.297 -40.406 -19.75 1 88.88 38 ALA B C 1
ATOM 2957 O O . ALA B 1 38 ? -23.141 -40.781 -18.938 1 88.88 38 ALA B O 1
ATOM 2958 N N . GLY B 1 39 ? -22.203 -39.156 -20 1 88.31 39 GLY B N 1
ATOM 2959 C CA . GLY B 1 39 ? -23.156 -38.156 -19.531 1 88.31 39 GLY B CA 1
ATOM 2960 C C . GLY B 1 39 ? -22.828 -37.625 -18.156 1 88.31 39 GLY B C 1
ATOM 2961 O O . GLY B 1 39 ? -23.469 -36.688 -17.688 1 88.31 39 GLY B O 1
ATOM 2962 N N . SER B 1 40 ? -21.875 -38.125 -17.328 1 90.31 40 SER B N 1
ATOM 2963 C CA . SER B 1 40 ? -21.531 -37.719 -15.961 1 90.31 40 SER B CA 1
ATOM 2964 C C . SER B 1 40 ? -20.891 -36.312 -15.945 1 90.31 40 SER B C 1
ATOM 2966 O O . SER B 1 40 ? -20.75 -35.719 -14.883 1 90.31 40 SER B O 1
ATOM 2968 N N . GLU B 1 41 ? -20.359 -35.656 -16.922 1 93.56 41 GLU B N 1
ATOM 2969 C CA . GLU B 1 41 ? -19.609 -34.438 -17.078 1 93.56 41 GLU B CA 1
ATOM 2970 C C . GLU B 1 41 ? -18.172 -34.594 -16.578 1 93.56 41 GLU B C 1
ATOM 2972 O O . GLU B 1 41 ? -17.359 -33.656 -16.656 1 93.56 41 GLU B O 1
ATOM 2977 N N . ALA B 1 42 ? -17.891 -35.719 -15.961 1 96.31 42 ALA B N 1
ATOM 2978 C CA . ALA B 1 42 ? -16.562 -35.969 -15.43 1 96.31 42 ALA B CA 1
ATOM 2979 C C . ALA B 1 42 ? -15.562 -36.219 -16.562 1 96.31 42 ALA B C 1
ATOM 2981 O O . ALA B 1 42 ? -15.945 -36.625 -17.656 1 96.31 42 ALA B O 1
ATOM 2982 N N . VAL B 1 43 ? -14.359 -35.906 -16.281 1 98 43 VAL B N 1
ATOM 2983 C CA . VAL B 1 43 ? -13.281 -36.125 -17.234 1 98 43 VAL B CA 1
ATOM 2984 C C . VAL B 1 43 ? -12.102 -36.812 -16.531 1 98 43 VAL B C 1
ATOM 2986 O O . VAL B 1 43 ? -11.602 -36.312 -15.523 1 98 43 VAL B O 1
ATOM 2989 N N . MET B 1 44 ? -11.727 -37.969 -17.047 1 97.94 44 MET B N 1
ATOM 2990 C CA . MET B 1 44 ? -10.508 -38.625 -16.594 1 97.94 44 MET B CA 1
ATOM 2991 C C . MET B 1 44 ? -9.312 -38.188 -17.453 1 97.94 44 MET B C 1
ATOM 2993 O O . MET B 1 44 ? -9.352 -38.281 -18.672 1 97.94 44 MET B O 1
ATOM 2997 N N . VAL B 1 45 ? -8.312 -37.688 -16.766 1 98.19 45 VAL B N 1
ATOM 2998 C CA . VAL B 1 45 ? -7.16 -37.188 -17.5 1 98.19 45 VAL B CA 1
ATOM 2999 C C . VAL B 1 45 ? -5.898 -37.938 -17.062 1 98.19 45 VAL B C 1
ATOM 3001 O O . VAL B 1 45 ? -5.789 -38.344 -15.906 1 98.19 45 VAL B O 1
ATOM 3004 N N . LYS B 1 46 ? -4.973 -38.094 -17.984 1 98.25 46 LYS B N 1
ATOM 3005 C CA . LYS B 1 46 ? -3.598 -38.5 -17.719 1 98.25 46 LYS B CA 1
ATOM 3006 C C . LYS B 1 46 ? -2.686 -37.281 -17.562 1 98.25 46 LYS B C 1
ATOM 3008 O O . LYS B 1 46 ? -2.564 -36.5 -18.484 1 98.25 46 LYS B O 1
ATOM 3013 N N . ASN B 1 47 ? -2.049 -37.188 -16.422 1 98.56 47 ASN B N 1
ATOM 3014 C CA . ASN B 1 47 ? -1.187 -36.031 -16.188 1 98.56 47 ASN B CA 1
ATOM 3015 C C . ASN B 1 47 ? 0.134 -36.156 -16.938 1 98.56 47 ASN B C 1
ATOM 3017 O O . ASN B 1 47 ? 0.794 -37.188 -16.875 1 98.56 47 ASN B O 1
ATOM 3021 N N . LEU B 1 48 ? 0.461 -35.125 -17.656 1 98.69 48 LEU B N 1
ATOM 3022 C CA . LEU B 1 48 ? 1.729 -35.062 -18.375 1 98.69 48 LEU B CA 1
ATOM 3023 C C . LEU B 1 48 ? 2.752 -34.219 -17.625 1 98.69 48 LEU B C 1
ATOM 3025 O O . LEU B 1 48 ? 3.877 -34.688 -17.391 1 98.69 48 LEU B O 1
ATOM 3029 N N . TYR B 1 49 ? 2.408 -33.031 -17.25 1 98.62 49 TYR B N 1
ATOM 3030 C CA . TYR B 1 49 ? 3.219 -32.094 -16.453 1 98.62 49 TYR B CA 1
ATOM 3031 C C . TYR B 1 49 ? 2.43 -31.547 -15.273 1 98.62 49 TYR B C 1
ATOM 3033 O O . TYR B 1 49 ? 1.238 -31.25 -15.398 1 98.62 49 TYR B O 1
ATOM 3041 N N . VAL B 1 50 ? 3.082 -31.391 -14.156 1 98.5 50 VAL B N 1
ATOM 3042 C CA . VAL B 1 50 ? 2.471 -30.688 -13.031 1 98.5 50 VAL B CA 1
ATOM 3043 C C . VAL B 1 50 ? 3.379 -29.547 -12.578 1 98.5 50 VAL B C 1
ATOM 3045 O O . VAL B 1 50 ? 4.605 -29.672 -12.609 1 98.5 50 VAL B O 1
ATOM 3048 N N . SER B 1 51 ? 2.775 -28.531 -12.203 1 98.25 51 SER B N 1
ATOM 3049 C CA . SER B 1 51 ? 3.471 -27.281 -11.867 1 98.25 51 SER B CA 1
ATOM 3050 C C . SER B 1 51 ? 3.893 -27.266 -10.406 1 98.25 51 SER B C 1
ATOM 3052 O O . SER B 1 51 ? 3.24 -27.891 -9.555 1 98.25 51 SER B O 1
ATOM 3054 N N . CYS B 1 52 ? 4.98 -26.641 -10.109 1 98.19 52 CYS B N 1
ATOM 3055 C CA . CYS B 1 52 ? 5.383 -26.234 -8.766 1 98.19 52 CYS B CA 1
ATOM 3056 C C . CYS B 1 52 ? 5.277 -24.734 -8.602 1 98.19 52 CYS B C 1
ATOM 3058 O O . CYS B 1 52 ? 5.93 -23.969 -9.32 1 98.19 52 CYS B O 1
ATOM 3060 N N . ASP B 1 53 ? 4.5 -24.312 -7.668 1 97.94 53 ASP B N 1
ATOM 3061 C CA . ASP B 1 53 ? 4.266 -22.875 -7.48 1 97.94 53 ASP B CA 1
ATOM 3062 C C . ASP B 1 53 ? 4.418 -22.484 -6.012 1 97.94 53 ASP B C 1
ATOM 3064 O O . ASP B 1 53 ? 4.043 -23.25 -5.117 1 97.94 53 ASP B O 1
ATOM 3068 N N . PRO B 1 54 ? 4.832 -21.234 -5.762 1 97.31 54 PRO B N 1
ATOM 3069 C CA . PRO B 1 54 ? 5.113 -20.797 -4.395 1 97.31 54 PRO B CA 1
ATOM 3070 C C . PRO B 1 54 ? 3.875 -20.812 -3.5 1 97.31 54 PRO B C 1
ATOM 3072 O O . PRO B 1 54 ? 3.975 -21.125 -2.311 1 97.31 54 PRO B O 1
ATOM 3075 N N . TYR B 1 55 ? 2.723 -20.531 -3.996 1 96.69 55 TYR B N 1
ATOM 3076 C CA . TYR B 1 55 ? 1.531 -20.422 -3.16 1 96.69 55 TYR B CA 1
ATOM 3077 C C . TYR B 1 55 ? 1.157 -21.781 -2.562 1 96.69 55 TYR B C 1
ATOM 3079 O O . TYR B 1 55 ? 0.38 -21.844 -1.607 1 96.69 55 TYR B O 1
ATOM 3087 N N . MET B 1 56 ? 1.673 -22.875 -3.131 1 97.88 56 MET B N 1
ATOM 3088 C CA . MET B 1 56 ? 1.429 -24.219 -2.59 1 97.88 56 MET B CA 1
ATOM 3089 C C . MET B 1 56 ? 1.914 -24.312 -1.146 1 97.88 56 MET B C 1
ATOM 3091 O O . MET B 1 56 ? 1.352 -25.062 -0.349 1 97.88 56 MET B O 1
ATOM 3095 N N . ARG B 1 57 ? 2.939 -23.547 -0.796 1 97.62 57 ARG B N 1
ATOM 3096 C CA . ARG B 1 57 ? 3.443 -23.562 0.574 1 97.62 57 ARG B CA 1
ATOM 3097 C C . ARG B 1 57 ? 2.357 -23.156 1.564 1 97.62 57 ARG B C 1
ATOM 3099 O O . ARG B 1 57 ? 2.188 -23.812 2.604 1 97.62 57 ARG B O 1
ATOM 3106 N N . GLY B 1 58 ? 1.682 -22.062 1.229 1 96.5 58 GLY B N 1
ATOM 3107 C CA . GLY B 1 58 ? 0.607 -21.609 2.102 1 96.5 58 GLY B CA 1
ATOM 3108 C C . GLY B 1 58 ? -0.482 -22.656 2.287 1 96.5 58 GLY B C 1
ATOM 3109 O O . GLY B 1 58 ? -1.075 -22.75 3.363 1 96.5 58 GLY B O 1
ATOM 3110 N N . ARG B 1 59 ? -0.711 -23.453 1.302 1 97.81 59 ARG B N 1
ATOM 3111 C CA . ARG B 1 59 ? -1.766 -24.453 1.334 1 97.81 59 ARG B CA 1
ATOM 3112 C C . ARG B 1 59 ? -1.377 -25.625 2.232 1 97.81 59 ARG B C 1
ATOM 3114 O O . ARG B 1 59 ? -2.221 -26.453 2.582 1 97.81 59 ARG B O 1
ATOM 3121 N N . MET B 1 60 ? -0.133 -25.734 2.564 1 98 60 MET B N 1
ATOM 3122 C CA . MET B 1 60 ? 0.354 -26.828 3.402 1 98 60 MET B CA 1
ATOM 3123 C C . MET B 1 60 ? 0.15 -26.516 4.879 1 98 60 MET B C 1
ATOM 3125 O O . MET B 1 60 ? 0.376 -27.375 5.738 1 98 60 MET B O 1
ATOM 3129 N N . THR B 1 61 ? -0.193 -25.312 5.164 1 96.38 61 THR B N 1
ATOM 3130 C CA . THR B 1 61 ? -0.408 -24.859 6.535 1 96.38 61 THR B CA 1
ATOM 3131 C C . THR B 1 61 ? -1.889 -24.922 6.898 1 96.38 61 THR B C 1
ATOM 3133 O O . THR B 1 61 ? -2.75 -24.625 6.074 1 96.38 61 THR B O 1
ATOM 3136 N N . ARG B 1 62 ? -2.184 -25.312 8.133 1 95.44 62 ARG B N 1
ATOM 3137 C CA . ARG B 1 62 ? -3.561 -25.266 8.609 1 95.44 62 ARG B CA 1
ATOM 3138 C C . ARG B 1 62 ? -3.949 -23.844 9.023 1 95.44 62 ARG B C 1
ATOM 3140 O O . ARG B 1 62 ? -3.381 -23.297 9.969 1 95.44 62 ARG B O 1
ATOM 3147 N N . HIS B 1 63 ? -4.922 -23.328 8.414 1 93.69 63 HIS B N 1
ATOM 3148 C CA . HIS B 1 63 ? -5.375 -21.969 8.742 1 93.69 63 HIS B CA 1
ATOM 3149 C C . HIS B 1 63 ? -6.676 -22 9.539 1 93.69 63 HIS B C 1
ATOM 3151 O O . HIS B 1 63 ? -7.613 -22.719 9.172 1 93.69 63 HIS B O 1
ATOM 3157 N N . GLU B 1 64 ? -6.746 -21.219 10.578 1 90.56 64 GLU B N 1
ATOM 3158 C CA . GLU B 1 64 ? -7.988 -21.078 11.328 1 90.56 64 GLU B CA 1
ATOM 3159 C C . GLU B 1 64 ? -9.023 -20.281 10.531 1 90.56 64 GLU B C 1
ATOM 3161 O O . GLU B 1 64 ? -10.211 -20.641 10.523 1 90.56 64 GLU B O 1
ATOM 3166 N N . VAL B 1 65 ? -8.492 -19.281 9.945 1 87.94 65 VAL B N 1
ATOM 3167 C CA . VAL B 1 65 ? -9.312 -18.484 9.039 1 87.94 65 VAL B CA 1
ATOM 3168 C C . VAL B 1 65 ? -8.945 -18.812 7.594 1 87.94 65 VAL B C 1
ATOM 3170 O O . VAL B 1 65 ? -7.77 -18.812 7.23 1 87.94 65 VAL B O 1
ATOM 3173 N N . PRO B 1 66 ? -9.938 -19.031 6.84 1 89.06 66 PRO B N 1
ATOM 3174 C CA . PRO B 1 66 ? -9.656 -19.438 5.457 1 89.06 66 PRO B CA 1
ATOM 3175 C C . PRO B 1 66 ? -8.82 -18.391 4.707 1 89.06 66 PRO B C 1
ATOM 3177 O O . PRO B 1 66 ? -9.023 -17.188 4.891 1 89.06 66 PRO B O 1
ATOM 3180 N N . SER B 1 67 ? -7.941 -18.859 3.922 1 91.38 67 SER B N 1
ATOM 3181 C CA . SER B 1 67 ? -7.156 -18.031 3.012 1 91.38 67 SER B CA 1
ATOM 3182 C C . SER B 1 67 ? -7.824 -17.938 1.645 1 91.38 67 SER B C 1
ATOM 3184 O O . SER B 1 67 ? -8.969 -18.359 1.476 1 91.38 67 SER B O 1
ATOM 3186 N N . TYR B 1 68 ? -7.133 -17.25 0.703 1 92.94 68 TYR B N 1
ATOM 3187 C CA . TYR B 1 68 ? -7.691 -17.016 -0.624 1 92.94 68 TYR B CA 1
ATOM 3188 C C . TYR B 1 68 ? -7.75 -18.297 -1.43 1 92.94 68 TYR B C 1
ATOM 3190 O O . TYR B 1 68 ? -8.453 -18.375 -2.441 1 92.94 68 TYR B O 1
ATOM 3198 N N . VAL B 1 69 ? -7 -19.328 -0.997 1 94.62 69 VAL B N 1
ATOM 3199 C CA . VAL B 1 69 ? -7.023 -20.672 -1.539 1 94.62 69 VAL B CA 1
ATOM 3200 C C . VAL B 1 69 ? -7.113 -21.688 -0.398 1 94.62 69 VAL B C 1
ATOM 3202 O O . VAL B 1 69 ? -6.469 -21.516 0.641 1 94.62 69 VAL B O 1
ATOM 3205 N N . PRO B 1 70 ? -7.855 -22.75 -0.583 1 96 70 PRO B N 1
ATOM 3206 C CA . PRO B 1 70 ? -8.031 -23.703 0.508 1 96 70 PRO B CA 1
ATOM 3207 C C . PRO B 1 70 ? -6.734 -24.438 0.863 1 96 70 PRO B C 1
ATOM 3209 O O . PRO B 1 70 ? -5.902 -24.688 -0.012 1 96 70 PRO B O 1
ATOM 3212 N N . ASP B 1 71 ? -6.641 -24.828 2.109 1 97.81 71 ASP B N 1
ATOM 3213 C CA . ASP B 1 71 ? -5.527 -25.656 2.584 1 97.81 71 ASP B CA 1
ATOM 3214 C C . ASP B 1 71 ? -5.547 -27.031 1.935 1 97.81 71 ASP B C 1
ATOM 3216 O O . ASP B 1 71 ? -6.602 -27.531 1.539 1 97.81 71 ASP B O 1
ATOM 3220 N N . TYR B 1 72 ? -4.375 -27.562 1.797 1 98.19 72 TYR B N 1
ATOM 3221 C CA . TYR B 1 72 ? -4.332 -29 1.527 1 98.19 72 TYR B CA 1
ATOM 3222 C C . TYR B 1 72 ? -4.848 -29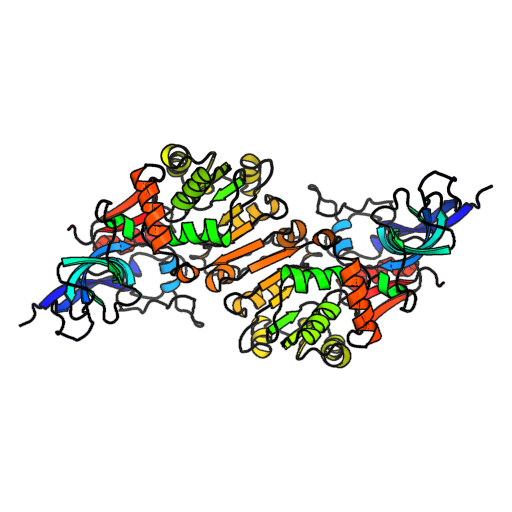.781 2.721 1 98.19 72 TYR B C 1
ATOM 3224 O O . TYR B 1 72 ? -4.871 -29.281 3.846 1 98.19 72 TYR B O 1
ATOM 3232 N N . VAL B 1 73 ? -5.316 -31.031 2.475 1 98 73 VAL B N 1
ATOM 3233 C CA . VAL B 1 73 ? -5.766 -31.938 3.525 1 98 73 VAL B CA 1
ATOM 3234 C C . VAL B 1 73 ? -4.812 -33.125 3.633 1 98 73 VAL B C 1
ATOM 3236 O O . VAL B 1 73 ? -4.621 -33.875 2.666 1 98 73 VAL B O 1
ATOM 3239 N N . PRO B 1 74 ? -4.164 -33.281 4.812 1 98.25 74 PRO B N 1
ATOM 3240 C CA . PRO B 1 74 ? -3.303 -34.438 4.961 1 98.25 74 PRO B CA 1
ATOM 3241 C C . PRO B 1 74 ? -4.004 -35.75 4.574 1 98.25 74 PRO B C 1
ATOM 3243 O O . PRO B 1 74 ? -5.164 -35.969 4.938 1 98.25 74 PRO B O 1
ATOM 3246 N N . GLY B 1 75 ? -3.242 -36.531 3.809 1 98 75 GLY B N 1
ATOM 3247 C CA . GLY B 1 75 ? -3.809 -37.781 3.332 1 98 75 GLY B CA 1
ATOM 3248 C C . GLY B 1 75 ? -4.43 -37.656 1.953 1 98 75 GLY B C 1
ATOM 3249 O O . GLY B 1 75 ? -4.723 -38.688 1.311 1 98 75 GLY B O 1
ATOM 3250 N N . GLU B 1 76 ? -4.605 -36.5 1.497 1 97.88 76 GLU B N 1
ATOM 3251 C CA . GLU B 1 76 ? -5.188 -36.281 0.177 1 97.88 76 GLU B CA 1
ATOM 3252 C C . GLU B 1 76 ? -4.125 -35.875 -0.836 1 97.88 76 GLU B C 1
ATOM 3254 O O . GLU B 1 76 ? -3.053 -35.406 -0.459 1 97.88 76 GLU B O 1
ATOM 3259 N N . VAL B 1 77 ? -4.434 -36.062 -2.1 1 98.38 77 VAL B N 1
ATOM 3260 C CA . VAL B 1 77 ? -3.51 -35.75 -3.182 1 98.38 77 VAL B CA 1
ATOM 3261 C C . VAL B 1 77 ? -3.299 -34.219 -3.25 1 98.38 77 VAL B C 1
ATOM 3263 O O . VAL B 1 77 ? -4.25 -33.469 -3.105 1 98.38 77 VAL B O 1
ATOM 3266 N N . ILE B 1 78 ? -2.076 -33.875 -3.422 1 98.44 78 ILE B N 1
ATOM 3267 C CA . ILE B 1 78 ? -1.738 -32.469 -3.639 1 98.44 78 ILE B CA 1
ATOM 3268 C C . ILE B 1 78 ? -2.242 -32 -5.008 1 98.44 78 ILE B C 1
ATOM 3270 O O . ILE B 1 78 ? -2.072 -32.719 -6.004 1 98.44 78 ILE B O 1
ATOM 3274 N N . THR B 1 79 ? -2.889 -30.891 -5.031 1 97.88 79 THR B N 1
ATOM 3275 C CA . THR B 1 79 ? -3.451 -30.406 -6.285 1 97.88 79 THR B CA 1
ATOM 3276 C C . THR B 1 79 ? -2.771 -29.109 -6.719 1 97.88 79 THR B C 1
ATOM 3278 O O . THR B 1 79 ? -2.346 -28.312 -5.875 1 97.88 79 THR B O 1
ATOM 3281 N N . ASN B 1 80 ? -2.621 -28.891 -7.938 1 97.5 80 ASN B N 1
ATOM 3282 C CA . ASN B 1 80 ? -2.121 -27.688 -8.578 1 97.5 80 ASN B CA 1
ATOM 3283 C C . ASN B 1 80 ? -2.434 -27.672 -10.078 1 97.5 80 ASN B C 1
ATOM 3285 O O . ASN B 1 80 ? -3.25 -28.469 -10.547 1 97.5 80 ASN B O 1
ATOM 3289 N N . CYS B 1 81 ? -1.826 -26.766 -10.82 1 97.62 81 CYS B N 1
ATOM 3290 C CA . CYS B 1 81 ? -2.037 -26.703 -12.266 1 97.62 81 CYS B CA 1
ATOM 3291 C C . CYS B 1 81 ? -1.141 -27.703 -12.992 1 97.62 81 CYS B C 1
ATOM 3293 O O . CYS B 1 81 ? -0.062 -28.031 -12.5 1 97.62 81 CYS B O 1
ATOM 3295 N N . GLY B 1 82 ? -1.647 -28.188 -14.078 1 98.25 82 GLY B N 1
ATOM 3296 C CA . GLY B 1 82 ? -0.881 -29.094 -14.922 1 98.25 82 GLY B CA 1
ATOM 3297 C C . GLY B 1 82 ? -1.387 -29.156 -16.344 1 98.25 82 GLY B C 1
ATOM 3298 O O . GLY B 1 82 ? -2.289 -28.406 -16.734 1 98.25 82 GLY B O 1
ATOM 3299 N N . VAL B 1 83 ? -0.667 -29.922 -17.125 1 98.62 83 VAL B N 1
ATOM 3300 C CA . VAL B 1 83 ? -1.04 -30.266 -18.5 1 98.62 83 VAL B CA 1
ATOM 3301 C C . VAL B 1 83 ? -1.386 -31.75 -18.578 1 98.62 83 VAL B C 1
ATOM 3303 O O . VAL B 1 83 ? -0.666 -32.594 -18.047 1 98.62 83 VAL B O 1
ATOM 3306 N N . MET B 1 84 ? -2.48 -32.031 -19.281 1 98.56 84 MET B N 1
ATOM 3307 C CA . MET B 1 84 ? -3.018 -33.375 -19.266 1 98.56 84 MET B CA 1
ATOM 3308 C C . MET B 1 84 ? -3.525 -33.812 -20.641 1 98.56 84 MET B C 1
ATOM 3310 O O . MET B 1 84 ? -3.711 -32.969 -21.516 1 98.56 84 MET B O 1
ATOM 3314 N N . LYS B 1 85 ? -3.689 -35.062 -20.734 1 98.44 85 LYS B N 1
ATOM 3315 C CA . LYS B 1 85 ? -4.398 -35.656 -21.859 1 98.44 85 LYS B CA 1
ATOM 3316 C C . LYS B 1 85 ? -5.68 -36.344 -21.406 1 98.44 85 LYS B C 1
ATOM 3318 O O . LYS B 1 85 ? -5.656 -37.156 -20.469 1 98.44 85 LYS B O 1
ATOM 3323 N N . VAL B 1 86 ? -6.742 -36.062 -22.062 1 98.06 86 VAL B N 1
ATOM 3324 C CA . VAL B 1 86 ? -8.016 -36.688 -21.703 1 98.06 86 VAL B CA 1
ATOM 3325 C C . VAL B 1 86 ? -7.996 -38.156 -22.078 1 98.06 86 VAL B C 1
ATOM 3327 O O . VAL B 1 86 ? -7.68 -38.5 -23.219 1 98.06 86 VAL B O 1
ATOM 3330 N N . VAL B 1 87 ? -8.352 -38.969 -21.156 1 97.38 87 VAL B N 1
ATOM 3331 C CA . VAL B 1 87 ? -8.383 -40.406 -21.375 1 97.38 87 VAL B CA 1
ATOM 3332 C C . VAL B 1 87 ? -9.82 -40.875 -21.594 1 97.38 87 VAL B C 1
ATOM 3334 O O . VAL B 1 87 ? -10.07 -41.781 -22.375 1 97.38 87 VAL B O 1
ATOM 3337 N N . SER B 1 88 ? -10.688 -40.312 -20.859 1 97.25 88 SER B N 1
ATOM 3338 C CA . SER B 1 88 ? -12.117 -40.562 -20.938 1 97.25 88 SER B CA 1
ATOM 3339 C C . SER B 1 88 ? -12.93 -39.344 -20.516 1 97.25 88 SER B C 1
ATOM 3341 O O . SER B 1 88 ? -12.57 -38.656 -19.562 1 97.25 88 SER B O 1
ATOM 3343 N N . SER B 1 89 ? -14.062 -39.125 -21.25 1 97 89 SER B N 1
ATOM 3344 C CA . SER B 1 89 ? -14.828 -37.938 -20.922 1 97 89 SER B CA 1
ATOM 3345 C C . SER B 1 89 ? -16.328 -38.188 -21.016 1 97 89 SER B C 1
ATOM 3347 O O . SER B 1 89 ? -16.797 -38.844 -21.953 1 97 89 SER B O 1
ATOM 3349 N N . GLY B 1 90 ? -16.969 -37.781 -19.969 1 95.31 90 GLY B N 1
ATOM 3350 C CA . GLY B 1 90 ? -18.406 -37.688 -20.031 1 95.31 90 GLY B CA 1
ATOM 3351 C C . GLY B 1 90 ? -18.922 -36.281 -20.328 1 95.31 90 GLY B C 1
ATOM 3352 O O . GLY B 1 90 ? -20.125 -36.062 -20.406 1 95.31 90 GLY B O 1
ATOM 3353 N N . HIS B 1 91 ? -18.047 -35.406 -20.5 1 95.62 91 HIS B N 1
ATOM 3354 C CA . HIS B 1 91 ? -18.375 -34 -20.75 1 95.62 91 HIS B CA 1
ATOM 3355 C C . HIS B 1 91 ? -18.359 -33.688 -22.25 1 95.62 91 HIS B C 1
ATOM 3357 O O . HIS B 1 91 ? -17.406 -34.062 -22.953 1 95.62 91 HIS B O 1
ATOM 3363 N N . PRO B 1 92 ? -19.344 -32.969 -22.75 1 94.5 92 PRO B N 1
ATOM 3364 C CA . PRO B 1 92 ? -19.453 -32.75 -24.188 1 94.5 92 PRO B CA 1
ATOM 3365 C C . PRO B 1 92 ? -18.328 -31.891 -24.75 1 94.5 92 PRO B C 1
ATOM 3367 O O . PRO B 1 92 ? -17.984 -31.984 -25.922 1 94.5 92 PRO B O 1
ATOM 3370 N N . ASP B 1 93 ? -17.672 -31.094 -23.938 1 95.5 93 ASP B N 1
ATOM 3371 C CA . ASP B 1 93 ? -16.672 -30.156 -24.438 1 95.5 93 ASP B CA 1
ATOM 3372 C C . ASP B 1 93 ? -15.305 -30.812 -24.531 1 95.5 93 ASP B C 1
ATOM 3374 O O . ASP B 1 93 ? -14.367 -30.234 -25.094 1 95.5 93 ASP B O 1
ATOM 3378 N N . PHE B 1 94 ? -15.172 -31.984 -24 1 97.12 94 PHE B N 1
ATOM 3379 C CA . PHE B 1 94 ? -13.891 -32.688 -23.984 1 97.12 94 PHE B CA 1
ATOM 3380 C C . PHE B 1 94 ? -14.023 -34.062 -24.594 1 97.12 94 PHE B C 1
ATOM 3382 O O . PHE B 1 94 ? -15.023 -34.75 -24.375 1 97.12 94 PHE B O 1
ATOM 3389 N N . LYS B 1 95 ? -13.008 -34.469 -25.344 1 95.94 95 LYS B N 1
ATOM 3390 C CA . LYS B 1 95 ? -12.992 -35.812 -25.953 1 95.94 95 LYS B CA 1
ATOM 3391 C C . LYS B 1 95 ? -11.695 -36.531 -25.656 1 95.94 95 LYS B C 1
ATOM 3393 O O . LYS B 1 95 ? -10.68 -35.906 -25.328 1 95.94 95 LYS B O 1
ATOM 3398 N N . ASP B 1 96 ? -11.805 -37.812 -25.812 1 96.31 96 ASP B N 1
ATOM 3399 C CA . ASP B 1 96 ? -10.609 -38.625 -25.641 1 96.31 96 ASP B CA 1
ATOM 3400 C C . ASP B 1 96 ? -9.469 -38.156 -26.516 1 96.31 96 ASP B C 1
ATOM 3402 O O . ASP B 1 96 ? -9.664 -37.875 -27.703 1 96.31 96 ASP B O 1
ATOM 3406 N N . GLY B 1 97 ? -8.336 -37.906 -25.891 1 97 97 GLY B N 1
ATOM 3407 C CA . GLY B 1 97 ? -7.168 -37.5 -26.656 1 97 97 GLY B CA 1
ATOM 3408 C C . GLY B 1 97 ? -6.914 -36.031 -26.609 1 97 97 GLY B C 1
ATOM 3409 O O . GLY B 1 97 ? -5.828 -35.562 -26.969 1 97 97 GLY B O 1
ATOM 3410 N N . ASP B 1 98 ? -7.91 -35.25 -26.172 1 97.75 98 ASP B N 1
ATOM 3411 C CA . ASP B 1 98 ? -7.719 -33.812 -26.047 1 97.75 98 ASP B CA 1
ATOM 3412 C C . ASP B 1 98 ? -6.559 -33.469 -25.109 1 97.75 98 ASP B C 1
ATOM 3414 O O . ASP B 1 98 ? -6.398 -34.125 -24.062 1 97.75 98 ASP B O 1
ATOM 3418 N N . LEU B 1 99 ? -5.719 -32.5 -25.516 1 98.12 99 LEU B N 1
ATOM 3419 C CA . LEU B 1 99 ? -4.727 -31.922 -24.625 1 98.12 99 LEU B CA 1
ATOM 3420 C C . LEU B 1 99 ? -5.309 -30.719 -23.875 1 98.12 99 LEU B C 1
ATOM 3422 O O . LEU B 1 99 ? -5.855 -29.797 -24.5 1 98.12 99 LEU B O 1
ATOM 3426 N N . VAL B 1 100 ? -5.234 -30.766 -22.547 1 98.31 100 VAL B N 1
ATOM 3427 C CA . VAL B 1 100 ? -5.867 -29.75 -21.719 1 98.31 100 VAL B CA 1
ATOM 3428 C C . VAL B 1 100 ? -4.906 -29.297 -20.625 1 98.31 100 VAL B C 1
ATOM 3430 O O . VAL B 1 100 ? -3.9 -29.953 -20.359 1 98.31 100 VAL B O 1
ATOM 3433 N N . TRP B 1 101 ? -5.133 -28.188 -20.078 1 98.31 101 TRP B N 1
ATOM 3434 C CA . TRP B 1 101 ? -4.414 -27.719 -18.906 1 98.31 101 TRP B CA 1
ATOM 3435 C C . TRP B 1 101 ? -5.379 -27.141 -17.875 1 98.31 101 TRP B C 1
ATOM 3437 O O . TRP B 1 101 ? -6.496 -26.75 -18.203 1 98.31 101 TRP B O 1
ATOM 3447 N N . GLY B 1 102 ? -5.055 -27.109 -16.688 1 97.56 102 GLY B N 1
ATOM 3448 C CA . GLY B 1 102 ? -5.867 -26.641 -15.578 1 97.56 102 GLY B CA 1
ATOM 3449 C C . GLY B 1 102 ? -5.5 -27.297 -14.25 1 97.56 102 GLY B C 1
ATOM 3450 O O . GLY B 1 102 ? -4.363 -27.719 -14.062 1 97.56 102 GLY B O 1
ATOM 3451 N N . VAL B 1 103 ? -6.418 -27.281 -13.344 1 97.12 103 VAL B N 1
ATOM 3452 C CA . VAL B 1 103 ? -6.176 -27.828 -12.008 1 97.12 103 VAL B CA 1
ATOM 3453 C C . VAL B 1 103 ? -6.195 -29.344 -12.07 1 97.12 103 VAL B C 1
ATOM 3455 O O . VAL B 1 103 ? -7.082 -29.938 -12.695 1 97.12 103 VAL B O 1
ATOM 3458 N N . THR B 1 104 ? -5.293 -29.969 -11.492 1 97.69 104 THR B N 1
ATOM 3459 C CA . THR B 1 104 ? -5.168 -31.422 -11.453 1 97.69 104 THR B CA 1
ATOM 3460 C C . THR B 1 104 ? -4.441 -31.875 -10.188 1 97.69 104 THR B C 1
ATOM 3462 O O . THR B 1 104 ? -4.043 -31.031 -9.367 1 97.69 104 THR B O 1
ATOM 3465 N N . GLY B 1 105 ? -4.348 -33.156 -9.984 1 98.19 105 GLY B N 1
ATOM 3466 C CA . GLY B 1 105 ? -3.596 -33.688 -8.867 1 98.19 105 GLY B CA 1
ATOM 3467 C C . GLY B 1 105 ? -2.18 -34.094 -9.234 1 98.19 105 GLY B C 1
ATOM 3468 O O . GLY B 1 105 ? -1.898 -34.406 -10.398 1 98.19 105 GLY B O 1
ATOM 3469 N N . TRP B 1 106 ? -1.349 -34 -8.266 1 98.62 106 TRP B N 1
ATOM 3470 C CA . TRP B 1 106 ? -0.033 -34.625 -8.414 1 98.62 106 TRP B CA 1
ATOM 3471 C C . TRP B 1 106 ? -0.135 -36.156 -8.391 1 98.62 106 TRP B C 1
ATOM 3473 O O . TRP B 1 106 ? 0.276 -36.781 -7.422 1 98.62 106 TRP B O 1
ATOM 3483 N N . GLU B 1 107 ? -0.593 -36.688 -9.438 1 98.69 107 GLU B N 1
ATOM 3484 C CA . GLU B 1 107 ? -0.823 -38.125 -9.648 1 98.69 107 GLU B CA 1
ATOM 3485 C C . GLU B 1 107 ? -0.789 -38.469 -11.125 1 98.69 107 GLU B C 1
ATOM 3487 O O . GLU B 1 107 ? -0.727 -37.594 -11.984 1 98.69 107 GLU B O 1
ATOM 3492 N N . GLU B 1 108 ? -0.763 -39.719 -11.438 1 98.31 108 GLU B N 1
ATOM 3493 C CA . GLU B 1 108 ? -0.663 -40.156 -12.836 1 98.31 108 GLU B CA 1
ATOM 3494 C C . GLU B 1 108 ? -1.968 -39.875 -13.586 1 98.31 108 GLU B C 1
ATOM 3496 O O . GLU B 1 108 ? -1.953 -39.469 -14.742 1 98.31 108 GLU B O 1
ATOM 3501 N N . TYR B 1 109 ? -3.076 -40.219 -12.906 1 98.12 109 TYR B N 1
ATOM 3502 C CA . TYR B 1 109 ? -4.41 -39.969 -13.453 1 98.12 109 TYR B CA 1
ATOM 3503 C C . TYR B 1 109 ? -5.27 -39.188 -12.477 1 98.12 109 TYR B C 1
ATOM 3505 O O . TYR B 1 109 ? -5.25 -39.438 -11.273 1 98.12 109 TYR B O 1
ATOM 3513 N N . THR B 1 110 ? -5.961 -38.188 -12.945 1 98.25 110 THR B N 1
ATOM 3514 C CA . THR B 1 110 ? -6.84 -37.375 -12.117 1 98.25 110 THR B CA 1
ATOM 3515 C C . THR B 1 110 ? -8.266 -37.406 -12.656 1 98.25 110 THR B C 1
ATOM 3517 O O . THR B 1 110 ? -8.484 -37.219 -13.859 1 98.25 110 THR B O 1
ATOM 3520 N N . LEU B 1 111 ? -9.203 -37.719 -11.836 1 97.38 111 LEU B N 1
ATOM 3521 C CA . LEU B 1 111 ? -10.617 -37.594 -12.164 1 97.38 111 LEU B CA 1
ATOM 3522 C C . LEU B 1 111 ? -11.094 -36.156 -11.891 1 97.38 111 LEU B C 1
ATOM 3524 O O . LEU B 1 111 ? -11.102 -35.719 -10.742 1 97.38 111 LEU B O 1
ATOM 3528 N N . VAL B 1 112 ? -11.438 -35.438 -12.938 1 97.25 112 VAL B N 1
ATOM 3529 C CA . VAL B 1 112 ? -11.961 -34.062 -12.812 1 97.25 112 VAL B CA 1
ATOM 3530 C C . VAL B 1 112 ? -13.484 -34.094 -12.875 1 97.25 112 VAL B C 1
ATOM 3532 O O . VAL B 1 112 ? -14.07 -34.25 -13.953 1 97.25 112 VAL B O 1
ATOM 3535 N N . ASN B 1 113 ? -14.109 -33.906 -11.766 1 94.25 113 ASN B N 1
ATOM 3536 C CA . ASN B 1 113 ? -15.562 -34 -11.688 1 94.25 113 ASN B CA 1
ATOM 3537 C C . ASN B 1 113 ? -16.25 -32.781 -12.266 1 94.25 113 ASN B C 1
ATOM 3539 O O . ASN B 1 113 ? -17.312 -32.906 -12.875 1 94.25 113 ASN B O 1
ATOM 3543 N N . ASN B 1 114 ? -15.695 -31.656 -12.023 1 91.19 114 ASN B N 1
ATOM 3544 C CA . ASN B 1 114 ? -16.234 -30.391 -12.508 1 91.19 114 ASN B CA 1
ATOM 3545 C C . ASN B 1 114 ? -15.188 -29.594 -13.297 1 91.19 114 ASN B C 1
ATOM 3547 O O . ASN B 1 114 ? -14.617 -28.641 -12.789 1 91.19 114 ASN B O 1
ATOM 3551 N N . PRO B 1 115 ? -15.078 -29.969 -14.539 1 91.69 115 PRO B N 1
ATOM 3552 C CA . PRO B 1 115 ? -13.977 -29.422 -15.344 1 91.69 115 PRO B CA 1
ATOM 3553 C C . PRO B 1 115 ? -14.086 -27.906 -15.531 1 91.69 115 PRO B C 1
ATOM 3555 O O . PRO B 1 115 ? -13.07 -27.219 -15.57 1 91.69 115 PRO B O 1
ATOM 3558 N N . LYS B 1 116 ? -15.336 -27.375 -15.625 1 86.56 116 LYS B N 1
ATOM 3559 C CA . LYS B 1 116 ? -15.5 -25.938 -15.812 1 86.56 116 LYS B CA 1
ATOM 3560 C C . LYS B 1 116 ? -15.648 -25.234 -14.469 1 86.56 116 LYS B C 1
ATOM 3562 O O . LYS B 1 116 ? -16.391 -25.688 -13.594 1 86.56 116 LYS B O 1
ATOM 3567 N N . PRO B 1 117 ? -14.836 -24.156 -14.312 1 88.12 117 PRO B N 1
ATOM 3568 C CA . PRO B 1 117 ? -14.039 -23.391 -15.281 1 88.12 117 PRO B CA 1
ATOM 3569 C C . PRO B 1 117 ? -12.547 -23.688 -15.188 1 88.12 117 PRO B C 1
ATOM 3571 O O . PRO B 1 117 ? -11.727 -22.891 -15.648 1 88.12 117 PRO B O 1
ATOM 3574 N N . TYR B 1 118 ? -12.141 -24.812 -14.734 1 89.44 118 TYR B N 1
ATOM 3575 C CA . TYR B 1 118 ? -10.758 -24.984 -14.312 1 89.44 118 TYR B CA 1
ATOM 3576 C C . TYR B 1 118 ? -9.992 -25.828 -15.32 1 89.44 118 TYR B C 1
ATOM 3578 O O . TYR B 1 118 ? -8.781 -26.047 -15.18 1 89.44 118 TYR B O 1
ATOM 3586 N N . LEU B 1 119 ? -10.641 -26.328 -16.312 1 95.81 119 LEU B N 1
ATOM 3587 C CA . LEU B 1 119 ? -10.016 -27.125 -17.359 1 95.81 119 LEU B CA 1
ATOM 3588 C C . LEU B 1 119 ? -10.141 -26.453 -18.719 1 95.81 119 LEU B C 1
ATOM 3590 O O . LEU B 1 119 ? -11.242 -26.062 -19.125 1 95.81 119 LEU B O 1
ATOM 3594 N N . HIS B 1 120 ? -9.023 -26.328 -19.375 1 96.94 120 HIS B N 1
ATOM 3595 C CA . HIS B 1 120 ? -8.977 -25.594 -20.641 1 96.94 120 HIS B CA 1
ATOM 3596 C C . HIS B 1 120 ? -8.297 -26.406 -21.734 1 96.94 120 HIS B C 1
ATOM 3598 O O . HIS B 1 120 ? -7.289 -27.078 -21.484 1 96.94 120 HIS B O 1
ATOM 3604 N N . LYS B 1 121 ? -8.836 -26.375 -22.922 1 97.19 121 LYS B N 1
ATOM 3605 C CA . LYS B 1 121 ? -8.148 -26.984 -24.047 1 97.19 121 LYS B CA 1
ATOM 3606 C C . LYS B 1 121 ? -6.914 -26.172 -24.453 1 97.19 121 LYS B C 1
ATOM 3608 O O . LYS B 1 121 ? -6.887 -24.953 -24.281 1 97.19 121 LYS B O 1
ATOM 3613 N N . ILE B 1 122 ? -5.965 -26.797 -24.938 1 97.81 122 ILE B N 1
ATOM 3614 C CA . ILE B 1 122 ? -4.742 -26.156 -25.406 1 97.81 122 ILE B CA 1
ATOM 3615 C C . ILE B 1 122 ? -4.973 -25.578 -26.812 1 97.81 122 ILE B C 1
ATOM 3617 O O . ILE B 1 122 ? -5.309 -26.312 -27.734 1 97.81 122 ILE B O 1
ATOM 3621 N N . ASN B 1 123 ? -4.68 -24.266 -27 1 97.19 123 ASN B N 1
ATOM 3622 C CA . ASN B 1 123 ? -4.977 -23.562 -28.25 1 97.19 123 ASN B CA 1
ATOM 3623 C C . ASN B 1 123 ? -3.742 -23.453 -29.141 1 97.19 123 ASN B C 1
ATOM 3625 O O . ASN B 1 123 ? -3.863 -23.297 -30.359 1 97.19 123 ASN B O 1
ATOM 3629 N N . TYR B 1 124 ? -2.566 -23.531 -28.578 1 97.44 124 TYR B N 1
ATOM 3630 C CA . TYR B 1 124 ? -1.33 -23.359 -29.344 1 97.44 124 TYR B CA 1
ATOM 3631 C C . TYR B 1 124 ? -0.414 -24.562 -29.156 1 97.44 124 TYR B C 1
ATOM 3633 O O . TYR B 1 124 ? 0.659 -24.453 -28.562 1 97.44 124 TYR B O 1
ATOM 3641 N N . PRO B 1 125 ? -0.79 -25.672 -29.75 1 95.19 125 PRO B N 1
ATOM 3642 C CA . PRO B 1 125 ? -0.033 -26.906 -29.578 1 95.19 125 PRO B CA 1
ATOM 3643 C C . PRO B 1 125 ? 1.326 -26.875 -30.281 1 95.19 125 PRO B C 1
ATOM 3645 O O . PRO B 1 125 ? 2.117 -27.812 -30.141 1 95.19 125 PRO B O 1
ATOM 3648 N N . GLU B 1 126 ? 1.604 -25.812 -31.016 1 96 126 GLU B N 1
ATOM 3649 C CA . GLU B 1 126 ? 2.902 -25.688 -31.672 1 96 126 GLU B CA 1
ATOM 3650 C C . GLU B 1 126 ? 4.008 -25.406 -30.656 1 96 126 GLU B C 1
ATOM 3652 O O . GLU B 1 126 ? 5.191 -25.609 -30.953 1 96 126 GLU B O 1
ATOM 3657 N N . PHE B 1 127 ? 3.658 -24.844 -29.516 1 97.94 127 PHE B N 1
ATOM 3658 C CA . PHE B 1 127 ? 4.629 -24.625 -28.453 1 97.94 127 PHE B CA 1
ATOM 3659 C C . PHE B 1 127 ? 4.738 -25.844 -27.547 1 97.94 127 PHE B C 1
ATOM 3661 O O . PHE B 1 127 ? 3.824 -26.672 -27.5 1 97.94 127 PHE B O 1
ATOM 3668 N N . PRO B 1 128 ? 5.871 -25.953 -26.859 1 97.69 128 PRO B N 1
ATOM 3669 C CA . PRO B 1 128 ? 5.938 -27.047 -25.891 1 97.69 128 PRO B CA 1
ATOM 3670 C C . PRO B 1 128 ? 4.742 -27.062 -24.938 1 97.69 128 PRO B C 1
ATOM 3672 O O . PRO B 1 128 ? 4.367 -26.016 -24.391 1 97.69 128 PRO B O 1
ATOM 3675 N N . LEU B 1 129 ? 4.152 -28.219 -24.688 1 98.06 129 LEU B N 1
ATOM 3676 C CA . LEU B 1 129 ? 2.965 -28.359 -23.859 1 98.06 129 LEU B CA 1
ATOM 3677 C C . LEU B 1 129 ? 3.232 -27.859 -22.438 1 98.06 129 LEU B C 1
ATOM 3679 O O . LEU B 1 129 ? 2.334 -27.312 -21.797 1 98.06 129 LEU B O 1
ATOM 3683 N N . SER B 1 130 ? 4.504 -28 -21.984 1 98.06 130 SER B N 1
ATOM 3684 C CA . SER B 1 130 ? 4.879 -27.594 -20.625 1 98.06 130 SER B CA 1
ATOM 3685 C C . SER B 1 130 ? 4.691 -26.094 -20.422 1 98.06 130 SER B C 1
ATOM 3687 O O . SER B 1 130 ? 4.562 -25.625 -19.297 1 98.06 130 SER B O 1
ATOM 3689 N N . TYR B 1 131 ? 4.656 -25.297 -21.516 1 98.69 131 TYR B N 1
ATOM 3690 C CA . TYR B 1 131 ? 4.488 -23.844 -21.422 1 98.69 131 TYR B CA 1
ATOM 3691 C C . TYR B 1 131 ? 3.154 -23.5 -20.781 1 98.69 131 TYR B C 1
ATOM 3693 O O . TYR B 1 131 ? 3 -22.406 -20.219 1 98.69 131 TYR B O 1
ATOM 3701 N N . TYR B 1 132 ? 2.213 -24.438 -20.781 1 98.5 132 TYR B N 1
ATOM 3702 C CA . TYR B 1 132 ? 0.894 -24.188 -20.219 1 98.5 132 TYR B CA 1
ATOM 3703 C C . TYR B 1 132 ? 0.912 -24.375 -18.703 1 98.5 132 TYR B C 1
ATOM 3705 O O . TYR B 1 132 ? -0.059 -24.047 -18.016 1 98.5 132 TYR B O 1
ATOM 3713 N N . THR B 1 133 ? 2.057 -24.812 -18.125 1 98 133 THR B N 1
ATOM 3714 C CA . THR B 1 133 ? 2.254 -24.766 -16.688 1 98 133 THR B CA 1
ATOM 3715 C C . THR B 1 133 ? 2.807 -23.422 -16.25 1 98 133 THR B C 1
ATOM 3717 O O . THR B 1 133 ? 2.896 -23.141 -15.055 1 98 133 THR B O 1
ATOM 3720 N N . GLY B 1 134 ? 3.137 -22.594 -17.266 1 97.88 134 GLY B N 1
ATOM 3721 C CA . GLY B 1 134 ? 3.814 -21.344 -16.938 1 97.88 134 GLY B CA 1
ATOM 3722 C C . GLY B 1 134 ? 3.434 -20.203 -17.859 1 97.88 134 GLY B C 1
ATOM 3723 O O . GLY B 1 134 ? 2.391 -19.578 -17.688 1 97.88 134 GLY B O 1
ATOM 3724 N N . VAL B 1 135 ? 4.199 -19.953 -18.969 1 98.75 135 VAL B N 1
ATOM 3725 C CA . VAL B 1 135 ? 4.18 -18.734 -19.781 1 98.75 135 VAL B CA 1
ATOM 3726 C C . VAL B 1 135 ? 2.854 -18.641 -20.531 1 98.75 135 VAL B C 1
ATOM 3728 O O . VAL B 1 135 ? 2.363 -17.531 -20.781 1 98.75 135 VAL B O 1
ATOM 3731 N N . LEU B 1 136 ? 2.246 -19.734 -20.828 1 98.75 136 LEU B N 1
ATOM 3732 C CA . LEU B 1 136 ? 0.952 -19.703 -21.5 1 98.75 136 LEU B CA 1
ATOM 3733 C C . LEU B 1 136 ? -0.174 -20.047 -20.531 1 98.75 136 LEU B C 1
ATOM 3735 O O . LEU B 1 136 ? -1.343 -20.094 -20.922 1 98.75 136 LEU B O 1
ATOM 3739 N N . GLY B 1 137 ? 0.166 -20.25 -19.219 1 97.75 137 GLY B N 1
ATOM 3740 C CA . GLY B 1 137 ? -0.787 -20.594 -18.188 1 97.75 137 GLY B CA 1
ATOM 3741 C C . GLY B 1 137 ? -0.944 -19.516 -17.141 1 97.75 137 GLY B C 1
ATOM 3742 O O . GLY B 1 137 ? -1.067 -18.328 -17.469 1 97.75 137 GLY B O 1
ATOM 3743 N N . ILE B 1 138 ? -0.974 -19.891 -15.914 1 97 138 ILE B N 1
ATOM 3744 C CA . ILE B 1 138 ? -1.318 -19.016 -14.797 1 97 138 ILE B CA 1
ATOM 3745 C C . ILE B 1 138 ? -0.176 -18.031 -14.531 1 97 138 ILE B C 1
ATOM 3747 O O . ILE B 1 138 ? -0.409 -16.844 -14.305 1 97 138 ILE B O 1
ATOM 3751 N N . ALA B 1 139 ? 1.05 -18.5 -14.57 1 98.06 139 ALA B N 1
ATOM 3752 C CA . ALA B 1 139 ? 2.193 -17.641 -14.305 1 98.06 139 ALA B CA 1
ATOM 3753 C C . ALA B 1 139 ? 2.264 -16.5 -15.32 1 98.06 139 ALA B C 1
ATOM 3755 O O . ALA B 1 139 ? 2.541 -15.352 -14.961 1 98.06 139 ALA B O 1
ATOM 3756 N N . GLY B 1 140 ? 2.01 -16.875 -16.594 1 98.69 140 GLY B N 1
ATOM 3757 C CA . GLY B 1 140 ? 1.998 -15.859 -17.625 1 98.69 140 GLY B CA 1
ATOM 3758 C C . GLY B 1 140 ? 0.888 -14.836 -17.438 1 98.69 140 GLY B C 1
ATOM 3759 O O . GLY B 1 140 ? 1.119 -13.633 -17.562 1 98.69 140 GLY B O 1
ATOM 3760 N N . LEU B 1 141 ? -0.29 -15.328 -17.156 1 98.62 141 LEU B N 1
ATOM 3761 C CA . LEU B 1 141 ? -1.42 -14.438 -16.938 1 98.62 141 LEU B CA 1
ATOM 3762 C C . LEU B 1 141 ? -1.171 -13.539 -15.727 1 98.62 141 LEU B C 1
ATOM 3764 O O . LEU B 1 141 ? -1.54 -12.359 -15.734 1 98.62 141 LEU B O 1
ATOM 3768 N N . THR B 1 142 ? -0.554 -14.078 -14.711 1 98.81 142 THR B N 1
ATOM 3769 C CA . THR B 1 142 ? -0.188 -13.312 -13.523 1 98.81 142 THR B CA 1
ATOM 3770 C C . THR B 1 142 ? 0.75 -12.164 -13.891 1 98.81 142 THR B C 1
ATOM 3772 O O . THR B 1 142 ? 0.523 -11.023 -13.484 1 98.81 142 THR B O 1
ATOM 3775 N N . ALA B 1 143 ? 1.75 -12.453 -14.656 1 98.94 143 ALA B N 1
ATOM 3776 C CA . ALA B 1 143 ? 2.707 -11.438 -15.086 1 98.94 143 ALA B CA 1
ATOM 3777 C C . ALA B 1 143 ? 2.025 -10.359 -15.93 1 98.94 143 ALA B C 1
ATOM 3779 O O . ALA B 1 143 ? 2.207 -9.164 -15.68 1 98.94 143 ALA B O 1
ATOM 3780 N N . TYR B 1 144 ? 1.226 -10.828 -16.859 1 98.88 144 TYR B N 1
ATOM 3781 C CA . TYR B 1 144 ? 0.562 -9.938 -17.797 1 98.88 144 TYR B CA 1
ATOM 3782 C C . TYR B 1 144 ? -0.443 -9.039 -17.094 1 98.88 144 TYR B C 1
ATOM 3784 O O . TYR B 1 144 ? -0.407 -7.812 -17.234 1 98.88 144 TYR B O 1
ATOM 3792 N N . GLY B 1 145 ? -1.337 -9.656 -16.359 1 98.75 145 GLY B N 1
ATOM 3793 C CA . GLY B 1 145 ? -2.318 -8.891 -15.609 1 98.75 145 GLY B CA 1
ATOM 3794 C C . GLY B 1 145 ? -1.691 -7.938 -14.609 1 98.75 145 GLY B C 1
ATOM 3795 O O . GLY B 1 145 ? -2.07 -6.77 -14.531 1 98.75 145 GLY B O 1
ATOM 3796 N N . GLY B 1 146 ? -0.717 -8.406 -13.836 1 98.88 146 GLY B N 1
ATOM 3797 C CA . GLY B 1 146 ? -0.043 -7.559 -12.867 1 98.88 146 GLY B CA 1
ATOM 3798 C C . GLY B 1 146 ? 0.679 -6.387 -13.5 1 98.88 146 GLY B C 1
ATOM 3799 O O . GLY B 1 146 ? 0.594 -5.258 -13.016 1 98.88 146 GLY B O 1
ATOM 3800 N N . PHE B 1 147 ? 1.354 -6.652 -14.602 1 98.88 147 PHE B N 1
ATOM 3801 C CA . PHE B 1 147 ? 2.215 -5.633 -15.188 1 98.88 147 PHE B CA 1
ATOM 3802 C C . PHE B 1 147 ? 1.395 -4.609 -15.961 1 98.88 147 PHE B C 1
ATOM 3804 O O . PHE B 1 147 ? 1.611 -3.402 -15.828 1 98.88 147 PHE B O 1
ATOM 3811 N N . PHE B 1 148 ? 0.449 -5.043 -16.734 1 98.75 148 PHE B N 1
ATOM 3812 C CA . PHE B 1 148 ? -0.245 -4.109 -17.609 1 98.75 148 PHE B CA 1
ATOM 3813 C C . PHE B 1 148 ? -1.479 -3.537 -16.922 1 98.75 148 PHE B C 1
ATOM 3815 O O . PHE B 1 148 ? -1.789 -2.354 -17.078 1 98.75 148 PHE B O 1
ATOM 3822 N N . GLU B 1 149 ? -2.201 -4.375 -16.203 1 98.5 149 GLU B N 1
ATOM 3823 C CA . GLU B 1 149 ? -3.475 -3.918 -15.664 1 98.5 149 GLU B CA 1
ATOM 3824 C C . GLU B 1 149 ? -3.283 -3.242 -14.305 1 98.5 149 GLU B C 1
ATOM 3826 O O . GLU B 1 149 ? -3.998 -2.293 -13.969 1 98.5 149 GLU B O 1
ATOM 3831 N N . VAL B 1 150 ? -2.32 -3.678 -13.5 1 98.75 150 VAL B N 1
ATOM 3832 C CA . VAL B 1 150 ? -2.113 -3.125 -12.164 1 98.75 150 VAL B CA 1
ATOM 3833 C C . VAL B 1 150 ? -1.044 -2.035 -12.219 1 98.75 150 VAL B C 1
ATOM 3835 O O . VAL B 1 150 ? -1.285 -0.9 -11.797 1 98.75 150 VAL B O 1
ATOM 3838 N N . SER B 1 151 ? 0.114 -2.367 -12.812 1 98.75 151 SER B N 1
ATOM 3839 C CA . SER B 1 151 ? 1.224 -1.419 -12.82 1 98.75 151 SER B CA 1
ATOM 3840 C C . SER B 1 151 ? 0.994 -0.309 -13.836 1 98.75 151 SER B C 1
ATOM 3842 O O . SER B 1 151 ? 1.481 0.81 -13.664 1 98.75 151 SER B O 1
ATOM 3844 N N . LYS B 1 152 ? 0.372 -0.624 -15.023 1 98.62 152 LYS B N 1
ATOM 3845 C CA . LYS B 1 152 ? 0.094 0.312 -16.109 1 98.62 152 LYS B CA 1
ATOM 3846 C C . LYS B 1 152 ? 1.364 1.028 -16.562 1 98.62 152 LYS B C 1
ATOM 3848 O O . LYS B 1 152 ? 1.432 2.26 -16.531 1 98.62 152 LYS B O 1
ATOM 3853 N N . PRO B 1 153 ? 2.33 0.293 -17.078 1 98.81 153 PRO B N 1
ATOM 3854 C CA . PRO B 1 153 ? 3.633 0.855 -17.438 1 98.81 153 PRO B CA 1
ATOM 3855 C C . PRO B 1 153 ? 3.559 1.769 -18.672 1 98.81 153 PRO B C 1
ATOM 3857 O O . PRO B 1 153 ? 2.645 1.639 -19.484 1 98.81 153 PRO B O 1
ATOM 3860 N N . LYS B 1 154 ? 4.465 2.68 -18.734 1 98.62 154 LYS B N 1
ATOM 3861 C CA . LYS B 1 154 ? 4.707 3.531 -19.891 1 98.62 154 LYS B CA 1
ATOM 3862 C C . LYS B 1 154 ? 6.152 3.416 -20.359 1 98.62 154 LYS B C 1
ATOM 3864 O O . LYS B 1 154 ? 7.039 3.064 -19.594 1 98.62 154 LYS B O 1
ATOM 3869 N N . LYS B 1 155 ? 6.312 3.67 -21.672 1 98.75 155 LYS B N 1
ATOM 3870 C CA . LYS B 1 155 ? 7.672 3.748 -22.203 1 98.75 155 LYS B CA 1
ATOM 3871 C C . LYS B 1 155 ? 8.531 4.691 -21.375 1 98.75 155 LYS B C 1
ATOM 3873 O O . LYS B 1 155 ? 8.094 5.789 -21.016 1 98.75 155 LYS B O 1
ATOM 3878 N N . GLY B 1 156 ? 9.711 4.23 -21 1 98.69 156 GLY B N 1
ATOM 3879 C CA . GLY B 1 156 ? 10.633 5.082 -20.266 1 98.69 156 GLY B CA 1
ATOM 3880 C C . GLY B 1 156 ? 10.586 4.859 -18.766 1 98.69 156 GLY B C 1
ATOM 3881 O O . GLY B 1 156 ? 11.461 5.336 -18.031 1 98.69 156 GLY B O 1
ATOM 3882 N N . ASP B 1 157 ? 9.609 4.121 -18.25 1 98.88 157 ASP B N 1
ATOM 3883 C CA . ASP B 1 157 ? 9.539 3.832 -16.828 1 98.88 157 ASP B CA 1
ATOM 3884 C C . ASP B 1 157 ? 10.758 3.029 -16.359 1 98.88 157 ASP B C 1
ATOM 3886 O O . ASP B 1 157 ? 11.289 2.209 -17.109 1 98.88 157 ASP B O 1
ATOM 3890 N N . TYR B 1 158 ? 11.195 3.262 -15.164 1 98.94 158 TYR B N 1
ATOM 3891 C CA . TYR B 1 158 ? 12.188 2.443 -14.484 1 98.94 158 TYR B CA 1
ATOM 3892 C C . TYR B 1 158 ? 11.523 1.345 -13.664 1 98.94 158 TYR B C 1
ATOM 3894 O O . TYR B 1 158 ? 10.836 1.627 -12.68 1 98.94 158 TYR B O 1
ATOM 3902 N N . VAL B 1 159 ? 11.758 0.088 -14.07 1 98.94 159 VAL B N 1
ATOM 3903 C CA . VAL B 1 159 ? 11.023 -1.042 -13.508 1 98.94 159 VAL B CA 1
ATOM 3904 C C . VAL B 1 159 ? 11.977 -1.958 -12.75 1 98.94 159 VAL B C 1
ATOM 3906 O O . VAL B 1 159 ? 13.023 -2.354 -13.273 1 98.94 159 VAL B O 1
ATOM 3909 N N . PHE B 1 160 ? 11.727 -2.26 -11.5 1 99 160 PHE B N 1
ATOM 3910 C CA . PHE B 1 160 ? 12.438 -3.256 -10.711 1 99 160 PHE B CA 1
ATOM 3911 C C . PHE B 1 160 ? 11.594 -4.504 -10.516 1 99 160 PHE B C 1
ATOM 3913 O O . PHE B 1 160 ? 10.422 -4.414 -10.148 1 99 160 PHE B O 1
ATOM 3920 N N . VAL B 1 161 ? 12.133 -5.645 -10.773 1 99 161 VAL B N 1
ATOM 3921 C CA . VAL B 1 161 ? 11.453 -6.93 -10.609 1 99 161 VAL B CA 1
ATOM 3922 C C . VAL B 1 161 ? 12.227 -7.793 -9.617 1 99 161 VAL B C 1
ATOM 3924 O O . VAL B 1 161 ? 13.375 -8.164 -9.875 1 99 161 VAL B O 1
ATOM 3927 N N . SER B 1 162 ? 11.664 -8.094 -8.492 1 98.88 162 SER B N 1
ATOM 3928 C CA . SER B 1 162 ? 12.273 -9.047 -7.57 1 98.88 162 SER B CA 1
ATOM 3929 C C . SER B 1 162 ? 11.938 -10.477 -7.957 1 98.88 162 SER B C 1
ATOM 3931 O O . SER B 1 162 ? 10.953 -10.727 -8.656 1 98.88 162 SER B O 1
ATOM 3933 N N . ALA B 1 163 ? 12.812 -11.453 -7.469 1 98.44 163 ALA B N 1
ATOM 3934 C CA . ALA B 1 163 ? 12.688 -12.836 -7.914 1 98.44 163 ALA B CA 1
ATOM 3935 C C . ALA B 1 163 ? 12.523 -12.914 -9.43 1 98.44 163 ALA B C 1
ATOM 3937 O O . ALA B 1 163 ? 11.625 -13.594 -9.922 1 98.44 163 ALA B O 1
ATOM 3938 N N . ALA B 1 164 ? 13.43 -12.227 -10.133 1 98.75 164 ALA B N 1
ATOM 3939 C CA . ALA B 1 164 ? 13.266 -11.945 -11.555 1 98.75 164 ALA B CA 1
ATOM 3940 C C . ALA B 1 164 ? 13.516 -13.195 -12.391 1 98.75 164 ALA B C 1
ATOM 3942 O O . ALA B 1 164 ? 13.102 -13.266 -13.555 1 98.75 164 ALA B O 1
ATOM 3943 N N . SER B 1 165 ? 14.203 -14.133 -11.82 1 98.31 165 SER B N 1
ATOM 3944 C CA . SER B 1 165 ? 14.531 -15.336 -12.578 1 98.31 165 SER B CA 1
ATOM 3945 C C . SER B 1 165 ? 13.469 -16.406 -12.406 1 98.31 165 SER B C 1
ATOM 3947 O O . SER B 1 165 ? 13.594 -17.516 -12.961 1 98.31 165 SER B O 1
ATOM 3949 N N . GLY B 1 166 ? 12.445 -16.141 -11.633 1 97.88 166 GLY B N 1
ATOM 3950 C CA . GLY B 1 166 ? 11.375 -17.094 -11.391 1 97.88 166 GLY B CA 1
ATOM 3951 C C . GLY B 1 166 ? 10.359 -17.141 -12.516 1 97.88 166 GLY B C 1
ATOM 3952 O O . GLY B 1 166 ? 10.547 -16.516 -13.555 1 97.88 166 GLY B O 1
ATOM 3953 N N . ALA B 1 167 ? 9.289 -17.906 -12.273 1 98.06 167 ALA B N 1
ATOM 3954 C CA . ALA B 1 167 ? 8.273 -18.172 -13.289 1 98.06 167 ALA B CA 1
ATOM 3955 C C . ALA B 1 167 ? 7.582 -16.875 -13.734 1 98.06 167 ALA B C 1
ATOM 3957 O O . ALA B 1 167 ? 7.43 -16.625 -14.93 1 98.06 167 ALA B O 1
ATOM 3958 N N . VAL B 1 168 ? 7.215 -16.031 -12.805 1 98.75 168 VAL B N 1
ATOM 3959 C CA . VAL B 1 168 ? 6.488 -14.805 -13.102 1 98.75 168 VAL B CA 1
ATOM 3960 C C . VAL B 1 168 ? 7.477 -13.695 -13.453 1 98.75 168 VAL B C 1
ATOM 3962 O O . VAL B 1 168 ? 7.289 -12.984 -14.445 1 98.75 168 VAL B O 1
ATOM 3965 N N . GLY B 1 169 ? 8.57 -13.578 -12.727 1 98.81 169 GLY B N 1
ATOM 3966 C CA . GLY B 1 169 ? 9.523 -12.492 -12.867 1 98.81 169 GLY B CA 1
ATOM 3967 C C . GLY B 1 169 ? 10.164 -12.422 -14.234 1 98.81 169 GLY B C 1
ATOM 3968 O O . GLY B 1 169 ? 10.336 -11.344 -14.797 1 98.81 169 GLY B O 1
ATOM 3969 N N . GLN B 1 170 ? 10.508 -13.594 -14.766 1 98.81 170 GLN B N 1
ATOM 3970 C CA . GLN B 1 170 ? 11.188 -13.594 -16.047 1 98.81 170 GLN B CA 1
ATOM 3971 C C . GLN B 1 170 ? 10.289 -13.039 -17.156 1 98.81 170 GLN B C 1
ATOM 3973 O O . GLN B 1 170 ? 10.758 -12.367 -18.078 1 98.81 170 GLN B O 1
ATOM 3978 N N . ILE B 1 171 ? 8.984 -13.281 -16.984 1 98.88 171 ILE B N 1
ATOM 3979 C CA . ILE B 1 171 ? 8.031 -12.789 -17.969 1 98.88 171 ILE B CA 1
ATOM 3980 C C . ILE B 1 171 ? 7.84 -11.289 -17.797 1 98.88 171 ILE B C 1
ATOM 3982 O O . ILE B 1 171 ? 7.875 -10.539 -18.781 1 98.88 171 ILE B O 1
ATOM 3986 N N . VAL B 1 172 ? 7.695 -10.781 -16.562 1 98.94 172 VAL B N 1
ATOM 3987 C CA . VAL B 1 172 ? 7.477 -9.367 -16.281 1 98.94 172 VAL B CA 1
ATOM 3988 C C . VAL B 1 172 ? 8.617 -8.531 -16.859 1 98.94 172 VAL B C 1
ATOM 3990 O O . VAL B 1 172 ? 8.383 -7.504 -17.484 1 98.94 172 VAL B O 1
ATOM 3993 N N . GLY B 1 173 ? 9.852 -8.961 -16.641 1 98.88 173 GLY B N 1
ATOM 3994 C CA . GLY B 1 173 ? 11 -8.227 -17.141 1 98.88 173 GLY B CA 1
ATOM 3995 C C . GLY B 1 173 ? 10.992 -8.102 -18.656 1 98.88 173 GLY B C 1
ATOM 3996 O O . GLY B 1 173 ? 11.289 -7.031 -19.203 1 98.88 173 GLY B O 1
ATOM 3997 N N . GLN B 1 174 ? 10.641 -9.156 -19.297 1 98.88 174 GLN B N 1
ATOM 3998 C CA . GLN B 1 174 ? 10.641 -9.148 -20.75 1 98.88 174 GLN B CA 1
ATOM 3999 C C . GLN B 1 174 ? 9.484 -8.305 -21.297 1 98.88 174 GLN B C 1
ATOM 4001 O O . GLN B 1 174 ? 9.633 -7.625 -22.312 1 98.88 174 GLN B O 1
ATOM 4006 N N . LEU B 1 175 ? 8.312 -8.352 -20.641 1 98.88 175 LEU B N 1
ATOM 4007 C CA . LEU B 1 175 ? 7.215 -7.465 -21 1 98.88 175 LEU B CA 1
ATOM 4008 C C . LEU B 1 175 ? 7.617 -6.004 -20.828 1 98.88 175 LEU B C 1
ATOM 4010 O O . LEU B 1 175 ? 7.254 -5.152 -21.641 1 98.88 175 LEU B O 1
ATOM 4014 N N . ALA B 1 176 ? 8.336 -5.715 -19.734 1 98.94 176 ALA B N 1
ATOM 4015 C CA . ALA B 1 176 ? 8.828 -4.359 -19.5 1 98.94 176 ALA B CA 1
ATOM 4016 C C . ALA B 1 176 ? 9.758 -3.914 -20.625 1 98.94 176 ALA B C 1
ATOM 4018 O O . ALA B 1 176 ? 9.664 -2.783 -21.109 1 98.94 176 ALA B O 1
ATOM 4019 N N . LYS B 1 177 ? 10.617 -4.824 -21.078 1 98.62 177 LYS B N 1
ATOM 4020 C CA . LYS B 1 177 ? 11.523 -4.527 -22.188 1 98.62 177 LYS B CA 1
ATOM 4021 C C . LYS B 1 177 ? 10.742 -4.215 -23.453 1 98.62 177 LYS B C 1
ATOM 4023 O O . LYS B 1 177 ? 11.031 -3.232 -24.141 1 98.62 177 LYS B O 1
ATOM 4028 N N . ILE B 1 178 ? 9.789 -5.043 -23.734 1 98.38 178 ILE B N 1
ATOM 4029 C CA . ILE B 1 178 ? 8.969 -4.879 -24.922 1 98.38 178 ILE B CA 1
ATOM 4030 C C . ILE B 1 178 ? 8.258 -3.525 -24.891 1 98.38 178 ILE B C 1
ATOM 4032 O O . ILE B 1 178 ? 8.094 -2.869 -25.906 1 98.38 178 ILE B O 1
ATOM 4036 N N . THR B 1 179 ? 7.883 -3.07 -23.688 1 98.5 179 THR B N 1
ATOM 4037 C CA . THR B 1 179 ? 7.164 -1.818 -23.484 1 98.5 179 THR B CA 1
ATOM 4038 C C . THR B 1 179 ? 8.102 -0.625 -23.641 1 98.5 179 THR B C 1
ATOM 4040 O O . THR B 1 179 ? 7.656 0.505 -23.844 1 98.5 179 THR B O 1
ATOM 4043 N N . GLY B 1 180 ? 9.367 -0.823 -23.547 1 98.69 180 GLY B N 1
ATOM 4044 C CA . GLY B 1 180 ? 10.344 0.25 -23.656 1 98.69 180 GLY B CA 1
ATOM 4045 C C . GLY B 1 180 ? 10.781 0.805 -22.328 1 98.69 180 GLY B C 1
ATOM 4046 O O . GLY B 1 180 ? 11.227 1.951 -22.234 1 98.69 180 GLY B O 1
ATOM 4047 N N . CYS B 1 181 ? 10.711 0.014 -21.281 1 98.81 181 CYS B N 1
ATOM 4048 C CA . CYS B 1 181 ? 11.133 0.414 -19.953 1 98.81 181 CYS B CA 1
ATOM 4049 C C . CYS B 1 181 ? 12.602 0.101 -19.719 1 98.81 181 CYS B C 1
ATOM 4051 O O . CYS B 1 181 ? 13.188 -0.704 -20.438 1 98.81 181 CYS B O 1
ATOM 4053 N N . TYR B 1 182 ? 13.219 0.81 -18.766 1 98.81 182 TYR B N 1
ATOM 4054 C CA . TYR B 1 182 ? 14.469 0.369 -18.156 1 98.81 182 TYR B CA 1
ATOM 4055 C C . TYR B 1 182 ? 14.203 -0.647 -17.047 1 98.81 182 TYR B C 1
ATOM 4057 O O . TYR B 1 182 ? 13.539 -0.338 -16.062 1 98.81 182 TYR B O 1
ATOM 4065 N N . VAL B 1 183 ? 14.719 -1.841 -17.219 1 98.88 183 VAL B N 1
ATOM 4066 C CA . VAL B 1 183 ? 14.32 -2.908 -16.312 1 98.88 183 VAL B CA 1
ATOM 4067 C C . VAL B 1 183 ? 15.547 -3.479 -15.602 1 98.88 183 VAL B C 1
ATOM 4069 O O . VAL B 1 183 ? 16.562 -3.777 -16.25 1 98.88 183 VAL B O 1
ATOM 4072 N N . VAL B 1 184 ? 15.516 -3.594 -14.258 1 98.94 184 VAL B N 1
ATOM 4073 C CA . VAL B 1 184 ? 16.516 -4.227 -13.398 1 98.94 184 VAL B CA 1
ATOM 4074 C C . VAL B 1 184 ? 15.867 -5.371 -12.617 1 98.94 184 VAL B C 1
ATOM 4076 O O . VAL B 1 184 ? 14.727 -5.258 -12.164 1 98.94 184 VAL B O 1
ATOM 4079 N N . GLY B 1 185 ? 16.547 -6.5 -12.539 1 98.94 185 GLY B N 1
ATOM 4080 C CA . GLY B 1 185 ? 16.047 -7.633 -11.773 1 98.94 185 GLY B CA 1
ATOM 4081 C C . GLY B 1 185 ? 16.984 -8.039 -10.633 1 98.94 185 GLY B C 1
ATOM 4082 O O . GLY B 1 185 ? 18.156 -7.676 -10.633 1 98.94 185 GLY B O 1
ATOM 4083 N N . SER B 1 186 ? 16.438 -8.656 -9.641 1 98.88 186 SER B N 1
ATOM 4084 C CA . SER B 1 186 ? 17.266 -9.32 -8.625 1 98.88 186 SER B CA 1
ATOM 4085 C C . SER B 1 186 ? 17 -10.828 -8.609 1 98.88 186 SER B C 1
ATOM 4087 O O . SER B 1 186 ? 15.891 -11.273 -8.914 1 98.88 186 SER B O 1
ATOM 4089 N N . ALA B 1 187 ? 18.016 -11.578 -8.336 1 98.44 187 ALA B N 1
ATOM 4090 C CA . ALA B 1 187 ? 17.969 -13.031 -8.211 1 98.44 187 ALA B CA 1
ATOM 4091 C C . ALA B 1 187 ? 18.969 -13.531 -7.172 1 98.44 187 ALA B C 1
ATOM 4093 O O . ALA B 1 187 ? 19.766 -12.75 -6.645 1 98.44 187 ALA B O 1
ATOM 4094 N N . GLY B 1 188 ? 18.938 -14.82 -6.871 1 97.44 188 GLY B N 1
ATOM 4095 C CA . GLY B 1 188 ? 19.656 -15.336 -5.711 1 97.44 188 GLY B CA 1
ATOM 4096 C C . GLY B 1 188 ? 20.984 -15.984 -6.055 1 97.44 188 GLY B C 1
ATOM 4097 O O . GLY B 1 188 ? 21.625 -16.594 -5.195 1 97.44 188 GLY B O 1
ATOM 4098 N N . SER B 1 189 ? 21.422 -15.945 -7.316 1 97.81 189 SER B N 1
ATOM 4099 C CA . SER B 1 189 ? 22.719 -16.484 -7.711 1 97.81 189 SER B CA 1
ATOM 4100 C C . SER B 1 189 ? 23.312 -15.688 -8.875 1 97.81 189 SER B C 1
ATOM 4102 O O . SER B 1 189 ? 22.578 -15.023 -9.609 1 97.81 189 SER B O 1
ATOM 4104 N N . ASP B 1 190 ? 24.625 -15.781 -9.039 1 98.25 190 ASP B N 1
ATOM 4105 C CA . ASP B 1 190 ? 25.297 -15.07 -10.125 1 98.25 190 ASP B CA 1
ATOM 4106 C C . ASP B 1 190 ? 24.875 -15.625 -11.484 1 98.25 190 ASP B C 1
ATOM 4108 O O . ASP B 1 190 ? 24.766 -14.875 -12.461 1 98.25 190 ASP B O 1
ATOM 4112 N N . GLU B 1 191 ? 24.641 -16.891 -11.492 1 97.88 191 GLU B N 1
ATOM 4113 C CA . GLU B 1 191 ? 24.188 -17.531 -12.727 1 97.88 191 GLU B CA 1
ATOM 4114 C C . GLU B 1 191 ? 22.844 -16.984 -13.164 1 97.88 191 GLU B C 1
ATOM 4116 O O . GLU B 1 191 ? 22.625 -16.703 -14.344 1 97.88 191 GLU B O 1
ATOM 4121 N N . LYS B 1 192 ? 22 -16.828 -12.25 1 98.25 192 LYS B N 1
ATOM 4122 C CA . LYS B 1 192 ? 20.688 -16.281 -12.547 1 98.25 192 LYS B CA 1
ATOM 4123 C C . LYS B 1 192 ? 20.766 -14.82 -12.961 1 98.25 192 LYS B C 1
ATOM 4125 O O . LYS B 1 192 ? 20.047 -14.383 -13.859 1 98.25 192 LYS B O 1
ATOM 4130 N N . VAL B 1 193 ? 21.609 -14.078 -12.281 1 98.62 193 VAL B N 1
ATOM 4131 C CA . VAL B 1 193 ? 21.828 -12.68 -12.633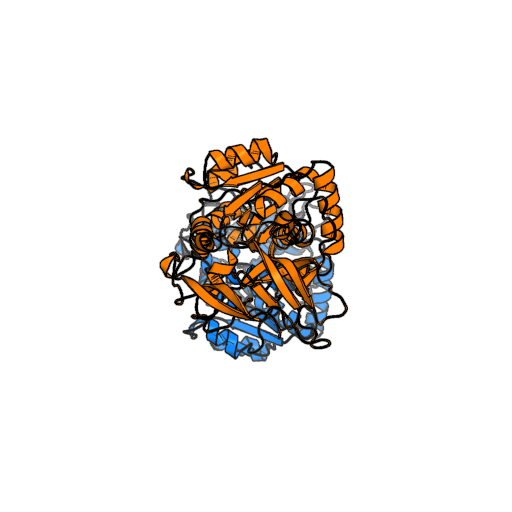 1 98.62 193 VAL B CA 1
ATOM 4132 C C . VAL B 1 193 ? 22.328 -12.57 -14.07 1 98.62 193 VAL B C 1
ATOM 4134 O O . VAL B 1 193 ? 21.859 -11.727 -14.836 1 98.62 193 VAL B O 1
ATOM 4137 N N . LYS B 1 194 ? 23.266 -13.422 -14.398 1 98.44 194 LYS B N 1
ATOM 4138 C CA . LYS B 1 194 ? 23.766 -13.453 -15.766 1 98.44 194 LYS B CA 1
ATOM 4139 C C . LYS B 1 194 ? 22.641 -13.773 -16.75 1 98.44 194 LYS B C 1
ATOM 4141 O O . LYS B 1 194 ? 22.531 -13.141 -17.812 1 98.44 194 LYS B O 1
ATOM 4146 N N . LEU B 1 195 ? 21.812 -14.734 -16.406 1 98.19 195 LEU B N 1
ATOM 4147 C CA . LEU B 1 195 ? 20.688 -15.133 -17.234 1 98.19 195 LEU B CA 1
ATOM 4148 C C . LEU B 1 195 ? 19.734 -13.953 -17.484 1 98.19 195 LEU B C 1
ATOM 4150 O O . LEU B 1 195 ? 19.266 -13.758 -18.594 1 98.19 195 LEU B O 1
ATOM 4154 N N . LEU B 1 196 ? 19.453 -13.164 -16.453 1 98.69 196 LEU B N 1
ATOM 4155 C CA . LEU B 1 196 ? 18.578 -12.008 -16.562 1 98.69 196 LEU B CA 1
ATOM 4156 C C . LEU B 1 196 ? 19.094 -11.031 -17.609 1 98.69 196 LEU B C 1
ATOM 4158 O O . LEU B 1 196 ? 18.328 -10.555 -18.453 1 98.69 196 LEU B O 1
ATOM 4162 N N . LYS B 1 197 ? 20.359 -10.805 -17.609 1 98.44 197 LYS B N 1
ATOM 4163 C CA . LYS B 1 197 ? 20.953 -9.797 -18.484 1 98.44 197 LYS B CA 1
ATOM 4164 C C . LYS B 1 197 ? 21.141 -10.328 -19.906 1 98.44 197 LYS B C 1
ATOM 4166 O O . LYS B 1 197 ? 20.859 -9.625 -20.875 1 98.44 197 LYS B O 1
ATOM 4171 N N . THR B 1 198 ? 21.484 -11.578 -20.047 1 97.94 198 THR B N 1
ATOM 4172 C CA . THR B 1 198 ? 21.891 -12.102 -21.344 1 97.94 198 THR B CA 1
ATOM 4173 C C . THR B 1 198 ? 20.688 -12.711 -22.078 1 97.94 198 THR B C 1
ATOM 4175 O O . THR B 1 198 ? 20.5 -12.477 -23.281 1 97.94 198 THR B O 1
ATOM 4178 N N . LYS B 1 199 ? 19.906 -13.461 -21.375 1 97.62 199 LYS B N 1
ATOM 4179 C CA . LYS B 1 199 ? 18.828 -14.203 -22.016 1 97.62 199 LYS B CA 1
ATOM 4180 C C . LYS B 1 199 ? 17.531 -13.422 -22.016 1 97.62 199 LYS B C 1
ATOM 4182 O O . LYS B 1 199 ? 16.812 -13.375 -23.016 1 97.62 199 LYS B O 1
ATOM 4187 N N . PHE B 1 200 ? 17.234 -12.797 -20.906 1 98.06 200 PHE B N 1
ATOM 4188 C CA . PHE B 1 200 ? 15.938 -12.141 -20.766 1 98.06 200 PHE B CA 1
ATOM 4189 C C . PHE B 1 200 ? 16.031 -10.672 -21.156 1 98.06 200 PHE B C 1
ATOM 4191 O O . PHE B 1 200 ? 15.016 -10 -21.328 1 98.06 200 PHE B O 1
ATOM 4198 N N . GLY B 1 201 ? 17.266 -10.094 -21.203 1 97.75 201 GLY B N 1
ATOM 4199 C CA . GLY B 1 201 ? 17.469 -8.758 -21.734 1 97.75 201 GLY B CA 1
ATOM 4200 C C . GLY B 1 201 ? 17.312 -7.664 -20.703 1 97.75 201 GLY B C 1
ATOM 4201 O O . GLY B 1 201 ? 17.141 -6.492 -21.047 1 97.75 201 GLY B O 1
ATOM 4202 N N . PHE B 1 202 ? 17.375 -7.98 -19.453 1 98.75 202 PHE B N 1
ATOM 4203 C CA . PHE B 1 202 ? 17.359 -6.945 -18.422 1 98.75 202 PHE B CA 1
ATOM 4204 C C . PHE B 1 202 ? 18.531 -5.984 -18.609 1 98.75 202 PHE B C 1
ATOM 4206 O O . PHE B 1 202 ? 19.625 -6.398 -19 1 98.75 202 PHE B O 1
ATOM 4213 N N . HIS B 1 203 ? 18.281 -4.711 -18.344 1 98.75 203 HIS B N 1
ATOM 4214 C CA . HIS B 1 203 ? 19.344 -3.717 -18.469 1 98.75 203 HIS B CA 1
ATOM 4215 C C . HIS B 1 203 ? 20.406 -3.898 -17.391 1 98.75 203 HIS B C 1
ATOM 4217 O O . HIS B 1 203 ? 21.578 -3.623 -17.609 1 98.75 203 HIS B O 1
ATOM 4223 N N . ASP B 1 204 ? 19.906 -4.312 -16.203 1 98.69 204 ASP B N 1
ATOM 4224 C CA . ASP B 1 204 ? 20.781 -4.602 -15.086 1 98.69 204 ASP B CA 1
ATOM 4225 C C . ASP B 1 204 ? 20.141 -5.602 -14.125 1 98.69 204 ASP B C 1
ATOM 4227 O O . ASP B 1 204 ? 18.953 -5.926 -14.258 1 98.69 204 ASP B O 1
ATOM 4231 N N . ALA B 1 205 ? 20.953 -6.176 -13.312 1 98.88 205 ALA B N 1
ATOM 4232 C CA . ALA B 1 205 ? 20.5 -7.129 -12.305 1 98.88 205 ALA B CA 1
ATOM 4233 C C . ALA B 1 205 ? 21.531 -7.305 -11.203 1 98.88 205 ALA B C 1
ATOM 4235 O O . ALA B 1 205 ? 22.719 -7.016 -11.398 1 98.88 205 ALA B O 1
ATOM 4236 N N . PHE B 1 206 ? 21.094 -7.738 -10.062 1 98.81 206 PHE B N 1
ATOM 4237 C CA . PHE B 1 206 ? 22.062 -7.98 -8.992 1 98.81 206 PHE B CA 1
ATOM 4238 C C . PHE B 1 206 ? 21.656 -9.195 -8.164 1 98.81 206 PHE B C 1
ATOM 4240 O O . PHE B 1 206 ? 20.484 -9.586 -8.164 1 98.81 206 PHE B O 1
ATOM 4247 N N . ASN B 1 207 ? 22.656 -9.82 -7.539 1 98.69 207 ASN B N 1
ATOM 4248 C CA . ASN B 1 207 ? 22.469 -10.93 -6.609 1 98.69 207 ASN B CA 1
ATOM 4249 C C . ASN B 1 207 ? 22.141 -10.438 -5.203 1 98.69 207 ASN B C 1
ATOM 4251 O O . ASN B 1 207 ? 23.031 -10 -4.469 1 98.69 207 ASN B O 1
ATOM 4255 N N . TYR B 1 208 ? 20.875 -10.523 -4.824 1 97.94 208 TYR B N 1
ATOM 4256 C CA . TYR B 1 208 ? 20.453 -9.906 -3.576 1 97.94 208 TYR B CA 1
ATOM 4257 C C . TYR B 1 208 ? 21.109 -10.57 -2.379 1 97.94 208 TYR B C 1
ATOM 4259 O O . TYR B 1 208 ? 21.25 -9.961 -1.317 1 97.94 208 TYR B O 1
ATOM 4267 N N . LYS B 1 209 ? 21.562 -11.844 -2.514 1 97.19 209 LYS B N 1
ATOM 4268 C CA . LYS B 1 209 ? 22.203 -12.57 -1.418 1 97.19 209 LYS B CA 1
ATOM 4269 C C . LYS B 1 209 ? 23.594 -12.031 -1.137 1 97.19 209 LYS B C 1
ATOM 4271 O O . LYS B 1 209 ? 24.141 -12.242 -0.053 1 97.19 209 LYS B O 1
ATOM 4276 N N . LYS B 1 210 ? 24.125 -11.359 -2.09 1 97.69 210 LYS B N 1
ATOM 4277 C CA . LYS B 1 210 ? 25.484 -10.852 -1.945 1 97.69 210 LYS B CA 1
ATOM 4278 C C . LYS B 1 210 ? 25.484 -9.375 -1.567 1 97.69 210 LYS B C 1
ATOM 4280 O O . LYS B 1 210 ? 26.547 -8.781 -1.36 1 97.69 210 LYS B O 1
ATOM 4285 N N . GLU B 1 211 ? 24.328 -8.797 -1.539 1 97.38 211 GLU B N 1
ATOM 4286 C CA . GLU B 1 211 ? 24.219 -7.387 -1.18 1 97.38 211 GLU B CA 1
ATOM 4287 C C . GLU B 1 211 ? 24.062 -7.211 0.327 1 97.38 211 GLU B C 1
ATOM 4289 O O . GLU B 1 211 ? 23.078 -7.688 0.911 1 97.38 211 GLU B O 1
ATOM 4294 N N . LEU B 1 212 ? 24.953 -6.586 1.018 1 95.06 212 LEU B N 1
ATOM 4295 C CA . LEU B 1 212 ? 24.859 -6.285 2.443 1 95.06 212 LEU B CA 1
ATOM 4296 C C . LEU B 1 212 ? 23.891 -5.137 2.697 1 95.06 212 LEU B C 1
ATOM 4298 O O . LEU B 1 212 ? 23.344 -5.012 3.795 1 95.06 212 LEU B O 1
ATOM 4302 N N . ASP B 1 213 ? 23.75 -4.312 1.7 1 97.75 213 ASP B N 1
ATOM 4303 C CA . ASP B 1 213 ? 22.875 -3.135 1.72 1 97.75 213 ASP B CA 1
ATOM 4304 C C . ASP B 1 213 ? 21.969 -3.102 0.496 1 97.75 213 ASP B C 1
ATOM 4306 O O . ASP B 1 213 ? 22.344 -2.574 -0.553 1 97.75 213 ASP B O 1
ATOM 4310 N N . LEU B 1 214 ? 20.766 -3.58 0.689 1 98.44 214 LEU B N 1
ATOM 4311 C CA . LEU B 1 214 ? 19.812 -3.652 -0.416 1 98.44 214 LEU B CA 1
ATOM 4312 C C . LEU B 1 214 ? 19.453 -2.256 -0.912 1 98.44 214 LEU B C 1
ATOM 4314 O O . LEU B 1 214 ? 19.328 -2.033 -2.119 1 98.44 214 LEU B O 1
ATOM 4318 N N . GLU B 1 215 ? 19.234 -1.323 0.017 1 97.88 215 GLU B N 1
ATOM 4319 C CA . GLU B 1 215 ? 18.906 0.046 -0.365 1 97.88 215 GLU B CA 1
ATOM 4320 C C . GLU B 1 215 ? 19.984 0.648 -1.255 1 97.88 215 GLU B C 1
ATOM 4322 O O . GLU B 1 215 ? 19.688 1.274 -2.273 1 97.88 215 GLU B O 1
ATOM 4327 N N . GLY B 1 216 ? 21.25 0.479 -0.865 1 98.12 216 GLY B N 1
ATOM 4328 C CA . GLY B 1 216 ? 22.375 0.958 -1.662 1 98.12 216 GLY B CA 1
ATOM 4329 C C . GLY B 1 216 ? 22.453 0.307 -3.029 1 98.12 216 GLY B C 1
ATOM 4330 O O . GLY B 1 216 ? 22.766 0.967 -4.02 1 98.12 216 GLY B O 1
ATOM 4331 N N . ALA B 1 217 ? 22.203 -1.027 -3.113 1 98.62 217 ALA B N 1
ATOM 4332 C CA . ALA B 1 217 ? 22.203 -1.74 -4.387 1 98.62 217 ALA B CA 1
ATOM 4333 C C . ALA B 1 217 ? 21.156 -1.161 -5.336 1 98.62 217 ALA B C 1
ATOM 4335 O O . ALA B 1 217 ? 21.438 -0.941 -6.52 1 98.62 217 ALA B O 1
ATOM 4336 N N . LEU B 1 218 ? 20 -0.899 -4.789 1 98.88 218 LEU B N 1
ATOM 4337 C CA . LEU B 1 218 ? 18.922 -0.327 -5.598 1 98.88 218 LEU B CA 1
ATOM 4338 C C . LEU B 1 218 ? 19.297 1.077 -6.066 1 98.88 218 LEU B C 1
ATOM 4340 O O . LEU B 1 218 ? 19.031 1.439 -7.215 1 98.88 218 LEU B O 1
ATOM 4344 N N . LYS B 1 219 ? 19.875 1.868 -5.207 1 98.19 219 LYS B N 1
ATOM 4345 C CA . LYS B 1 219 ? 20.281 3.221 -5.57 1 98.19 219 LYS B CA 1
ATOM 4346 C C . LYS B 1 219 ? 21.312 3.193 -6.695 1 98.19 219 LYS B C 1
ATOM 4348 O O . LYS B 1 219 ? 21.297 4.047 -7.586 1 98.19 219 LYS B O 1
ATOM 4353 N N . ARG B 1 220 ? 22.234 2.211 -6.645 1 98.38 220 ARG B N 1
ATOM 4354 C CA . ARG B 1 220 ? 23.25 2.057 -7.684 1 98.38 220 ARG B CA 1
ATOM 4355 C C . ARG B 1 220 ? 22.594 1.727 -9.031 1 98.38 220 ARG B C 1
ATOM 4357 O O . ARG B 1 220 ? 22.984 2.273 -10.062 1 98.38 220 ARG B O 1
ATOM 4364 N N . CYS B 1 221 ? 21.562 0.892 -9.008 1 98.56 221 CYS B N 1
ATOM 4365 C CA . CYS B 1 221 ? 20.922 0.436 -10.234 1 98.56 221 CYS B CA 1
ATOM 4366 C C . CYS B 1 221 ? 19.906 1.46 -10.734 1 98.56 221 CYS B C 1
ATOM 4368 O O . CYS B 1 221 ? 19.609 1.504 -11.922 1 98.56 221 CYS B O 1
ATOM 4370 N N . PHE B 1 222 ? 19.359 2.205 -9.773 1 98.62 222 PHE B N 1
ATOM 4371 C CA . PHE B 1 222 ? 18.344 3.219 -10.07 1 98.62 222 PHE B CA 1
ATOM 4372 C C . PHE B 1 222 ? 18.734 4.562 -9.461 1 98.62 222 PHE B C 1
ATOM 4374 O O . PHE B 1 222 ? 18.062 5.059 -8.562 1 98.62 222 PHE B O 1
ATOM 4381 N N . PRO B 1 223 ? 19.703 5.211 -9.992 1 97.69 223 PRO B N 1
ATOM 4382 C CA . PRO B 1 223 ? 20.141 6.477 -9.398 1 97.69 223 PRO B CA 1
ATOM 4383 C C . PRO B 1 223 ? 19.031 7.527 -9.367 1 97.69 223 PRO B C 1
ATOM 4385 O O . PRO B 1 223 ? 19.031 8.406 -8.5 1 97.69 223 PRO B O 1
ATOM 4388 N N . ASP B 1 224 ? 18.062 7.41 -10.328 1 96.75 224 ASP B N 1
ATOM 4389 C CA . ASP B 1 224 ? 16.984 8.406 -10.391 1 96.75 224 ASP B CA 1
ATOM 4390 C C . ASP B 1 224 ? 15.719 7.887 -9.727 1 96.75 224 ASP B C 1
ATOM 4392 O O . ASP B 1 224 ? 14.68 8.555 -9.758 1 96.75 224 ASP B O 1
ATOM 4396 N N . GLY B 1 225 ? 15.719 6.652 -9.25 1 98.62 225 GLY B N 1
ATOM 4397 C CA . GLY B 1 225 ? 14.578 6.082 -8.547 1 98.62 225 GLY B CA 1
ATOM 4398 C C . GLY B 1 225 ? 13.781 5.105 -9.391 1 98.62 225 GLY B C 1
ATOM 4399 O O . GLY B 1 225 ? 14.109 4.871 -10.555 1 98.62 225 GLY B O 1
ATOM 4400 N N . ILE B 1 226 ? 12.812 4.512 -8.789 1 98.94 226 ILE B N 1
ATOM 4401 C CA . ILE B 1 226 ? 12.016 3.441 -9.391 1 98.94 226 ILE B CA 1
ATOM 4402 C C . ILE B 1 226 ? 10.594 3.93 -9.633 1 98.94 226 ILE B C 1
ATOM 4404 O O . ILE B 1 226 ? 9.953 4.48 -8.727 1 98.94 226 ILE B O 1
ATOM 4408 N N . ASP B 1 227 ? 10.047 3.725 -10.828 1 98.94 227 ASP B N 1
ATOM 4409 C CA . ASP B 1 227 ? 8.664 4.059 -11.141 1 98.94 227 ASP B CA 1
ATOM 4410 C C . ASP B 1 227 ? 7.727 2.906 -10.789 1 98.94 227 ASP B C 1
ATOM 4412 O O . ASP B 1 227 ? 6.629 3.125 -10.273 1 98.94 227 ASP B O 1
ATOM 4416 N N . ILE B 1 228 ? 8.164 1.684 -11.125 1 99 228 ILE B N 1
ATOM 4417 C CA . ILE B 1 228 ? 7.34 0.5 -10.898 1 99 228 ILE B CA 1
ATOM 4418 C C . ILE B 1 228 ? 8.164 -0.58 -10.203 1 99 228 ILE B C 1
ATOM 4420 O O . ILE B 1 228 ? 9.25 -0.934 -10.672 1 99 228 ILE B O 1
ATOM 4424 N N . TYR B 1 229 ? 7.797 -1.02 -9.133 1 99 229 TYR B N 1
ATOM 4425 C CA . TYR B 1 229 ? 8.328 -2.217 -8.492 1 99 229 TYR B CA 1
ATOM 4426 C C . TYR B 1 229 ? 7.336 -3.369 -8.578 1 99 229 TYR B C 1
ATOM 4428 O O . TYR B 1 229 ? 6.223 -3.279 -8.047 1 99 229 TYR B O 1
ATOM 4436 N N . PHE B 1 230 ? 7.637 -4.391 -9.305 1 99 230 PHE B N 1
ATOM 4437 C CA . PHE B 1 230 ? 6.871 -5.633 -9.336 1 99 230 PHE B CA 1
ATOM 4438 C C . PHE B 1 230 ? 7.383 -6.605 -8.281 1 99 230 PHE B C 1
ATOM 4440 O O . PHE B 1 230 ? 8.398 -7.277 -8.492 1 99 230 PHE B O 1
ATOM 4447 N N . ASP B 1 231 ? 6.676 -6.754 -7.25 1 98.94 231 ASP B N 1
ATOM 4448 C CA . ASP B 1 231 ? 7.18 -7.387 -6.035 1 98.94 231 ASP B CA 1
ATOM 4449 C C . ASP B 1 231 ? 6.715 -8.836 -5.945 1 98.94 231 ASP B C 1
ATOM 4451 O O . ASP B 1 231 ? 5.52 -9.109 -5.801 1 98.94 231 ASP B O 1
ATOM 4455 N N . ASN B 1 232 ? 7.621 -9.703 -5.973 1 98.69 232 ASN B N 1
ATOM 4456 C CA . ASN B 1 232 ? 7.367 -11.125 -5.766 1 98.69 232 ASN B CA 1
ATOM 4457 C C . ASN B 1 232 ? 7.891 -11.602 -4.414 1 98.69 232 ASN B C 1
ATOM 4459 O O . ASN B 1 232 ? 7.672 -12.75 -4.027 1 98.69 232 ASN B O 1
ATOM 4463 N N . VAL B 1 233 ? 8.539 -10.719 -3.648 1 98.38 233 VAL B N 1
ATOM 4464 C CA . VAL B 1 233 ? 9.391 -11.203 -2.57 1 98.38 233 VAL B CA 1
ATOM 4465 C C . VAL B 1 233 ? 8.93 -10.625 -1.237 1 98.38 233 VAL B C 1
ATOM 4467 O O . VAL B 1 233 ? 8.859 -11.336 -0.232 1 98.38 233 VAL B O 1
ATOM 4470 N N . GLY B 1 234 ? 8.602 -9.391 -1.187 1 98.31 234 GLY B N 1
ATOM 4471 C CA . GLY B 1 234 ? 8.219 -8.719 0.045 1 98.31 234 GLY B CA 1
ATOM 4472 C C . GLY B 1 234 ? 9.367 -8.555 1.019 1 98.31 234 GLY B C 1
ATOM 4473 O O . GLY B 1 234 ? 10.523 -8.406 0.606 1 98.31 234 GLY B O 1
ATOM 4474 N N . GLY B 1 235 ? 9.055 -8.344 2.299 1 97.88 235 GLY B N 1
ATOM 4475 C CA . GLY B 1 235 ? 10.008 -8.32 3.395 1 97.88 235 GLY B CA 1
ATOM 4476 C C . GLY B 1 235 ? 11.062 -7.238 3.244 1 97.88 235 GLY B C 1
ATOM 4477 O O . GLY B 1 235 ? 10.742 -6.086 2.959 1 97.88 235 GLY B O 1
ATOM 4478 N N . ALA B 1 236 ? 12.32 -7.664 3.443 1 98.06 236 ALA B N 1
ATOM 4479 C CA . ALA B 1 236 ? 13.461 -6.754 3.471 1 98.06 236 ALA B CA 1
ATOM 4480 C C . ALA B 1 236 ? 13.617 -6.039 2.133 1 98.06 236 ALA B C 1
ATOM 4482 O O . ALA B 1 236 ? 14 -4.867 2.092 1 98.06 236 ALA B O 1
ATOM 4483 N N . MET B 1 237 ? 13.352 -6.75 1.073 1 98.75 237 MET B N 1
ATOM 4484 C CA . MET B 1 237 ? 13.477 -6.129 -0.244 1 98.75 237 MET B CA 1
ATOM 4485 C C . MET B 1 237 ? 12.461 -5.008 -0.418 1 98.75 237 MET B C 1
ATOM 4487 O O . MET B 1 237 ? 12.812 -3.908 -0.854 1 98.75 237 MET B O 1
ATOM 4491 N N . LEU B 1 238 ? 11.203 -5.293 -0.089 1 98.81 238 LEU B N 1
ATOM 4492 C CA . LEU B 1 238 ? 10.188 -4.25 -0.155 1 98.81 238 LEU B CA 1
ATOM 4493 C C . LEU B 1 238 ? 10.57 -3.055 0.71 1 98.81 238 LEU B C 1
ATOM 4495 O O . LEU B 1 238 ? 10.438 -1.904 0.286 1 98.81 238 LEU B O 1
ATOM 4499 N N . ASP B 1 239 ? 11.055 -3.34 1.884 1 98.56 239 ASP B N 1
ATOM 4500 C CA . ASP B 1 239 ? 11.469 -2.293 2.811 1 98.56 239 ASP B CA 1
ATOM 4501 C C . ASP B 1 239 ? 12.555 -1.411 2.189 1 98.56 239 ASP B C 1
ATOM 4503 O O . ASP B 1 239 ? 12.539 -0.19 2.357 1 98.56 239 ASP B O 1
ATOM 4507 N N . ALA B 1 240 ? 13.453 -1.996 1.484 1 98.69 240 ALA B N 1
ATOM 4508 C CA . ALA B 1 240 ? 14.57 -1.291 0.865 1 98.69 240 ALA B CA 1
ATOM 4509 C C . ALA B 1 240 ? 14.117 -0.522 -0.373 1 98.69 240 ALA B C 1
ATOM 4511 O O . ALA B 1 240 ? 14.703 0.505 -0.722 1 98.69 240 ALA B O 1
ATOM 4512 N N . VAL B 1 241 ? 13.094 -0.982 -1.037 1 98.88 241 VAL B N 1
ATOM 4513 C CA . VAL B 1 241 ? 12.633 -0.384 -2.285 1 98.88 241 VAL B CA 1
ATOM 4514 C C . VAL B 1 241 ? 11.93 0.943 -1.995 1 98.88 241 VAL B C 1
ATOM 4516 O O . VAL B 1 241 ? 12.062 1.901 -2.76 1 98.88 241 VAL B O 1
ATOM 4519 N N . LEU B 1 242 ? 11.234 1.052 -0.932 1 98.75 242 LEU B N 1
ATOM 4520 C CA . LEU B 1 242 ? 10.336 2.158 -0.635 1 98.75 242 LEU B CA 1
ATOM 4521 C C . LEU B 1 242 ? 11.078 3.488 -0.661 1 98.75 242 LEU B C 1
ATOM 4523 O O . LEU B 1 242 ? 10.672 4.422 -1.357 1 98.75 242 LEU B O 1
ATOM 4527 N N . PRO B 1 243 ? 12.258 3.615 -0.009 1 98.06 243 PRO B N 1
ATOM 4528 C CA . PRO B 1 243 ? 12.969 4.891 -0.085 1 98.06 243 PRO B CA 1
ATOM 4529 C C . PRO B 1 243 ? 13.516 5.18 -1.479 1 98.06 243 PRO B C 1
ATOM 4531 O O . PRO B 1 243 ? 13.859 6.324 -1.79 1 98.06 243 PRO B O 1
ATOM 4534 N N . ASN B 1 244 ? 13.602 4.164 -2.348 1 98.75 244 ASN B N 1
ATOM 4535 C CA . ASN B 1 244 ? 14.195 4.316 -3.672 1 98.75 244 ASN B CA 1
ATOM 4536 C C . ASN B 1 244 ? 13.133 4.582 -4.734 1 98.75 244 ASN B C 1
ATOM 4538 O O . ASN B 1 244 ? 13.453 4.75 -5.91 1 98.75 244 ASN B O 1
ATOM 4542 N N . MET B 1 245 ? 11.867 4.617 -4.348 1 98.88 245 MET B N 1
ATOM 4543 C CA . MET B 1 245 ? 10.797 4.871 -5.305 1 98.88 245 MET B CA 1
ATOM 4544 C C . MET B 1 245 ? 10.773 6.336 -5.723 1 98.88 245 MET B C 1
ATOM 4546 O O . MET B 1 245 ? 11.141 7.215 -4.938 1 98.88 245 MET B O 1
ATOM 4550 N N . ARG B 1 246 ? 10.328 6.566 -6.902 1 98.62 246 ARG B N 1
ATOM 4551 C CA . ARG B 1 246 ? 10.039 7.918 -7.363 1 98.62 246 ARG B CA 1
ATOM 4552 C C . ARG B 1 246 ? 8.664 8.375 -6.883 1 98.62 246 ARG B C 1
ATOM 4554 O O . ARG B 1 246 ? 7.809 7.551 -6.562 1 98.62 246 ARG B O 1
ATOM 4561 N N . ILE B 1 247 ? 8.5 9.695 -6.816 1 98.44 247 ILE B N 1
ATOM 4562 C CA . ILE B 1 247 ? 7.199 10.25 -6.457 1 98.44 247 ILE B CA 1
ATOM 4563 C C . ILE B 1 247 ? 6.129 9.719 -7.406 1 98.44 247 ILE B C 1
ATOM 4565 O O . ILE B 1 247 ? 6.316 9.719 -8.625 1 98.44 247 ILE B O 1
ATOM 4569 N N . GLY B 1 248 ? 5.098 9.211 -6.871 1 98.5 248 GLY B N 1
ATOM 4570 C CA . GLY B 1 248 ? 4.004 8.688 -7.676 1 98.5 248 GLY B CA 1
ATOM 4571 C C . GLY B 1 248 ? 4.238 7.262 -8.141 1 98.5 248 GLY B C 1
ATOM 4572 O O . GLY B 1 248 ? 3.482 6.742 -8.969 1 98.5 248 GLY B O 1
ATOM 4573 N N . GLY B 1 249 ? 5.332 6.645 -7.672 1 98.88 249 GLY B N 1
ATOM 4574 C CA . GLY B 1 249 ? 5.668 5.289 -8.086 1 98.88 249 GLY B CA 1
ATOM 4575 C C . GLY B 1 249 ? 4.598 4.277 -7.734 1 98.88 249 GLY B C 1
ATOM 4576 O O . GLY B 1 249 ? 3.746 4.531 -6.879 1 98.88 249 GLY B O 1
ATOM 4577 N N . LYS B 1 250 ? 4.641 3.135 -8.398 1 98.94 250 LYS B N 1
ATOM 4578 C CA . LYS B 1 250 ? 3.666 2.059 -8.227 1 98.94 250 LYS B CA 1
ATOM 4579 C C . LYS B 1 250 ? 4.352 0.757 -7.82 1 98.94 250 LYS B C 1
ATOM 4581 O O . LYS B 1 250 ? 5.371 0.379 -8.406 1 98.94 250 LYS B O 1
ATOM 4586 N N . ILE B 1 251 ? 3.828 0.168 -6.824 1 98.94 251 ILE B N 1
ATOM 4587 C CA . ILE B 1 251 ? 4.312 -1.132 -6.375 1 98.94 251 ILE B CA 1
ATOM 4588 C C . ILE B 1 251 ? 3.223 -2.186 -6.574 1 98.94 251 ILE B C 1
ATOM 4590 O O . ILE B 1 251 ? 2.146 -2.094 -5.98 1 98.94 251 ILE B O 1
ATOM 4594 N N . THR B 1 252 ? 3.449 -3.115 -7.395 1 98.94 252 THR B N 1
ATOM 4595 C CA . THR B 1 252 ? 2.539 -4.223 -7.66 1 98.94 252 THR B CA 1
ATOM 4596 C C . THR B 1 252 ? 2.912 -5.441 -6.824 1 98.94 252 THR B C 1
ATOM 4598 O O . THR B 1 252 ? 3.969 -6.043 -7.031 1 98.94 252 THR B O 1
ATOM 4601 N N . ILE B 1 253 ? 2.041 -5.801 -5.91 1 98.94 253 ILE B N 1
ATOM 4602 C CA . ILE B 1 253 ? 2.301 -6.906 -5 1 98.94 253 ILE B CA 1
ATOM 4603 C C . ILE B 1 253 ? 1.748 -8.203 -5.59 1 98.94 253 ILE B C 1
ATOM 4605 O O . ILE B 1 253 ? 0.548 -8.469 -5.496 1 98.94 253 ILE B O 1
ATOM 4609 N N . CYS B 1 254 ? 2.611 -8.945 -6.102 1 98.75 254 CYS B N 1
ATOM 4610 C CA . CYS B 1 254 ? 2.258 -10.219 -6.719 1 98.75 254 CYS B CA 1
ATOM 4611 C C . CYS B 1 254 ? 2.338 -11.359 -5.703 1 98.75 254 CYS B C 1
ATOM 4613 O O . CYS B 1 254 ? 1.547 -12.305 -5.762 1 98.75 254 CYS B O 1
ATOM 4615 N N . GLY B 1 255 ? 3.287 -11.289 -4.871 1 98 255 GLY B N 1
ATOM 4616 C CA . GLY B 1 255 ? 3.549 -12.266 -3.824 1 98 255 GLY B CA 1
ATOM 4617 C C . GLY B 1 255 ? 4.547 -11.781 -2.791 1 98 255 GLY B C 1
ATOM 4618 O O . GLY B 1 255 ? 4.961 -10.617 -2.818 1 98 255 GLY B O 1
ATOM 4619 N N . MET B 1 256 ? 4.914 -12.703 -1.881 1 97.88 256 MET B N 1
ATOM 4620 C CA . MET B 1 256 ? 5.871 -12.438 -0.809 1 97.88 256 MET B CA 1
ATOM 4621 C C . MET B 1 256 ? 6.602 -13.711 -0.409 1 97.88 256 MET B C 1
ATOM 4623 O O . MET B 1 256 ? 6.613 -14.086 0.766 1 97.88 256 MET B O 1
ATOM 4627 N N . ILE B 1 257 ? 7.285 -14.227 -1.351 1 97.19 257 ILE B N 1
ATOM 4628 C CA . ILE B 1 257 ? 7.832 -15.57 -1.183 1 97.19 257 ILE B CA 1
ATOM 4629 C C . ILE B 1 257 ? 8.828 -15.578 -0.03 1 97.19 257 ILE B C 1
ATOM 4631 O O . ILE B 1 257 ? 9.023 -16.609 0.622 1 97.19 257 ILE B O 1
ATOM 4635 N N . SER B 1 258 ? 9.469 -14.469 0.309 1 97.12 258 SER B N 1
ATOM 4636 C CA . SER B 1 258 ? 10.445 -14.422 1.395 1 97.12 258 SER B CA 1
ATOM 4637 C C . SER B 1 258 ? 9.781 -14.648 2.746 1 97.12 258 SER B C 1
ATOM 4639 O O . SER B 1 258 ? 10.453 -14.93 3.738 1 97.12 258 SER B O 1
ATOM 4641 N N . GLN B 1 259 ? 8.438 -14.5 2.746 1 97.12 259 GLN B N 1
ATOM 4642 C CA . GLN B 1 259 ? 7.719 -14.555 4.016 1 97.12 259 GLN B CA 1
ATOM 4643 C C . GLN B 1 259 ? 7.078 -15.922 4.23 1 97.12 259 GLN B C 1
ATOM 4645 O O . GLN B 1 259 ? 6.668 -16.25 5.348 1 97.12 259 GLN B O 1
ATOM 4650 N N . TYR B 1 260 ? 6.984 -16.734 3.234 1 96.06 260 TYR B N 1
ATOM 4651 C CA . TYR B 1 260 ? 6.117 -17.906 3.236 1 96.06 260 TYR B CA 1
ATOM 4652 C C . TYR B 1 260 ? 6.598 -18.938 4.246 1 96.06 260 TYR B C 1
ATOM 4654 O O . TYR B 1 260 ? 5.793 -19.672 4.828 1 96.06 260 TYR B O 1
ATOM 4662 N N . ASN B 1 261 ? 7.895 -19.016 4.43 1 96.19 261 ASN B N 1
ATOM 4663 C CA . ASN B 1 261 ? 8.445 -20.078 5.27 1 96.19 261 ASN B CA 1
ATOM 4664 C C . ASN B 1 261 ? 8.688 -19.578 6.695 1 96.19 261 ASN B C 1
ATOM 4666 O O . ASN B 1 261 ? 9.258 -20.312 7.512 1 96.19 261 ASN B O 1
ATOM 4670 N N . LEU B 1 262 ? 8.25 -18.391 6.984 1 95.19 262 LEU B N 1
ATOM 4671 C CA . LEU B 1 262 ? 8.453 -17.828 8.312 1 95.19 262 LEU B CA 1
ATOM 4672 C C . LEU B 1 262 ? 7.273 -18.156 9.227 1 95.19 262 LEU B C 1
ATOM 4674 O O . LEU B 1 262 ? 6.121 -18.172 8.781 1 95.19 262 LEU B O 1
ATOM 4678 N N . GLU B 1 263 ? 7.562 -18.359 10.445 1 91.31 263 GLU B N 1
ATOM 4679 C CA . GLU B 1 263 ? 6.492 -18.516 11.422 1 91.31 263 GLU B CA 1
ATOM 4680 C C . GLU B 1 263 ? 5.789 -17.188 11.688 1 91.31 263 GLU B C 1
ATOM 4682 O O . GLU B 1 263 ? 4.562 -17.141 11.836 1 91.31 263 GLU B O 1
ATOM 4687 N N . ARG B 1 264 ? 6.605 -16.172 11.727 1 90.75 264 ARG B N 1
ATOM 4688 C CA . ARG B 1 264 ? 6.105 -14.797 11.836 1 90.75 264 ARG B CA 1
ATOM 4689 C C . ARG B 1 264 ? 6.676 -13.914 10.734 1 90.75 264 ARG B C 1
ATOM 4691 O O . ARG B 1 264 ? 7.895 -13.797 10.594 1 90.75 264 ARG B O 1
ATOM 4698 N N . PRO B 1 265 ? 5.855 -13.305 10.023 1 94.5 265 PRO B N 1
ATOM 4699 C CA . PRO B 1 265 ? 6.367 -12.469 8.93 1 94.5 265 PRO B CA 1
ATOM 4700 C C . PRO B 1 265 ? 7.234 -11.312 9.43 1 94.5 265 PRO B C 1
ATOM 4702 O O . PRO B 1 265 ? 7.016 -10.805 10.539 1 94.5 265 PRO B O 1
ATOM 4705 N N . ASP B 1 266 ? 8.172 -10.961 8.609 1 94.12 266 ASP B N 1
ATOM 4706 C CA . ASP B 1 266 ? 8.953 -9.758 8.867 1 94.12 266 ASP B CA 1
ATOM 4707 C C . ASP B 1 266 ? 8.094 -8.5 8.734 1 94.12 266 ASP B C 1
ATOM 4709 O O . ASP B 1 266 ? 7.172 -8.461 7.914 1 94.12 266 ASP B O 1
ATOM 4713 N N . GLY B 1 267 ? 8.406 -7.531 9.562 1 95.12 267 GLY B N 1
ATOM 4714 C CA . GLY B 1 267 ? 7.695 -6.27 9.445 1 95.12 267 GLY B CA 1
ATOM 4715 C C . GLY B 1 267 ? 8.359 -5.297 8.492 1 95.12 267 GLY B C 1
ATOM 4716 O O . GLY B 1 267 ? 9.586 -5.18 8.469 1 95.12 267 GLY B O 1
ATOM 4717 N N . VAL B 1 268 ? 7.621 -4.691 7.617 1 98.25 268 VAL B N 1
ATOM 4718 C CA . VAL B 1 268 ? 8.109 -3.611 6.766 1 98.25 268 VAL B CA 1
ATOM 4719 C C . VAL B 1 268 ? 8.016 -2.283 7.512 1 98.25 268 VAL B C 1
ATOM 4721 O O . VAL B 1 268 ? 6.949 -1.915 8.008 1 98.25 268 VAL B O 1
ATOM 4724 N N . ARG B 1 269 ? 9.094 -1.513 7.527 1 97.88 269 ARG B N 1
ATOM 4725 C CA . ARG B 1 269 ? 9.195 -0.375 8.438 1 97.88 269 ARG B CA 1
ATOM 4726 C C . ARG B 1 269 ? 9.117 0.943 7.672 1 97.88 269 ARG B C 1
ATOM 4728 O O . ARG B 1 269 ? 8.82 1.986 8.258 1 97.88 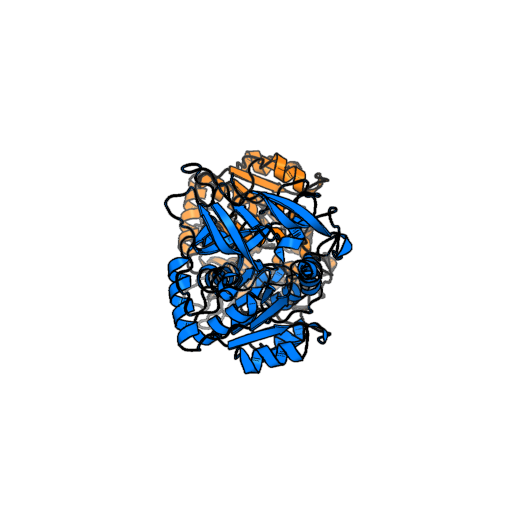269 ARG B O 1
ATOM 4735 N N . ASN B 1 270 ? 9.352 0.927 6.391 1 97.81 270 ASN B N 1
ATOM 4736 C CA . ASN B 1 270 ? 9.516 2.154 5.621 1 97.81 270 ASN B CA 1
ATOM 4737 C C . ASN B 1 270 ? 8.219 2.574 4.945 1 97.81 270 ASN B C 1
ATOM 4739 O O . ASN B 1 270 ? 8.242 3.248 3.914 1 97.81 270 ASN B O 1
ATOM 4743 N N . LEU B 1 271 ? 7.055 2.271 5.566 1 98.5 271 LEU B N 1
ATOM 4744 C CA . LEU B 1 271 ? 5.77 2.562 4.941 1 98.5 271 LEU B CA 1
ATOM 4745 C C . LEU B 1 271 ? 5.488 4.062 4.945 1 98.5 271 LEU B C 1
ATOM 4747 O O . LEU B 1 271 ? 4.586 4.531 4.25 1 98.5 271 LEU B O 1
ATOM 4751 N N . PHE B 1 272 ? 6.336 4.852 5.637 1 97.25 272 PHE B N 1
ATOM 4752 C CA . PHE B 1 272 ? 6.27 6.305 5.641 1 97.25 272 PHE B CA 1
ATOM 4753 C C . PHE B 1 272 ? 6.363 6.859 4.227 1 97.25 272 PHE B C 1
ATOM 4755 O O . PHE B 1 272 ? 5.738 7.871 3.902 1 97.25 272 PHE B O 1
ATOM 4762 N N . TYR B 1 273 ? 7.027 6.211 3.367 1 98.31 273 TYR B N 1
ATOM 4763 C CA . TYR B 1 273 ? 7.289 6.711 2.021 1 98.31 273 TYR B CA 1
ATOM 4764 C C . TYR B 1 273 ? 6.035 6.637 1.158 1 98.31 273 TYR B C 1
ATOM 4766 O O . TYR B 1 273 ? 5.973 7.25 0.091 1 98.31 273 TYR B O 1
ATOM 4774 N N . LEU B 1 274 ? 4.988 5.832 1.588 1 98.75 274 LEU B N 1
ATOM 4775 C CA . LEU B 1 274 ? 3.744 5.781 0.826 1 98.75 274 LEU B CA 1
ATOM 4776 C C . LEU B 1 274 ? 3.129 7.168 0.695 1 98.75 274 LEU B C 1
ATOM 4778 O O . LEU B 1 274 ? 2.803 7.605 -0.411 1 98.75 274 LEU B O 1
ATOM 4782 N N . PHE B 1 275 ? 3.008 7.863 1.798 1 98.19 275 PHE B N 1
ATOM 4783 C CA . PHE B 1 275 ? 2.406 9.188 1.653 1 98.19 275 PHE B CA 1
ATOM 4784 C C . PHE B 1 275 ? 3.463 10.227 1.302 1 98.19 275 PHE B C 1
ATOM 4786 O O . PHE B 1 275 ? 3.205 11.133 0.511 1 98.19 275 PHE B O 1
ATOM 4793 N N . ALA B 1 276 ? 4.754 10.094 1.764 1 98.06 276 ALA B N 1
ATOM 4794 C CA . ALA B 1 276 ? 5.805 11.078 1.514 1 98.06 276 ALA B CA 1
ATOM 4795 C C . ALA B 1 276 ? 6.109 11.188 0.022 1 98.06 276 ALA B C 1
ATOM 4797 O O . ALA B 1 276 ? 6.5 12.25 -0.461 1 98.06 276 ALA B O 1
ATOM 4798 N N . LYS B 1 277 ? 5.859 10.07 -0.684 1 98.44 277 LYS B N 1
ATOM 4799 C CA . LYS B 1 277 ? 6.145 10.062 -2.115 1 98.44 277 LYS B CA 1
ATOM 4800 C C . LYS B 1 277 ? 4.887 9.766 -2.926 1 98.44 277 LYS B C 1
ATOM 4802 O O . LYS B 1 277 ? 4.961 9.492 -4.125 1 98.44 277 LYS B O 1
ATOM 4807 N N . SER B 1 278 ? 3.76 9.758 -2.273 1 98.75 278 SER B N 1
ATOM 4808 C CA . SER B 1 278 ? 2.479 9.516 -2.928 1 98.75 278 SER B CA 1
ATOM 4809 C C . SER B 1 278 ? 2.51 8.227 -3.742 1 98.75 278 SER B C 1
ATOM 4811 O O . SER B 1 278 ? 2.146 8.219 -4.922 1 98.75 278 SER B O 1
ATOM 4813 N N . LEU B 1 279 ? 2.93 7.121 -3.094 1 98.94 279 LEU B N 1
ATOM 4814 C CA . LEU B 1 279 ? 3.051 5.828 -3.766 1 98.94 279 LEU B CA 1
ATOM 4815 C C . LEU B 1 279 ? 1.721 5.082 -3.752 1 98.94 279 LEU B C 1
ATOM 4817 O O . LEU B 1 279 ? 0.87 5.34 -2.896 1 98.94 279 LEU B O 1
ATOM 4821 N N . ARG B 1 280 ? 1.553 4.203 -4.703 1 98.88 280 ARG B N 1
ATOM 4822 C CA . ARG B 1 280 ? 0.456 3.242 -4.719 1 98.88 280 ARG B CA 1
ATOM 4823 C C . ARG B 1 280 ? 0.98 1.812 -4.633 1 98.88 280 ARG B C 1
ATOM 4825 O O . ARG B 1 280 ? 1.845 1.413 -5.414 1 98.88 280 ARG B O 1
ATOM 4832 N N . MET B 1 281 ? 0.609 1.163 -3.668 1 98.94 281 MET B N 1
ATOM 4833 C CA . MET B 1 281 ? 0.869 -0.263 -3.488 1 98.94 281 MET B CA 1
ATOM 4834 C C . MET B 1 281 ? -0.408 -1.076 -3.674 1 98.94 281 MET B C 1
ATOM 4836 O O . MET B 1 281 ? -1.407 -0.834 -2.994 1 98.94 281 MET B O 1
ATOM 4840 N N . GLU B 1 282 ? -0.411 -2.006 -4.613 1 98.94 282 GLU B N 1
ATOM 4841 C CA . GLU B 1 282 ? -1.642 -2.713 -4.957 1 98.94 282 GLU B CA 1
ATOM 4842 C C . GLU B 1 282 ? -1.381 -4.199 -5.176 1 98.94 282 GLU B C 1
ATOM 4844 O O . GLU B 1 282 ? -0.478 -4.57 -5.93 1 98.94 282 GLU B O 1
ATOM 4849 N N . GLY B 1 283 ? -2.117 -5 -4.426 1 98.88 283 GLY B N 1
ATOM 4850 C CA . GLY B 1 283 ? -2.061 -6.441 -4.613 1 98.88 283 GLY B CA 1
ATOM 4851 C C . GLY B 1 283 ? -3.129 -6.961 -5.559 1 98.88 283 GLY B C 1
ATOM 4852 O O . GLY B 1 283 ? -4.102 -6.262 -5.848 1 98.88 283 GLY B O 1
ATOM 4853 N N . PHE B 1 284 ? -2.908 -8.156 -6.02 1 98.81 284 PHE B N 1
ATOM 4854 C CA . PHE B 1 284 ? -3.871 -8.773 -6.926 1 98.81 284 PHE B CA 1
ATOM 4855 C C . PHE B 1 284 ? -3.744 -10.289 -6.898 1 98.81 284 PHE B C 1
ATOM 4857 O O . PHE B 1 284 ? -2.738 -10.828 -6.43 1 98.81 284 PHE B O 1
ATOM 4864 N N . LEU B 1 285 ? -4.754 -10.922 -7.344 1 98.38 285 LEU B N 1
ATOM 4865 C CA . LEU B 1 285 ? -4.746 -12.352 -7.641 1 98.38 285 LEU B CA 1
ATOM 4866 C C . LEU B 1 285 ? -4.98 -12.594 -9.125 1 98.38 285 LEU B C 1
ATOM 4868 O O . LEU B 1 285 ? -5.676 -11.82 -9.789 1 98.38 285 LEU B O 1
ATOM 4872 N N . VAL B 1 286 ? -4.402 -13.609 -9.633 1 97.5 286 VAL B N 1
ATOM 4873 C CA . VAL B 1 286 ? -4.543 -13.93 -11.047 1 97.5 286 VAL B CA 1
ATOM 4874 C C . VAL B 1 286 ? -6.02 -14.109 -11.391 1 97.5 286 VAL B C 1
ATOM 4876 O O . VAL B 1 286 ? -6.445 -13.812 -12.516 1 97.5 286 VAL B O 1
ATOM 4879 N N . SER B 1 287 ? -6.812 -14.523 -10.422 1 96.31 287 SER B N 1
ATOM 4880 C CA . SER B 1 287 ? -8.234 -14.75 -10.648 1 96.31 287 SER B CA 1
ATOM 4881 C C . SER B 1 287 ? -8.938 -13.453 -11.055 1 96.31 287 SER B C 1
ATOM 4883 O O . SER B 1 287 ? -9.992 -13.492 -11.703 1 96.31 287 SER B O 1
ATOM 4885 N N . ASN B 1 288 ? -8.359 -12.297 -10.68 1 97.56 288 ASN B N 1
ATOM 4886 C CA . ASN B 1 288 ? -8.914 -11.008 -11.07 1 97.56 288 ASN B CA 1
ATOM 4887 C C . ASN B 1 288 ? -8.891 -10.82 -12.586 1 97.56 288 ASN B C 1
ATOM 4889 O O . ASN B 1 288 ? -9.617 -9.977 -13.117 1 97.56 288 ASN B O 1
ATOM 4893 N N . TYR B 1 289 ? -8.117 -11.703 -13.281 1 97.5 289 TYR B N 1
ATOM 4894 C CA . TYR B 1 289 ? -7.848 -11.391 -14.68 1 97.5 289 TYR B CA 1
ATOM 4895 C C . TYR B 1 289 ? -8.141 -12.586 -15.578 1 97.5 289 TYR B C 1
ATOM 4897 O O . TYR B 1 289 ? -7.656 -12.656 -16.703 1 97.5 289 TYR B O 1
ATOM 4905 N N . ILE B 1 290 ? -8.883 -13.516 -15.102 1 95.88 290 ILE B N 1
ATOM 4906 C CA . ILE B 1 290 ? -9.219 -14.711 -15.867 1 95.88 290 ILE B CA 1
ATOM 4907 C C . ILE B 1 290 ? -9.977 -14.328 -17.141 1 95.88 290 ILE B C 1
ATOM 4909 O O . ILE B 1 290 ? -9.812 -14.969 -18.172 1 95.88 290 ILE B O 1
ATOM 4913 N N . ALA B 1 291 ? -10.695 -13.195 -17.094 1 96.44 291 ALA B N 1
ATOM 4914 C CA . ALA B 1 291 ? -11.539 -12.766 -18.203 1 96.44 291 ALA B CA 1
ATOM 4915 C C . ALA B 1 291 ? -10.703 -12.367 -19.406 1 96.44 291 ALA B C 1
ATOM 4917 O O . ALA B 1 291 ? -11.172 -12.422 -20.547 1 96.44 291 ALA B O 1
ATOM 4918 N N . ILE B 1 292 ? -9.453 -12.039 -19.156 1 97.69 292 ILE B N 1
ATOM 4919 C CA . ILE B 1 292 ? -8.656 -11.555 -20.281 1 97.69 292 ILE B CA 1
ATOM 4920 C C . ILE B 1 292 ? -7.68 -12.641 -20.719 1 97.69 292 ILE B C 1
ATOM 4922 O O . ILE B 1 292 ? -6.762 -12.375 -21.5 1 97.69 292 ILE B O 1
ATOM 4926 N N . TYR B 1 293 ? -7.852 -13.828 -20.297 1 97.62 293 TYR B N 1
ATOM 4927 C CA . TYR B 1 293 ? -6.91 -14.906 -20.562 1 97.62 293 TYR B CA 1
ATOM 4928 C C . TYR B 1 293 ? -6.688 -15.102 -22.047 1 97.62 293 TYR B C 1
ATOM 4930 O O . TYR B 1 293 ? -5.551 -15.195 -22.516 1 97.62 293 TYR B O 1
ATOM 4938 N N . HIS B 1 294 ? -7.727 -15.164 -22.859 1 97.19 294 HIS B N 1
ATOM 4939 C CA . HIS B 1 294 ? -7.578 -15.469 -24.281 1 97.19 294 HIS B CA 1
ATOM 4940 C C . HIS B 1 294 ? -6.855 -14.344 -25.016 1 97.19 294 HIS B C 1
ATOM 4942 O O . HIS B 1 294 ? -6.066 -14.602 -25.922 1 97.19 294 HIS B O 1
ATOM 4948 N N . ARG B 1 295 ? -7.129 -13.117 -24.594 1 97.88 295 ARG B N 1
ATOM 4949 C CA . ARG B 1 295 ? -6.379 -11.992 -25.141 1 97.88 295 ARG B CA 1
ATOM 4950 C C . ARG B 1 295 ? -4.895 -12.109 -24.812 1 97.88 295 ARG B C 1
ATOM 4952 O O . ARG B 1 295 ? -4.043 -11.961 -25.688 1 97.88 295 ARG B O 1
ATOM 4959 N N . TYR B 1 296 ? -4.684 -12.398 -23.594 1 98.38 296 TYR B N 1
ATOM 4960 C CA . TYR B 1 296 ? -3.314 -12.594 -23.141 1 98.38 296 TYR B CA 1
ATOM 4961 C C . TYR B 1 296 ? -2.643 -13.734 -23.891 1 98.38 296 TYR B C 1
ATOM 4963 O O . TYR B 1 296 ? -1.528 -13.578 -24.406 1 98.38 296 TYR B O 1
ATOM 4971 N N . GLU B 1 297 ? -3.307 -14.867 -23.938 1 98.5 297 GLU B N 1
ATOM 4972 C CA . GLU B 1 297 ? -2.746 -16.062 -24.578 1 98.5 297 GLU B CA 1
ATOM 4973 C C . GLU B 1 297 ? -2.344 -15.773 -26.016 1 98.5 297 GLU B C 1
ATOM 4975 O O . GLU B 1 297 ? -1.247 -16.141 -26.453 1 98.5 297 GLU B O 1
ATOM 4980 N N . LYS B 1 298 ? -3.172 -15.094 -26.734 1 98.56 298 LYS B N 1
ATOM 4981 C CA . LYS B 1 298 ? -2.908 -14.758 -28.125 1 98.56 298 LYS B CA 1
ATOM 4982 C C . LYS B 1 298 ? -1.69 -13.852 -28.266 1 98.56 298 LYS B C 1
ATOM 4984 O O . LYS B 1 298 ? -0.813 -14.086 -29.094 1 98.56 298 LYS B O 1
ATOM 4989 N N . GLU B 1 299 ? -1.634 -12.859 -27.438 1 98.62 299 GLU B N 1
ATOM 4990 C CA . GLU B 1 299 ? -0.522 -11.914 -27.484 1 98.62 299 GLU B CA 1
ATOM 4991 C C . GLU B 1 299 ? 0.796 -12.602 -27.141 1 98.62 299 GLU B C 1
ATOM 4993 O O . GLU B 1 299 ? 1.802 -12.414 -27.828 1 98.62 299 GLU B O 1
ATOM 4998 N N . MET B 1 300 ? 0.759 -13.391 -26.109 1 98.81 300 MET B N 1
ATOM 4999 C CA . MET B 1 300 ? 1.973 -14.07 -25.672 1 98.81 300 MET B CA 1
ATOM 5000 C C . MET B 1 300 ? 2.443 -15.078 -26.719 1 98.81 300 MET B C 1
ATOM 5002 O O . MET B 1 300 ? 3.643 -15.203 -26.969 1 98.81 300 MET B O 1
ATOM 5006 N N . ALA B 1 301 ? 1.489 -15.781 -27.297 1 98.69 301 ALA B N 1
ATOM 5007 C CA . ALA B 1 301 ? 1.847 -16.688 -28.375 1 98.69 301 ALA B CA 1
ATOM 5008 C C . ALA B 1 301 ? 2.568 -15.953 -29.5 1 98.69 301 ALA B C 1
ATOM 5010 O O . ALA B 1 301 ? 3.527 -16.469 -30.078 1 98.69 301 ALA B O 1
ATOM 5011 N N . GLY B 1 302 ? 2.078 -14.75 -29.797 1 98.69 302 GLY B N 1
ATOM 5012 C CA . GLY B 1 302 ? 2.752 -13.914 -30.781 1 98.69 302 GLY B CA 1
ATOM 5013 C C . GLY B 1 302 ? 4.176 -13.562 -30.391 1 98.69 302 GLY B C 1
ATOM 5014 O O . GLY B 1 302 ? 5.098 -13.695 -31.203 1 98.69 302 GLY B O 1
ATOM 5015 N N . TYR B 1 303 ? 4.383 -13.156 -29.156 1 98.69 303 TYR B N 1
ATOM 5016 C CA . TYR B 1 303 ? 5.715 -12.812 -28.656 1 98.69 303 TYR B CA 1
ATOM 5017 C C . TYR B 1 303 ? 6.648 -14.016 -28.734 1 98.69 303 TYR B C 1
ATOM 5019 O O . TYR B 1 303 ? 7.812 -13.883 -29.109 1 98.69 303 TYR B O 1
ATOM 5027 N N . LEU B 1 304 ? 6.129 -15.156 -28.359 1 98.62 304 LEU B N 1
ATOM 5028 C CA . LEU B 1 304 ? 6.926 -16.375 -28.375 1 98.62 304 LEU B CA 1
ATOM 5029 C C . LEU B 1 304 ? 7.328 -16.75 -29.797 1 98.62 304 LEU B C 1
ATOM 5031 O O . LEU B 1 304 ? 8.484 -17.109 -30.047 1 98.62 304 LEU B O 1
ATOM 5035 N N . ARG B 1 305 ? 6.426 -16.625 -30.719 1 97.81 305 ARG B N 1
ATOM 5036 C CA . ARG B 1 305 ? 6.688 -16.953 -32.125 1 97.81 305 ARG B CA 1
ATOM 5037 C C . ARG B 1 305 ? 7.758 -16.031 -32.719 1 97.81 305 ARG B C 1
ATOM 5039 O O . ARG B 1 305 ? 8.602 -16.484 -33.5 1 97.81 305 ARG B O 1
ATOM 5046 N N . GLU B 1 306 ? 7.75 -14.789 -32.281 1 97.81 306 GLU B N 1
ATOM 5047 C CA . GLU B 1 306 ? 8.664 -13.781 -32.812 1 97.81 306 GLU B CA 1
ATOM 5048 C C . GLU B 1 306 ? 9.984 -13.789 -32.062 1 97.81 306 GLU B C 1
ATOM 5050 O O . GLU B 1 306 ? 10.914 -13.055 -32.438 1 97.81 306 GLU B O 1
ATOM 5055 N N . GLY B 1 307 ? 10.016 -14.492 -31 1 97 307 GLY B N 1
ATOM 5056 C CA . GLY B 1 307 ? 11.234 -14.555 -30.188 1 97 307 GLY B CA 1
ATOM 5057 C C . GLY B 1 307 ? 11.406 -13.359 -29.281 1 97 307 GLY B C 1
ATOM 5058 O O . GLY B 1 307 ? 12.5 -13.133 -28.75 1 97 307 GLY B O 1
ATOM 5059 N N . LYS B 1 308 ? 10.391 -12.625 -29.125 1 97.94 308 LYS B N 1
ATOM 5060 C CA . LYS B 1 308 ? 10.438 -11.453 -28.25 1 97.94 308 LYS B CA 1
ATOM 5061 C C . LYS B 1 308 ? 10.422 -11.859 -26.781 1 97.94 308 LYS B C 1
ATOM 5063 O O . LYS B 1 308 ? 10.914 -11.125 -25.922 1 97.94 308 LYS B O 1
ATOM 5068 N N . VAL B 1 309 ? 9.812 -12.984 -26.547 1 98.5 309 VAL B N 1
ATOM 5069 C CA . VAL B 1 309 ? 9.836 -13.578 -25.219 1 98.5 309 VAL B CA 1
ATOM 5070 C C . VAL B 1 309 ? 10.438 -14.984 -25.281 1 98.5 309 VAL B C 1
ATOM 5072 O O . VAL B 1 309 ? 10.094 -15.766 -26.172 1 98.5 309 VAL B O 1
ATOM 5075 N N . VAL B 1 310 ? 11.352 -15.172 -24.453 1 98.25 310 VAL B N 1
ATOM 5076 C CA . VAL B 1 310 ? 11.891 -16.516 -24.234 1 98.25 310 VAL B CA 1
ATOM 5077 C C . VAL B 1 310 ? 11.523 -17.016 -22.844 1 98.25 310 VAL B C 1
ATOM 5079 O O . VAL B 1 310 ? 11.328 -16.203 -21.922 1 98.25 310 VAL B O 1
ATOM 5082 N N . TYR B 1 311 ? 11.367 -18.266 -22.703 1 98.06 311 TYR B N 1
ATOM 5083 C CA . TYR B 1 311 ? 10.906 -18.812 -21.438 1 98.06 311 TYR B CA 1
ATOM 5084 C C . TYR B 1 311 ? 11.805 -19.953 -20.984 1 98.06 311 TYR B C 1
ATOM 5086 O O . TYR B 1 311 ? 12.094 -20.875 -21.766 1 98.06 311 TYR B O 1
ATOM 5094 N N . VAL B 1 312 ? 12.258 -19.875 -19.766 1 98.31 312 VAL B N 1
ATOM 5095 C CA . VAL B 1 312 ? 13.141 -20.891 -19.188 1 98.31 312 VAL B CA 1
ATOM 5096 C C . VAL B 1 312 ? 12.367 -21.734 -18.172 1 98.31 312 VAL B C 1
ATOM 5098 O O . VAL B 1 312 ? 11.633 -21.188 -17.344 1 98.31 312 VAL B O 1
ATOM 5101 N N . GLU B 1 313 ? 12.461 -22.984 -18.297 1 98.38 313 GLU B N 1
ATOM 5102 C CA . GLU B 1 313 ? 11.828 -23.938 -17.391 1 98.38 313 GLU B CA 1
ATOM 5103 C C . GLU B 1 313 ? 12.875 -24.812 -16.688 1 98.38 313 GLU B C 1
ATOM 5105 O O . GLU B 1 313 ? 13.953 -25.047 -17.234 1 98.38 313 GLU B O 1
ATOM 5110 N N . ASP B 1 314 ? 12.633 -25.125 -15.5 1 98.06 314 ASP B N 1
ATOM 5111 C CA . ASP B 1 314 ? 13.391 -26.109 -14.734 1 98.06 314 ASP B CA 1
ATOM 5112 C C . ASP B 1 314 ? 12.578 -27.391 -14.547 1 98.06 314 ASP B C 1
ATOM 5114 O O . ASP B 1 314 ? 11.75 -27.484 -13.641 1 98.06 314 ASP B O 1
ATOM 5118 N N . ILE B 1 315 ? 12.844 -28.453 -15.375 1 97.75 315 ILE B N 1
ATOM 5119 C CA . ILE B 1 315 ? 11.984 -29.625 -15.469 1 97.75 315 ILE B CA 1
ATOM 5120 C C . ILE B 1 315 ? 12.656 -30.812 -14.773 1 97.75 315 ILE B C 1
ATOM 5122 O O . ILE B 1 315 ? 13.82 -31.109 -15.023 1 97.75 315 ILE B O 1
ATOM 5126 N N . VAL B 1 316 ? 11.984 -31.375 -13.891 1 97.31 316 VAL B N 1
ATOM 5127 C CA . VAL B 1 316 ? 12.438 -32.625 -13.305 1 97.31 316 VAL B CA 1
ATOM 5128 C C . VAL B 1 316 ? 11.547 -33.781 -13.781 1 97.31 316 VAL B C 1
ATOM 5130 O O . VAL B 1 316 ? 10.383 -33.562 -14.141 1 97.31 316 VAL B O 1
ATOM 5133 N N . GLU B 1 317 ? 12.055 -35 -13.734 1 97.38 317 GLU B N 1
ATOM 5134 C CA . GLU B 1 317 ? 11.328 -36.156 -14.281 1 97.38 317 GLU B CA 1
ATOM 5135 C C . GLU B 1 317 ? 10.828 -37.062 -13.164 1 97.38 317 GLU B C 1
ATOM 5137 O O . GLU B 1 317 ? 11.562 -37.375 -12.227 1 97.38 317 GLU B O 1
ATOM 5142 N N . GLY B 1 318 ? 9.539 -37.406 -13.336 1 97.31 318 GLY B N 1
ATOM 5143 C CA . GLY B 1 318 ? 8.977 -38.438 -12.461 1 97.31 318 GLY B CA 1
ATOM 5144 C C . GLY B 1 318 ? 8.219 -37.844 -11.281 1 97.31 318 GLY B C 1
ATOM 5145 O O . GLY B 1 318 ? 8.695 -36.938 -10.617 1 97.31 318 GLY B O 1
ATOM 5146 N N . LEU B 1 319 ? 7.141 -38.469 -11.023 1 97.12 319 LEU B N 1
ATOM 5147 C CA . LEU B 1 319 ? 6.266 -38.062 -9.938 1 97.12 319 LEU B CA 1
ATOM 5148 C C . LEU B 1 319 ? 6.996 -38.094 -8.602 1 97.12 319 LEU B C 1
ATOM 5150 O O . LEU B 1 319 ? 6.754 -37.281 -7.719 1 97.12 319 LEU B O 1
ATOM 5154 N N . GLU B 1 320 ? 7.941 -39.031 -8.461 1 96.81 320 GLU B N 1
ATOM 5155 C CA . GLU B 1 320 ? 8.695 -39.219 -7.223 1 96.81 320 GLU B CA 1
ATOM 5156 C C . GLU B 1 320 ? 9.578 -38.031 -6.926 1 96.81 320 GLU B C 1
ATOM 5158 O O . GLU B 1 320 ? 9.969 -37.812 -5.777 1 96.81 320 GLU B O 1
ATOM 5163 N N . ALA B 1 321 ? 9.852 -37.25 -7.914 1 97.06 321 ALA B N 1
ATOM 5164 C CA . ALA B 1 321 ? 10.75 -36.125 -7.77 1 97.06 321 ALA B CA 1
ATOM 5165 C C . ALA B 1 321 ? 9.984 -34.844 -7.383 1 97.06 321 ALA B C 1
ATOM 5167 O O . ALA B 1 321 ? 10.578 -33.844 -7.062 1 97.06 321 ALA B O 1
ATOM 5168 N N . ALA B 1 322 ? 8.664 -34.906 -7.367 1 97.81 322 ALA B N 1
ATOM 5169 C CA . ALA B 1 322 ? 7.82 -33.75 -7.215 1 97.81 322 ALA B CA 1
ATOM 5170 C C . ALA B 1 322 ? 8.039 -33.094 -5.855 1 97.81 322 ALA B C 1
ATOM 5172 O O . ALA B 1 322 ? 8.227 -31.859 -5.77 1 97.81 322 ALA B O 1
ATOM 5173 N N . PRO B 1 323 ? 8.102 -33.844 -4.727 1 98.12 323 PRO B N 1
ATOM 5174 C CA . PRO B 1 323 ? 8.328 -33.219 -3.43 1 98.12 323 PRO B CA 1
ATOM 5175 C C . PRO B 1 323 ? 9.648 -32.438 -3.377 1 98.12 323 PRO B C 1
ATOM 5177 O O . PRO B 1 323 ? 9.68 -31.297 -2.93 1 98.12 323 PRO B O 1
ATOM 5180 N N . ALA B 1 324 ? 10.695 -33.062 -3.896 1 97.69 324 ALA B N 1
ATOM 5181 C CA . ALA B 1 324 ? 12.008 -32.406 -3.891 1 97.69 324 ALA B CA 1
ATOM 5182 C C . ALA B 1 324 ? 12 -31.172 -4.766 1 97.69 324 ALA B C 1
ATOM 5184 O O . ALA B 1 324 ? 12.641 -30.172 -4.434 1 97.69 324 ALA B O 1
ATOM 5185 N N . ALA B 1 325 ? 11.328 -31.266 -5.891 1 97.69 325 ALA B N 1
ATOM 5186 C CA . ALA B 1 325 ? 11.227 -30.125 -6.797 1 97.69 325 ALA B CA 1
ATOM 5187 C C . ALA B 1 325 ? 10.547 -28.938 -6.113 1 97.69 325 ALA B C 1
ATOM 5189 O O . ALA B 1 325 ? 11.008 -27.812 -6.215 1 97.69 325 ALA B O 1
ATOM 5190 N N . LEU B 1 326 ? 9.469 -29.234 -5.418 1 97.94 326 LEU B N 1
ATOM 5191 C CA . LEU B 1 326 ? 8.742 -28.172 -4.723 1 97.94 326 LEU B CA 1
ATOM 5192 C C . LEU B 1 326 ? 9.602 -27.547 -3.629 1 97.94 326 LEU B C 1
ATOM 5194 O O . LEU B 1 326 ? 9.656 -26.328 -3.498 1 97.94 326 LEU B O 1
ATOM 5198 N N . ILE B 1 327 ? 10.32 -28.359 -2.855 1 97.19 327 ILE B N 1
ATOM 5199 C CA . ILE B 1 327 ? 11.18 -27.875 -1.782 1 97.19 327 ILE B CA 1
ATOM 5200 C C . ILE B 1 327 ? 12.297 -27.016 -2.365 1 97.19 327 ILE B C 1
ATOM 5202 O O . ILE B 1 327 ? 12.656 -25.984 -1.784 1 97.19 327 ILE B O 1
ATOM 5206 N N . GLY B 1 328 ? 12.82 -27.469 -3.498 1 95.19 328 GLY B N 1
ATOM 5207 C CA . GLY B 1 328 ? 13.867 -26.703 -4.176 1 95.19 328 GLY B CA 1
ATOM 5208 C C . GLY B 1 328 ? 13.438 -25.297 -4.543 1 95.19 328 GLY B C 1
ATOM 5209 O O . GLY B 1 328 ? 14.266 -24.375 -4.551 1 95.19 328 GLY B O 1
ATOM 5210 N N . LEU B 1 329 ? 12.203 -25.141 -4.863 1 95.25 329 LEU B N 1
ATOM 5211 C CA . LEU B 1 329 ? 11.641 -23.828 -5.176 1 95.25 329 LEU B CA 1
ATOM 5212 C C . LEU B 1 329 ? 11.789 -22.875 -3.994 1 95.25 329 LEU B C 1
ATOM 5214 O O . LEU B 1 329 ? 12.133 -21.703 -4.172 1 95.25 329 LEU B O 1
ATOM 5218 N N . PHE B 1 330 ? 11.648 -23.312 -2.705 1 95.06 330 PHE B N 1
ATOM 5219 C CA . PHE B 1 330 ? 11.625 -22.484 -1.501 1 95.06 330 PHE B CA 1
ATOM 5220 C C . PHE B 1 330 ? 13.039 -22.219 -0.999 1 95.06 330 PHE B C 1
ATOM 5222 O O . PHE B 1 330 ? 13.234 -21.375 -0.116 1 95.06 330 PHE B O 1
ATOM 5229 N N . THR B 1 331 ? 14.008 -22.859 -1.654 1 91.25 331 THR B N 1
ATOM 5230 C CA . THR B 1 331 ? 15.398 -22.609 -1.287 1 91.25 331 THR B CA 1
ATOM 5231 C C . THR B 1 331 ? 16.141 -21.906 -2.416 1 91.25 331 THR B C 1
ATOM 5233 O O . THR B 1 331 ? 17.328 -21.625 -2.305 1 91.25 331 THR B O 1
ATOM 5236 N N . GLY B 1 332 ? 15.477 -21.656 -3.479 1 90.44 332 GLY B N 1
ATOM 5237 C CA . GLY B 1 332 ? 16.031 -20.875 -4.574 1 90.44 332 GLY B CA 1
ATOM 5238 C C . GLY B 1 332 ? 16.891 -21.703 -5.512 1 90.44 332 GLY B C 1
ATOM 5239 O O . GLY B 1 332 ? 17.797 -21.172 -6.164 1 90.44 332 GLY B O 1
ATOM 5240 N N . ARG B 1 333 ? 16.656 -22.906 -5.59 1 90.94 333 ARG B N 1
ATOM 5241 C CA . ARG B 1 333 ? 17.484 -23.797 -6.406 1 90.94 333 ARG B CA 1
ATOM 5242 C C . ARG B 1 333 ? 17.078 -23.703 -7.875 1 90.94 333 ARG B C 1
ATOM 5244 O O . ARG B 1 333 ? 17.938 -23.828 -8.766 1 90.94 333 ARG B O 1
ATOM 5251 N N . ASN B 1 334 ? 15.859 -23.516 -8.141 1 93.06 334 ASN B N 1
ATOM 5252 C CA . ASN B 1 334 ? 15.352 -23.609 -9.508 1 93.06 334 ASN B CA 1
ATOM 5253 C C . ASN B 1 334 ? 15.648 -22.344 -10.297 1 93.06 334 ASN B C 1
ATOM 5255 O O . ASN B 1 334 ? 15.867 -21.281 -9.711 1 93.06 334 ASN B O 1
ATOM 5259 N N . VAL B 1 335 ? 15.758 -22.5 -11.539 1 94.62 335 VAL B N 1
ATOM 5260 C CA . VAL B 1 335 ? 15.836 -21.391 -12.484 1 94.62 335 VAL B CA 1
ATOM 5261 C C . VAL B 1 335 ? 14.617 -21.422 -13.414 1 94.62 335 VAL B C 1
ATOM 5263 O O . VAL B 1 335 ? 14.328 -22.438 -14.039 1 94.62 335 VAL B O 1
ATOM 5266 N N . GLY B 1 336 ? 13.906 -20.328 -13.453 1 97.19 336 GLY B N 1
ATOM 5267 C CA . GLY B 1 336 ? 12.695 -20.281 -14.258 1 97.19 336 GLY B CA 1
ATOM 5268 C C . GLY B 1 336 ? 11.539 -21.031 -13.625 1 97.19 336 GLY B C 1
ATOM 5269 O O . GLY B 1 336 ? 11.398 -21.062 -12.398 1 97.19 336 GLY B O 1
ATOM 5270 N N . LYS B 1 337 ? 10.664 -21.562 -14.453 1 98.38 337 LYS B N 1
ATOM 5271 C CA . LYS B 1 337 ? 9.461 -22.266 -14.016 1 98.38 337 LYS B CA 1
ATOM 5272 C C . LYS B 1 337 ? 9.789 -23.703 -13.609 1 98.38 337 LYS B C 1
ATOM 5274 O O . LYS B 1 337 ? 10.211 -24.516 -14.445 1 98.38 337 LYS B O 1
ATOM 5279 N N . GLN B 1 338 ? 9.617 -24.016 -12.359 1 98.44 338 GLN B N 1
ATOM 5280 C CA . GLN B 1 338 ? 9.781 -25.391 -11.875 1 98.44 338 GLN B CA 1
ATOM 5281 C C . GLN B 1 338 ? 8.562 -26.234 -12.188 1 98.44 338 GLN B C 1
ATOM 5283 O O . GLN B 1 338 ? 7.426 -25.828 -11.922 1 98.44 338 GLN B O 1
ATOM 5288 N N . LEU B 1 339 ? 8.758 -27.344 -12.805 1 98.31 339 LEU B N 1
ATOM 5289 C CA . LEU B 1 339 ? 7.676 -28.281 -13.07 1 98.31 339 LEU B CA 1
ATOM 5290 C C . LEU B 1 339 ? 8.195 -29.703 -13.117 1 98.31 339 LEU B C 1
ATOM 5292 O O . LEU B 1 339 ? 9.406 -29.938 -13.094 1 98.31 339 LEU B O 1
ATOM 5296 N N . VAL B 1 340 ? 7.27 -30.656 -13.117 1 98.44 340 VAL B N 1
ATOM 5297 C CA . VAL B 1 340 ? 7.578 -32.062 -13.078 1 98.44 340 VAL B CA 1
ATOM 5298 C C . VAL B 1 340 ? 6.922 -32.781 -14.266 1 98.44 340 VAL B C 1
ATOM 5300 O O . VAL B 1 340 ? 5.727 -32.594 -14.516 1 98.44 340 VAL B O 1
ATOM 5303 N N . THR B 1 341 ? 7.699 -33.531 -14.977 1 98.44 341 THR B N 1
ATOM 5304 C CA . THR B 1 341 ? 7.145 -34.406 -16 1 98.44 341 THR B CA 1
ATOM 5305 C C . THR B 1 341 ? 6.652 -35.719 -15.398 1 98.44 341 THR B C 1
ATOM 5307 O O . THR B 1 341 ? 7.418 -36.406 -14.742 1 98.44 341 THR B O 1
ATOM 5310 N N . ILE B 1 342 ? 5.461 -36 -15.602 1 97.88 342 ILE B N 1
ATOM 5311 C CA . ILE B 1 342 ? 4.875 -37.25 -15.102 1 97.88 342 ILE B CA 1
ATOM 5312 C C . ILE B 1 342 ? 4.879 -38.281 -16.203 1 97.88 342 ILE B C 1
ATOM 5314 O O . ILE B 1 342 ? 5.188 -39.469 -15.953 1 97.88 342 ILE B O 1
ATOM 5318 N N . ALA B 1 343 ? 4.453 -37.844 -17.344 1 95.5 343 ALA B N 1
ATOM 5319 C CA . ALA B 1 343 ? 4.414 -38.688 -18.547 1 95.5 343 ALA B CA 1
ATOM 5320 C C . ALA B 1 343 ? 4.691 -37.875 -19.797 1 95.5 343 ALA B C 1
ATOM 5322 O O . ALA B 1 343 ? 4.371 -36.688 -19.859 1 95.5 343 ALA B O 1
ATOM 5323 N N . ARG B 1 344 ? 5.367 -38.5 -20.688 1 87.75 344 ARG B N 1
ATOM 5324 C CA . ARG B 1 344 ? 5.613 -37.844 -21.969 1 87.75 344 ARG B CA 1
ATOM 5325 C C . ARG B 1 344 ? 4.555 -38.25 -22.984 1 87.75 344 ARG B C 1
ATOM 5327 O O . ARG B 1 344 ? 4.086 -39.375 -23 1 87.75 344 ARG B O 1
ATOM 5334 N N . GLU B 1 345 ? 4.031 -37.312 -23.672 1 78.12 345 GLU B N 1
ATOM 5335 C CA . GLU B 1 345 ? 3.082 -37.594 -24.75 1 78.12 345 GLU B CA 1
ATOM 5336 C C . GLU B 1 345 ? 3.748 -38.375 -25.875 1 78.12 345 GLU B C 1
ATOM 5338 O O . GLU B 1 345 ? 4.93 -38.156 -26.156 1 78.12 345 GLU B O 1
#

Solvent-accessible surface area (backbone atoms only — not comparable to full-atom values): 35300 Å² total; per-residue (Å²): 128,71,58,71,41,83,31,48,29,32,22,33,62,47,72,47,76,37,71,73,54,53,81,39,36,48,79,45,78,45,74,43,64,49,59,46,57,80,73,65,39,24,33,22,27,37,37,24,32,40,42,48,61,78,69,55,60,63,20,38,27,86,62,93,61,84,63,85,59,74,55,64,53,64,76,35,64,41,67,41,44,16,26,29,33,30,66,18,44,16,24,91,90,50,49,65,68,40,50,30,32,29,70,40,48,49,31,46,57,36,78,35,64,66,40,77,91,47,53,39,73,66,87,62,79,88,46,68,69,67,38,43,48,25,69,64,26,63,35,27,48,34,23,49,43,44,44,54,72,67,52,53,75,52,66,67,36,31,36,39,28,36,52,19,45,32,54,36,23,41,50,38,48,27,52,38,49,75,54,46,29,48,32,35,30,28,24,82,37,68,67,47,27,50,41,40,41,71,74,52,57,31,77,40,57,41,37,58,78,77,43,93,45,60,43,59,54,48,40,70,78,29,78,87,29,28,38,33,39,44,31,38,30,38,46,71,60,48,35,32,43,43,82,42,42,30,75,59,14,33,34,31,32,66,44,39,61,75,38,67,43,41,88,64,53,57,48,36,46,45,65,67,36,29,24,63,29,30,20,36,40,35,19,42,49,56,78,81,43,57,89,46,42,68,61,47,42,54,50,50,53,49,32,45,74,72,58,69,42,81,86,60,66,31,78,44,72,33,68,86,41,40,50,54,52,47,45,31,57,82,70,64,68,58,52,24,31,41,33,27,36,58,42,82,131,126,72,58,73,39,80,30,48,30,32,24,31,62,46,70,48,78,38,69,70,54,52,80,37,35,46,78,45,79,45,74,42,64,50,60,46,58,81,73,65,39,25,34,22,28,37,35,24,31,38,41,47,60,78,69,57,59,64,20,38,26,85,64,94,61,84,63,85,57,76,55,63,53,62,77,36,67,41,68,42,43,17,26,28,32,29,66,17,44,15,24,92,90,48,48,65,66,41,50,31,32,29,69,40,48,48,30,46,56,35,79,36,65,67,39,76,92,46,53,40,75,66,88,63,78,89,46,68,68,67,39,43,48,25,68,66,26,63,34,28,48,34,25,50,43,44,45,54,71,68,52,54,75,52,68,66,36,31,34,38,28,37,53,18,47,31,52,36,25,40,51,40,49,28,52,38,48,75,55,45,28,48,33,35,32,28,23,81,36,69,68,46,26,50,41,39,40,70,72,53,57,31,78,39,57,41,39,59,78,76,45,92,46,59,44,60,53,48,40,70,76,29,77,86,30,28,38,32,37,43,31,36,30,36,45,71,59,48,36,32,43,42,82,42,42,29,75,61,13,32,34,30,32,66,45,39,62,73,38,68,43,43,86,65,52,58,48,35,43,46,64,67,38,28,23,63,29,29,20,36,39,36,20,41,49,57,78,81,43,57,89,47,43,68,62,49,42,53,53,49,51,50,31,46,74,71,59,69,42,80,85,60,68,31,77,44,72,35,68,85,42,41,50,55,53,47,44,33,56,80,70,62,69,59,52,23,32,40,33,28,35,58,41,82,131